Protein 1XG2 (pdb70)

Organism: Solanum lycopersicum (NCBI:txid4081)

Radius of gyration: 21.63 Å; Cα contacts (8 Å, |Δi|>4): 1213; chains: 2; bounding box: 53×50×70 Å

B-factor: mean 18.44, std 7.21, range [5.39, 54.68]

InterPro domains:
  IPR000070 Pectinesterase, catalytic [PF01095] (233-529)
  IPR006501 Pectinesterase inhibitor domain [PF04043] (47-192)
  IPR006501 Pectinesterase inhibitor domain [SM00856] (39-192)
  IPR006501 Pectinesterase inhibitor domain [TIGR01614] (25-176)
  IPR011050 Pectin lyase fold/virulence factor [SSF51126] (233-542)
  IPR012334 Pectin lyase fold [G3DSA:2.160.20.10] (230-546)
  IPR018040 Pectinesterase, Tyr active site [PS00800] (258-277)
  IPR033131 Pectinesterase, Asp active site [PS00503] (377-386)
  IPR035513 Invertase/pectin methylesterase inhibitor domain superfamily [G3DSA:1.20.140.40] (45-197)
  IPR035513 Invertase/pectin methylesterase inhibitor domain superfamily [SSF101148] (48-190)

Solvent-accessible surface area: 18610 Å² total; per-residue (Å²): 192,156,31,81,4,31,0,2,84,104,64,85,29,90,69,108,46,0,46,82,0,6,74,56,4,58,84,144,18,203,103,93,41,12,0,58,0,63,172,20,78,5,190,29,70,5,102,0,37,44,55,21,43,37,1,14,0,20,6,50,21,32,171,41,0,12,0,10,11,58,80,3,44,78,96,29,26,14,28,7,101,0,8,0,0,6,0,26,0,42,13,0,11,0,26,26,0,0,0,34,3,81,22,14,40,92,67,58,55,4,0,0,0,10,0,10,0,3,43,0,1,0,6,102,0,42,0,24,1,47,25,8,0,0,9,3,15,7,12,8,0,0,0,23,57,3,62,0,8,0,1,12,9,0,2,10,6,6,2,0,1,0,0,0,69,1,81,0,3,0,43,90,9,25,152,186,45,82,0,4,0,0,2,2,6,22,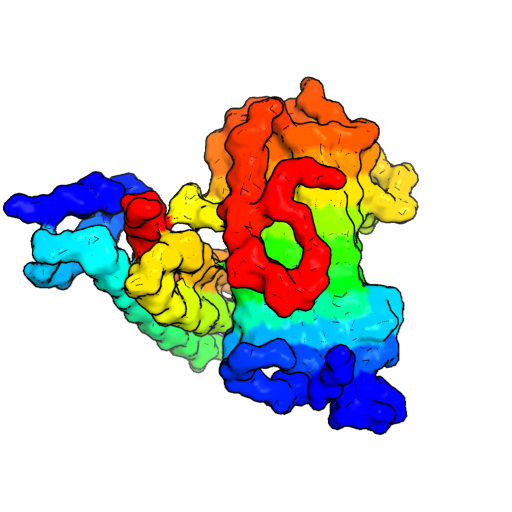29,2,71,26,2,42,3,0,8,0,0,0,19,6,48,0,42,16,20,101,67,0,113,106,41,52,211,103,6,29,0,28,1,0,49,0,42,41,76,52,0,44,0,0,0,0,52,0,80,0,6,49,10,6,37,80,27,0,2,10,93,89,104,40,122,73,8,19,172,48,4,52,0,0,6,1,108,27,82,30,104,7,15,58,44,103,157,11,28,187,25,87,2,20,68,81,8,102,63,58,69,128,0,61,59,8,0,0,31,120,10,0,38,0,14,85,21,0,170,106,24,72,20,56,64,33,67,25,15,132,117,248,104,14,127,24,7,71,68,0,7,89,105,9,104,49,61,86,30,0,66,122,10,0,107,69,10,134,174,16,82,93,57,92,30,71,19,0,1,42,40,3,0,66,52,0,28,61,14,0,99,111,2,38,151,32,0,61,70,18,35,135,141,15,126,67,112,86,33,84,13,16,9,67,0,0,37,40,3,0,52,44,3,33,72,10,0,28,59,0,62,114,34,0,97,95,31,53,44,83,3,0,4,5,6,0,2,10,0,1,13,2,0,12,8,0,42,37,15,16,123,40,104,35,109,40,34,102,98,0,60,100,11,0,62,95,0,10,18,4,0,1,3,1,0,2,0,6,82,49,10,151

Sequence (468 aa):
IIANAVVAQDGTGDYQTLAEAVAAAPDKSKTRYVIYVKRGTYKENVEVASNKMNLMIVGDGMYATTITGSLNVVDGSTTFRSATLAAVGQGFILQDICIQNTAGPAKDQAVALRVGADMSVINRCRIDAYQDTLYAHSQRQFYRDSYVTGTVDFIFGNAAVVFQKCQLVARKPGKYQQNMVTAQGRTDPNQATGTSIQFCNIIASSDLEPVLKEFPTYLGRPWKEYSRTVVMESYLGGLINPAGWAEWDGDFALKTLYYGEFMNNGPGAGTSKRVKWPGYHVITDPAKAMPFTVAKLIQGGSWLRSTGVAYVDGLYDFENHLISEICPKTRNPSLCLQALESDPRSASKDLKGLGQFSIDIAQASAKQTSKIIASLTNQATDPKLKGRYETCSENYADAIDSLGQAKQFLTSGDYNSLNIYASAAFDGAGTCEDSFEGPPNIPTQLHQADLKLEDLCDIVLVISNLLP

Foldseek 3Di:
DDAPFEEDCVPPTPYPAPQVVLVPADFPDPEAHEYEYEFDEHAAQHENDQRSANYEYEYPAQVGAEQEYAAAVQVPDDLQRLESYEYAHANYEYYRYEFEHENAQVRARHERYAYNYALYEYERHEFDDAHQHYHPAAHEYEYECYEFEYFAQPYEHWYLYEYAAYEYEYEDHDAPGEGESHAYADADPVDLTAYEYAQYEDYYDPRCVVPLVRYAYAPYEHPYQAHEYEYENYEHELSHDLQRYDYPPPCRNLQRYAYEYYHYDYPNRDNPSHDPGNRYDDDDDQVVVFCSFCCNRRVNVVRVVVVVDDDDGGHDD/DQQVVLVQQLVQFPHSVVSCVQLVVDPCNNVDDLLRSLLSLLVVLLVLLVVLLVVLVVVLVPDDPVLVNVLSVLLNVLSVLLNVLSVVLNVCSVVVVLVSNLVSLVSSLVSLVVSVVSQDDPPHDDPVSVVSSVVSNRSSRSNNSSSVVRD

Secondary structure (DSSP, 8-state):
---SEEE-TTS-SSBSSHHHHHHHSPSS-SS-EEEEE-SEEEE--EEE-TTS-SEEEEES-TTTEEEEE---TTTT--SGGG-SEEE-STT-EEES-EEEE---GGG----SEEE--TTEEEES-EEE-STT-EEE-SSEEEEES-EEEESSS-EEE--EEEEES-EEEE---STT--EEEEEE----TTS--EEEEES-EEEE-TTTGGGTTTS-EEEE--SSTT-EEEEES-EE-TTB-TT-S--SSTTTTTTT-EEEEES-BSTT---TTS---TTEEEE--HHHHGGGSHHHHS-THHHHGGG------SS--/---HHHHHHGGGSS-HHHHHHHHHT-TTGGG--HHHHHHHHHHHHHHHHHHHHHHHHHHHTT---HHHHHHHHHHHHHHHHHHHHHHHHHHHHHHT-HHHHHHHHHHHHHHHHHHHHH--SSSPPPHHHHHHHHHHHHHHHHHHHHHHH--

Structure (mmCIF, N/CA/C/O backbone):
data_1XG2
#
_entry.id   1XG2
#
_cell.length_a   90.379
_cell.length_b   90.379
_cell.length_c   149.095
_cell.angle_alpha   90.00
_cell.angle_beta   90.00
_cell.angle_gamma   120.00
#
_symmetry.space_group_name_H-M   'P 32 2 1'
#
loop_
_entity.id
_entity.type
_entity.pdbx_description
1 polymer 'Pectinesterase 1'
2 polymer 'Pectinesterase inhibitor'
3 water water
#
loop_
_atom_site.group_PDB
_atom_site.id
_atom_site.type_symbol
_atom_site.label_atom_id
_atom_site.label_alt_id
_atom_site.label_comp_id
_atom_site.label_asym_id
_atom_site.label_entity_id
_atom_site.label_seq_id
_atom_site.pdbx_PDB_ins_code
_atom_site.Cartn_x
_atom_site.Cartn_y
_atom_site.Cartn_z
_atom_site.occupancy
_atom_site.B_iso_or_equiv
_atom_site.auth_seq_id
_atom_site.auth_comp_id
_atom_site.auth_asym_id
_atom_site.auth_atom_id
_atom_site.pdbx_PDB_model_num
ATOM 1 N N . ILE A 1 1 ? 59.828 -5.578 30.985 1.00 33.56 1 ILE A N 1
ATOM 2 C CA . ILE A 1 1 ? 60.947 -4.571 31.040 1.00 33.64 1 ILE A CA 1
ATOM 3 C C . ILE A 1 1 ? 61.063 -3.905 32.431 1.00 33.36 1 ILE A C 1
ATOM 4 O O . ILE A 1 1 ? 60.058 -3.503 33.027 1.00 33.90 1 ILE A O 1
ATOM 9 N N . ILE A 1 2 ? 62.293 -3.787 32.932 1.00 32.56 2 ILE A N 1
ATOM 10 C CA . ILE A 1 2 ? 62.567 -3.121 34.212 1.00 31.80 2 ILE A CA 1
ATOM 11 C C . ILE A 1 2 ? 63.188 -1.751 33.920 1.00 30.58 2 ILE A C 1
ATOM 12 O O . ILE A 1 2 ? 63.864 -1.593 32.896 1.00 31.14 2 ILE A O 1
ATOM 17 N N . ALA A 1 3 ? 62.956 -0.773 34.805 1.00 28.50 3 ALA A N 1
ATOM 18 C CA . ALA A 1 3 ? 63.489 0.584 34.618 1.00 27.16 3 ALA A CA 1
ATOM 19 C C . ALA A 1 3 ? 65.011 0.624 34.693 1.00 25.77 3 ALA A C 1
ATOM 20 O O . ALA A 1 3 ? 65.618 -0.144 35.440 1.00 25.25 3 ALA A O 1
ATOM 22 N N . ASN A 1 4 ? 65.612 1.527 33.914 1.00 23.96 4 ASN A N 1
ATOM 23 C CA . ASN A 1 4 ? 67.053 1.776 33.937 1.00 23.11 4 ASN A CA 1
ATOM 24 C C . ASN A 1 4 ? 67.490 2.763 35.027 1.00 22.78 4 ASN A C 1
ATOM 25 O O . ASN A 1 4 ? 68.647 2.760 35.444 1.00 22.56 4 ASN A O 1
ATOM 30 N N . ALA A 1 5 ? 66.581 3.621 35.468 1.00 22.06 5 ALA A N 1
ATOM 31 C CA . ALA A 1 5 ? 66.869 4.560 36.547 1.00 21.93 5 ALA A CA 1
ATOM 32 C C . ALA A 1 5 ? 65.598 4.846 37.300 1.00 21.73 5 ALA A C 1
ATOM 33 O O . ALA A 1 5 ? 64.551 5.020 36.684 1.00 21.74 5 ALA A O 1
ATOM 35 N N . VAL A 1 6 ? 65.686 4.921 38.625 1.00 21.10 6 VAL A N 1
ATOM 36 C CA . VAL A 1 6 ? 64.513 5.120 39.462 1.00 21.24 6 VAL A CA 1
ATOM 37 C C . VAL A 1 6 ? 64.651 6.440 40.211 1.00 21.10 6 VAL A C 1
ATOM 38 O O . VAL A 1 6 ? 65.709 6.741 40.757 1.00 20.53 6 VAL A O 1
ATOM 42 N N . VAL A 1 7 ? 63.577 7.219 40.211 1.00 21.04 7 VAL A N 1
ATOM 43 C CA . VAL A 1 7 ? 63.496 8.455 40.970 1.00 21.23 7 VAL A CA 1
ATOM 44 C C . VAL A 1 7 ? 62.521 8.244 42.116 1.00 21.66 7 VAL A C 1
ATOM 45 O O . VAL A 1 7 ? 61.415 7.755 41.916 1.00 21.80 7 VAL A O 1
ATOM 49 N N . ALA A 1 8 ? 62.936 8.611 43.320 1.00 23.06 8 ALA A N 1
ATOM 50 C CA . ALA A 1 8 ? 62.102 8.472 44.511 1.00 24.14 8 ALA A CA 1
ATOM 51 C C . ALA A 1 8 ? 62.501 9.456 45.612 1.00 25.47 8 ALA A C 1
ATOM 52 O O . ALA A 1 8 ? 63.679 9.771 45.782 1.00 24.75 8 ALA A O 1
ATOM 54 N N . GLN A 1 9 ? 61.501 9.899 46.368 1.00 27.64 9 GLN A N 1
ATOM 55 C CA . GLN A 1 9 ? 61.678 10.892 47.424 1.00 29.34 9 GLN A CA 1
ATOM 56 C C . GLN A 1 9 ? 62.104 10.266 48.756 1.00 30.79 9 GLN A C 1
ATOM 57 O O . GLN A 1 9 ? 62.708 10.938 49.585 1.00 31.37 9 GLN A O 1
ATOM 63 N N . ASP A 1 10 ? 61.799 8.984 48.939 1.00 32.00 10 ASP A N 1
ATOM 64 C CA . ASP A 1 10 ? 62.128 8.254 50.168 1.00 32.94 10 ASP A CA 1
ATOM 65 C C . ASP A 1 10 ? 63.503 7.550 50.163 1.00 33.28 10 ASP A C 1
ATOM 66 O O . ASP A 1 10 ? 63.736 6.651 50.979 1.00 34.22 10 ASP A O 1
ATOM 71 N N . GLY A 1 11 ? 64.399 7.935 49.255 1.00 33.42 11 GLY A N 1
ATOM 72 C CA . GLY A 1 11 ? 65.744 7.369 49.209 1.00 33.10 11 GLY A CA 1
ATOM 73 C C . GLY A 1 11 ? 65.880 5.955 48.651 1.00 33.00 11 GLY A C 1
ATOM 74 O O . GLY A 1 11 ? 66.991 5.428 48.587 1.00 32.99 11 GLY A O 1
ATOM 75 N N . THR A 1 12 ? 64.775 5.349 48.212 1.00 32.74 12 THR A N 1
ATOM 76 C CA . THR A 1 12 ? 64.782 3.961 47.719 1.00 32.43 12 THR A CA 1
ATOM 77 C C . THR A 1 12 ? 65.143 3.841 46.240 1.00 31.76 12 THR A C 1
ATOM 78 O O . THR A 1 12 ? 65.155 2.742 45.691 1.00 32.11 12 THR A O 1
ATOM 82 N N . GLY A 1 13 ? 65.409 4.966 45.587 1.00 31.08 13 GLY A N 1
ATOM 83 C CA . GLY A 1 13 ? 65.752 4.965 44.179 1.00 30.19 13 GLY A CA 1
ATOM 84 C C . GLY A 1 13 ? 67.198 5.307 43.916 1.00 29.52 13 GLY A C 1
ATOM 85 O O . GLY A 1 13 ? 68.025 5.333 44.830 1.00 29.64 13 GLY A O 1
ATOM 86 N N . ASP A 1 14 ? 67.496 5.552 42.645 1.00 28.38 14 ASP A N 1
ATOM 87 C CA . ASP A 1 14 ? 68.814 6.003 42.208 1.00 27.73 14 ASP A CA 1
ATOM 88 C C . ASP A 1 14 ? 68.993 7.505 42.360 1.00 27.08 14 ASP A C 1
ATOM 89 O O . ASP A 1 14 ? 70.116 7.973 42.510 1.00 26.31 14 ASP A O 1
ATOM 94 N N . TYR A 1 15 ? 67.898 8.262 42.273 1.00 26.35 15 TYR A N 1
ATOM 95 C CA . TYR A 1 15 ? 67.965 9.724 42.397 1.00 26.06 15 TYR A CA 1
ATOM 96 C C . TYR A 1 15 ? 66.754 10.241 43.139 1.00 25.68 15 TYR A C 1
ATOM 97 O O . TYR A 1 15 ? 65.699 9.604 43.158 1.00 25.20 15 TYR A O 1
ATOM 106 N N . GLN A 1 16 ? 66.911 11.414 43.735 1.00 25.44 16 GLN A N 1
ATOM 107 C CA . GLN A 1 16 ? 65.848 12.059 44.480 1.00 25.77 16 GLN A CA 1
ATOM 108 C C . GLN A 1 16 ? 64.968 12.966 43.601 1.00 24.48 16 GLN A C 1
ATOM 109 O O . GLN A 1 16 ? 63.812 13.257 43.957 1.00 24.36 16 GLN A O 1
ATOM 115 N N . THR A 1 17 ? 65.523 13.435 42.486 1.00 23.03 17 THR A N 1
ATOM 116 C CA . THR A 1 17 ? 64.791 14.310 41.564 1.00 22.08 17 THR A CA 1
ATOM 117 C C . THR A 1 17 ? 64.838 13.802 40.127 1.00 20.90 17 THR A C 1
ATOM 118 O O . THR A 1 17 ? 65.778 13.117 39.716 1.00 20.95 17 THR A O 1
ATOM 122 N N . LEU A 1 18 ? 63.821 14.180 39.360 1.00 19.67 18 LEU A N 1
ATOM 123 C CA . LEU A 1 18 ? 63.723 13.800 37.961 1.00 18.21 18 LEU A CA 1
ATOM 124 C C . LEU A 1 18 ? 64.825 14.441 37.131 1.00 17.56 18 LEU A C 1
ATOM 125 O O . LEU A 1 18 ? 65.389 13.794 36.269 1.00 16.56 18 LEU A O 1
ATOM 130 N N . ALA A 1 19 ? 65.154 15.699 37.412 1.00 17.56 19 ALA A N 1
ATOM 131 C CA . ALA A 1 19 ? 66.184 16.399 36.641 1.00 18.15 19 ALA A CA 1
ATOM 132 C C . ALA A 1 19 ? 67.523 15.653 36.662 1.00 18.55 19 ALA A C 1
ATOM 133 O O . ALA A 1 19 ? 68.204 15.566 35.643 1.00 18.93 19 ALA A O 1
ATOM 135 N N . GLU A 1 20 ? 67.889 15.110 37.816 1.00 19.44 20 GLU A N 1
ATOM 136 C CA . GLU A 1 20 ? 69.149 14.381 37.955 1.00 20.28 20 GLU A CA 1
ATOM 137 C C . GLU A 1 20 ? 69.170 13.118 37.091 1.00 20.04 20 GLU A C 1
ATOM 138 O O . GLU A 1 20 ? 70.171 12.811 36.448 1.00 19.87 20 GLU A O 1
ATOM 144 N N . ALA A 1 21 ? 68.060 12.386 37.090 1.00 19.81 21 ALA A N 1
ATOM 145 C CA . ALA A 1 21 ? 67.947 11.171 36.289 1.00 19.97 21 ALA A CA 1
ATOM 146 C C . ALA A 1 21 ? 68.035 11.458 34.791 1.00 19.72 21 ALA A C 1
ATOM 147 O O . ALA A 1 21 ? 68.693 10.726 34.046 1.00 19.83 21 ALA A O 1
ATOM 149 N N . VAL A 1 22 ? 67.390 12.534 34.349 1.00 19.70 22 VAL A N 1
ATOM 150 C CA . VAL A 1 22 ? 67.451 12.905 32.947 1.00 19.44 22 VAL A CA 1
ATOM 151 C C . VAL A 1 22 ? 68.884 13.262 32.542 1.00 20.45 22 VAL A C 1
ATOM 152 O O . VAL A 1 22 ? 69.363 12.799 31.511 1.00 19.67 22 VAL A O 1
ATOM 156 N N . ALA A 1 23 ? 69.564 14.069 33.356 1.00 21.70 23 ALA A N 1
ATOM 157 C CA . ALA A 1 23 ? 70.962 14.429 33.094 1.00 23.01 23 ALA A CA 1
ATOM 158 C C . ALA A 1 23 ? 71.893 13.209 32.990 1.00 23.77 23 ALA A C 1
ATOM 159 O O . ALA A 1 23 ? 72.789 13.181 32.144 1.00 24.50 23 ALA A O 1
ATOM 161 N N . ALA A 1 24 ? 71.658 12.196 33.814 1.00 24.50 24 ALA A N 1
ATOM 162 C CA . ALA A 1 24 ? 72.495 10.996 33.825 1.00 24.81 24 ALA A CA 1
ATOM 163 C C . ALA A 1 24 ? 72.098 10.000 32.743 1.00 25.09 24 ALA A C 1
ATOM 164 O O . ALA A 1 24 ? 72.799 9.020 32.521 1.00 24.82 24 ALA A O 1
ATOM 166 N N . ALA A 1 25 ? 70.965 10.221 32.084 1.00 24.62 25 ALA A N 1
ATOM 167 C CA . ALA A 1 25 ? 70.543 9.328 31.009 1.00 24.45 25 ALA A CA 1
ATOM 168 C C . ALA A 1 25 ? 71.526 9.462 29.846 1.00 24.32 25 ALA A C 1
ATOM 169 O O . ALA A 1 25 ? 72.109 10.520 29.656 1.00 23.80 25 ALA A O 1
ATOM 171 N N . PRO A 1 26 ? 71.714 8.397 29.074 1.00 24.90 26 PRO A N 1
ATOM 172 C CA . PRO A 1 26 ? 72.634 8.438 27.925 1.00 25.07 26 PRO A CA 1
ATOM 173 C C . PRO A 1 26 ? 72.177 9.393 26.809 1.00 25.46 26 PRO A C 1
ATOM 174 O O . PRO A 1 26 ? 70.970 9.645 26.651 1.00 25.00 26 PRO A O 1
ATOM 178 N N . ASP A 1 27 ? 73.146 9.929 26.061 1.00 25.28 27 ASP A N 1
ATOM 179 C CA . ASP A 1 27 ? 72.882 10.783 24.903 1.00 25.45 27 ASP A CA 1
ATOM 180 C C . ASP A 1 27 ? 72.825 9.963 23.623 1.00 24.83 27 ASP A C 1
ATOM 181 O O . ASP A 1 27 ? 73.676 9.097 23.393 1.00 24.14 27 ASP A O 1
ATOM 186 N N . LYS A 1 28 ? 71.843 10.259 22.779 1.00 23.92 28 LYS A N 1
ATOM 187 C CA . LYS A 1 28 ? 71.688 9.625 21.474 1.00 23.92 28 LYS A CA 1
ATOM 188 C C . LYS A 1 28 ? 71.605 8.100 21.591 1.00 23.81 28 LYS A C 1
ATOM 189 O O . LYS A 1 28 ? 72.135 7.358 20.774 1.00 23.31 28 LYS A O 1
ATOM 195 N N . SER A 1 29 ? 70.887 7.654 22.614 1.00 23.38 29 SER A N 1
ATOM 196 C CA . SER A 1 29 ? 70.635 6.232 22.816 1.00 24.14 29 SER A CA 1
ATOM 197 C C . SER A 1 29 ? 69.830 5.658 21.640 1.00 24.09 29 SER A C 1
ATOM 198 O O . SER A 1 29 ? 68.824 6.241 21.230 1.00 24.14 29 SER A O 1
ATOM 201 N N . LYS A 1 30 ? 70.283 4.527 21.106 1.00 23.86 30 LYS A N 1
ATOM 202 C CA . LYS A 1 30 ? 69.618 3.866 19.989 1.00 24.09 30 LYS A CA 1
ATOM 203 C C . LYS A 1 30 ? 68.493 2.933 20.450 1.00 22.88 30 LYS A C 1
ATOM 204 O O . LYS A 1 30 ? 67.774 2.372 19.613 1.00 22.76 30 LYS A O 1
ATOM 210 N N . THR A 1 31 ? 68.369 2.741 21.766 1.00 21.74 31 THR A N 1
ATOM 211 C CA . THR A 1 31 ? 67.218 2.048 22.349 1.00 20.48 31 THR A CA 1
ATOM 212 C C . THR A 1 31 ? 66.533 2.858 23.456 1.00 20.06 31 THR A C 1
ATOM 213 O O . THR A 1 31 ? 67.095 3.787 24.052 1.00 19.02 31 THR A O 1
ATOM 217 N N . ARG A 1 32 ? 65.305 2.452 23.745 1.00 19.94 32 ARG A N 1
ATOM 218 C CA . ARG A 1 32 ? 64.496 3.106 24.754 1.00 19.87 32 ARG A CA 1
ATOM 219 C C . ARG A 1 32 ? 65.130 2.966 26.117 1.00 19.46 32 ARG A C 1
ATOM 220 O O . ARG A 1 32 ? 65.438 1.866 26.555 1.00 19.51 32 ARG A O 1
ATOM 234 N N . TYR A 1 33 ? 65.310 4.097 26.782 1.00 18.85 33 TYR A N 1
ATOM 235 C CA . TYR A 1 33 ? 65.867 4.163 28.124 1.00 18.36 33 TYR A CA 1
ATOM 236 C C . TYR A 1 33 ? 64.759 4.653 29.061 1.00 17.44 33 TYR A C 1
ATOM 237 O O . TYR A 1 33 ? 64.147 5.665 28.789 1.00 16.17 33 TYR A O 1
ATOM 246 N N . VAL A 1 34 ? 64.532 3.943 30.165 1.00 16.44 34 VAL A N 1
ATOM 247 C CA . VAL A 1 34 ? 63.367 4.165 31.012 1.00 16.32 34 VAL A CA 1
ATOM 248 C C . VAL A 1 34 ? 63.738 4.723 32.383 1.00 16.14 34 VAL A C 1
ATOM 249 O O . VAL A 1 34 ? 64.519 4.103 33.130 1.00 16.61 34 VAL A O 1
ATOM 253 N N . ILE A 1 35 ? 63.186 5.893 32.704 1.00 16.07 35 ILE A N 1
ATOM 254 C CA . ILE A 1 35 ? 63.241 6.485 34.050 1.00 15.93 35 ILE A CA 1
ATOM 255 C C . ILE A 1 35 ? 61.884 6.292 34.717 1.00 15.98 35 ILE A C 1
ATOM 256 O O . ILE A 1 35 ? 60.886 6.782 34.208 1.00 15.91 35 ILE A O 1
ATOM 261 N N . TYR A 1 36 ? 61.851 5.589 35.849 1.00 16.34 36 TYR A N 1
ATOM 262 C CA . TYR A 1 36 ? 60.634 5.356 36.625 1.00 16.44 36 TYR A CA 1
ATOM 263 C C . TYR A 1 36 ? 60.626 6.326 37.799 1.00 16.09 36 TYR A C 1
ATOM 264 O O . TYR A 1 36 ? 61.585 6.390 38.540 1.00 17.03 36 TYR A O 1
ATOM 273 N N . VAL A 1 37 ? 59.551 7.084 37.950 1.00 15.51 37 VAL A N 1
ATOM 274 C CA . VAL A 1 37 ? 59.410 8.057 39.016 1.00 15.72 37 VAL A CA 1
ATOM 275 C C . VAL A 1 37 ? 58.351 7.555 39.984 1.00 16.48 37 VAL A C 1
ATOM 276 O O . VAL A 1 37 ? 57.159 7.514 39.654 1.00 16.79 37 VAL A O 1
ATOM 280 N N . LYS A 1 38 ? 58.784 7.156 41.177 1.00 17.49 38 LYS A N 1
ATOM 281 C CA . LYS A 1 38 ? 57.873 6.664 42.209 1.00 18.42 38 LYS A CA 1
ATOM 282 C C . LYS A 1 38 ? 56.915 7.739 42.689 1.00 18.54 38 LYS A C 1
ATOM 283 O O . LYS A 1 38 ? 57.147 8.932 42.469 1.00 19.12 38 LYS A O 1
ATOM 289 N N . ARG A 1 39 ? 55.841 7.311 43.351 1.00 18.39 39 ARG A N 1
ATOM 290 C CA . ARG A 1 39 ? 54.771 8.209 43.770 1.00 18.66 39 ARG A CA 1
ATOM 291 C C . ARG A 1 39 ? 55.313 9.342 44.618 1.00 18.02 39 ARG A C 1
ATOM 292 O O . ARG A 1 39 ? 56.286 9.178 45.367 1.00 17.74 39 ARG A O 1
ATOM 300 N N . GLY A 1 40 ? 54.693 10.502 44.454 1.00 17.31 40 GLY A N 1
ATOM 301 C CA . GLY A 1 40 ? 55.142 11.715 45.099 1.00 16.87 40 GLY A CA 1
ATOM 302 C C . GLY A 1 40 ? 54.887 12.905 44.200 1.00 16.81 40 GLY A C 1
ATOM 303 O O . GLY A 1 40 ? 54.558 12.753 43.017 1.00 15.04 40 GLY A O 1
ATOM 304 N N . THR A 1 41 ? 55.022 14.089 44.779 1.00 16.72 41 THR A N 1
ATOM 305 C CA . THR A 1 41 ? 54.906 15.338 44.053 1.00 17.25 41 THR A CA 1
ATOM 306 C C . THR A 1 41 ? 56.292 15.968 43.999 1.00 17.41 41 THR A C 1
ATOM 307 O O . THR A 1 41 ? 56.927 16.175 45.028 1.00 17.68 41 THR A O 1
ATOM 311 N N . TYR A 1 42 ? 56.757 16.250 42.784 1.00 16.85 42 TYR A N 1
ATOM 312 C CA . TYR A 1 42 ? 58.117 16.708 42.538 1.00 16.68 42 TYR A CA 1
ATOM 313 C C . TYR A 1 42 ? 58.018 18.118 42.002 1.00 17.16 42 TYR A C 1
ATOM 314 O O . TYR A 1 42 ? 57.546 18.338 40.891 1.00 15.38 42 TYR A O 1
ATOM 323 N N . LYS A 1 43 ? 58.462 19.065 42.819 1.00 18.11 43 LYS A N 1
ATOM 324 C CA . LYS A 1 43 ? 58.369 20.487 42.540 1.00 19.12 43 LYS A CA 1
ATOM 325 C C . LYS A 1 43 ? 59.639 20.864 41.780 1.00 18.79 43 LYS A C 1
ATOM 326 O O . LYS A 1 43 ? 60.620 21.311 42.381 1.00 17.35 43 LYS A O 1
ATOM 332 N N . GLU A 1 44 ? 59.630 20.637 40.466 1.00 18.10 44 GLU A N 1
ATOM 333 C CA . GLU A 1 44 ? 60.768 20.959 39.610 1.00 18.24 44 GLU A CA 1
ATOM 334 C C . GLU A 1 44 ? 60.332 21.301 38.185 1.00 18.07 44 GLU A C 1
ATOM 335 O O . GLU A 1 44 ? 59.264 20.895 37.720 1.00 17.89 44 GLU A O 1
ATOM 341 N N . ASN A 1 45 ? 61.163 22.092 37.521 1.00 17.82 45 ASN A N 1
ATOM 342 C CA . ASN A 1 45 ? 61.030 22.376 36.103 1.00 17.91 45 ASN A CA 1
ATOM 343 C C . ASN A 1 45 ? 62.078 21.565 35.371 1.00 17.70 45 ASN A C 1
ATOM 344 O O . ASN A 1 45 ? 63.279 21.797 35.531 1.00 18.56 45 ASN A O 1
ATOM 349 N N . VAL A 1 46 ? 61.613 20.603 34.586 1.00 16.75 46 VAL A N 1
ATOM 350 C CA . VAL A 1 46 ? 62.459 19.630 33.929 1.00 16.62 46 VAL A CA 1
ATOM 351 C C . VAL A 1 46 ? 62.497 19.851 32.426 1.00 16.84 46 VAL A C 1
ATOM 352 O O . VAL A 1 46 ? 61.490 20.184 31.804 1.00 16.17 46 VAL A O 1
ATOM 356 N N . GLU A 1 47 ? 63.672 19.649 31.848 1.00 17.09 47 GLU A N 1
ATOM 357 C CA . GLU A 1 47 ? 63.871 19.792 30.421 1.00 18.12 47 GLU A CA 1
ATOM 358 C C . GLU A 1 47 ? 64.509 18.524 29.876 1.00 17.49 47 GLU A C 1
ATOM 359 O O . GLU A 1 47 ? 65.482 18.032 30.441 1.00 16.53 47 GLU A O 1
ATOM 365 N N . VAL A 1 48 ? 63.955 17.997 28.786 1.00 16.37 48 VAL A N 1
ATOM 366 C CA . VAL A 1 48 ? 64.522 16.844 28.106 1.00 16.61 48 VAL A CA 1
ATOM 367 C C . VAL A 1 48 ? 65.026 17.329 26.753 1.00 16.82 48 VAL A C 1
ATOM 368 O O . VAL A 1 48 ? 64.246 17.498 25.814 1.00 16.07 48 VAL A O 1
ATOM 372 N N . ALA A 1 49 ? 66.332 17.566 26.664 1.00 17.13 49 ALA A N 1
ATOM 373 C CA . ALA A 1 49 ? 66.920 18.249 25.516 1.00 17.45 49 ALA A CA 1
ATOM 374 C C . ALA A 1 49 ? 67.033 17.331 24.310 1.00 17.96 49 ALA A C 1
ATOM 375 O O . ALA A 1 49 ? 66.787 16.119 24.394 1.00 16.24 49 ALA A O 1
ATOM 377 N N . SER A 1 50 ? 67.448 17.922 23.189 1.00 18.62 50 SER A N 1
ATOM 378 C CA . SER A 1 50 ? 67.458 17.240 21.909 1.00 19.51 50 SER A CA 1
ATOM 379 C C . SER A 1 50 ? 68.392 16.046 21.904 1.00 19.64 50 SER A C 1
ATOM 380 O O . SER A 1 50 ? 68.149 15.073 21.194 1.00 19.41 50 SER A O 1
ATOM 383 N N . ASN A 1 51 ? 69.439 16.100 22.719 1.00 20.29 51 ASN A N 1
ATOM 384 C CA . ASN A 1 51 ? 70.393 14.986 22.805 1.00 20.98 51 ASN A CA 1
ATOM 385 C C . ASN A 1 51 ? 69.869 13.800 23.628 1.00 20.41 51 ASN A C 1
ATOM 386 O O . ASN A 1 51 ? 70.397 12.694 23.527 1.00 20.97 51 ASN A O 1
ATOM 391 N N . LYS A 1 52 ? 68.837 14.029 24.437 1.00 19.58 52 LYS A N 1
ATOM 392 C CA . LYS A 1 52 ? 68.234 12.981 25.257 1.00 18.85 52 LYS A CA 1
ATOM 393 C C . LYS A 1 52 ? 67.139 12.292 24.460 1.00 18.77 52 LYS A C 1
ATOM 394 O O . LYS A 1 52 ? 65.955 12.589 24.610 1.00 18.01 52 LYS A O 1
ATOM 400 N N . MET A 1 53 ? 67.564 11.356 23.621 1.00 17.94 53 MET A N 1
ATOM 401 C CA . MET A 1 53 ? 66.708 10.665 22.665 1.00 18.36 53 MET A CA 1
ATOM 402 C C . MET A 1 53 ? 66.168 9.355 23.241 1.00 18.04 53 MET A C 1
ATOM 403 O O . MET A 1 53 ? 66.813 8.682 24.034 1.00 17.94 53 MET A O 1
ATOM 408 N N . ASN A 1 54 ? 64.970 8.994 22.804 1.00 17.95 54 ASN A N 1
ATOM 409 C CA . ASN A 1 54 ? 64.375 7.708 23.142 1.00 18.16 54 ASN A CA 1
ATOM 410 C C . ASN A 1 54 ? 64.247 7.504 24.652 1.00 17.95 54 ASN A C 1
ATOM 411 O O . ASN A 1 54 ? 64.412 6.385 25.156 1.00 18.10 54 ASN A O 1
ATOM 416 N N . LEU A 1 55 ? 63.957 8.595 25.358 1.00 16.57 55 LEU A N 1
ATOM 417 C CA . LEU A 1 55 ? 63.791 8.577 26.800 1.00 16.86 55 LEU A CA 1
ATOM 418 C C . LEU A 1 55 ? 62.326 8.337 27.119 1.00 15.86 55 LEU A C 1
ATOM 419 O O . LEU A 1 55 ? 61.467 9.025 26.575 1.00 14.99 55 LEU A O 1
ATOM 424 N N . MET A 1 56 ? 62.063 7.392 28.016 1.00 15.02 56 MET A N 1
ATOM 425 C CA . MET A 1 56 ? 60.737 7.163 28.564 1.00 14.90 56 MET A CA 1
ATOM 426 C C . MET A 1 56 ? 60.730 7.585 30.034 1.00 14.93 56 MET A C 1
ATOM 427 O O . MET A 1 56 ? 61.545 7.115 30.825 1.00 15.65 56 MET A O 1
ATOM 432 N N . ILE A 1 57 ? 59.841 8.508 30.384 1.00 14.89 57 ILE A N 1
ATOM 433 C CA . ILE A 1 57 ? 59.648 8.911 31.769 1.00 14.29 57 ILE A CA 1
ATOM 434 C C . ILE A 1 57 ? 58.302 8.342 32.167 1.00 13.85 57 ILE A C 1
ATOM 435 O O . ILE A 1 57 ? 57.287 8.678 31.583 1.00 12.49 57 ILE A O 1
ATOM 440 N N . VAL A 1 58 ? 58.306 7.451 33.150 1.00 13.32 58 VAL A N 1
ATOM 441 C CA . VAL A 1 58 ? 57.088 6.767 33.552 1.00 13.25 58 VAL A CA 1
ATOM 442 C C . VAL A 1 58 ? 56.934 6.880 35.059 1.00 13.25 58 VAL A C 1
ATOM 443 O O . VAL A 1 58 ? 57.884 6.636 35.791 1.00 13.10 58 VAL A O 1
ATOM 447 N N . GLY A 1 59 ? 55.750 7.275 35.509 1.00 13.88 59 GLY A N 1
ATOM 448 C CA . GLY A 1 59 ? 55.445 7.362 36.920 1.00 14.82 59 GLY A CA 1
ATOM 449 C C . GLY A 1 59 ? 54.670 6.159 37.432 1.00 15.75 59 GLY A C 1
ATOM 450 O O . GLY A 1 59 ? 54.536 5.134 36.750 1.00 16.18 59 GLY A O 1
ATOM 451 N N . ASP A 1 60 ? 54.130 6.316 38.634 1.00 16.78 60 ASP A N 1
ATOM 452 C CA . ASP A 1 60 ? 53.410 5.267 39.348 1.00 18.24 60 ASP A CA 1
ATOM 453 C C . ASP A 1 60 ? 51.909 5.335 39.064 1.00 17.99 60 ASP A C 1
ATOM 454 O O . ASP A 1 60 ? 51.118 4.671 39.731 1.00 19.11 60 ASP A O 1
ATOM 459 N N . GLY A 1 61 ? 51.513 6.130 38.073 1.00 17.15 61 GLY A N 1
ATOM 460 C CA . GLY A 1 61 ? 50.119 6.414 37.813 1.00 16.83 61 GLY A CA 1
ATOM 461 C C . GLY A 1 61 ? 49.855 7.905 37.726 1.00 16.80 61 GLY A C 1
ATOM 462 O O . GLY A 1 61 ? 50.473 8.682 38.442 1.00 16.56 61 GLY A O 1
ATOM 463 N N . MET A 1 62 ? 48.908 8.289 36.872 1.00 16.61 62 MET A N 1
ATOM 464 C CA . MET A 1 62 ? 48.627 9.695 36.608 1.00 16.72 62 MET A CA 1
ATOM 465 C C . MET A 1 62 ? 48.080 10.471 37.810 1.00 16.97 62 MET A C 1
ATOM 466 O O . MET A 1 62 ? 48.107 11.693 37.792 1.00 15.93 62 MET A O 1
ATOM 471 N N . TYR A 1 63 ? 47.575 9.772 38.826 1.00 17.03 63 TYR A N 1
ATOM 472 C CA . TYR A 1 63 ? 47.137 10.418 40.072 1.00 17.77 63 TYR A CA 1
ATOM 473 C C . TYR A 1 63 ? 48.207 10.391 41.163 1.00 17.66 63 TYR A C 1
ATOM 474 O O . TYR A 1 63 ? 48.174 11.220 42.069 1.00 18.92 63 TYR A O 1
ATOM 483 N N . ALA A 1 64 ? 49.157 9.466 41.048 1.00 17.47 64 ALA A N 1
ATOM 484 C CA . ALA A 1 64 ? 50.148 9.159 42.076 1.00 17.37 64 ALA A CA 1
ATOM 485 C C . ALA A 1 64 ? 51.504 9.875 41.962 1.00 16.78 64 ALA A C 1
ATOM 486 O O . ALA A 1 64 ? 52.130 10.136 42.979 1.00 16.69 64 ALA A O 1
ATOM 488 N N . THR A 1 65 ? 51.970 10.120 40.735 1.00 15.52 65 THR A N 1
ATOM 489 C CA . THR A 1 65 ? 53.229 10.814 40.487 1.00 14.86 65 THR A CA 1
ATOM 490 C C . THR A 1 65 ? 52.932 12.118 39.775 1.00 13.67 65 THR A C 1
ATOM 491 O O . THR A 1 65 ? 52.321 12.122 38.710 1.00 12.58 65 THR A O 1
ATOM 495 N N . THR A 1 66 ? 53.365 13.225 40.371 1.00 13.10 66 THR A N 1
ATOM 496 C CA . THR A 1 66 ? 53.115 14.556 39.826 1.00 13.08 66 THR A CA 1
ATOM 497 C C . THR A 1 66 ? 54.420 15.364 39.731 1.00 12.97 66 THR A C 1
ATOM 498 O O . THR A 1 66 ? 55.172 15.449 40.706 1.00 13.80 66 THR A O 1
ATOM 502 N N . ILE A 1 67 ? 54.674 15.948 38.566 1.00 12.59 67 ILE A N 1
ATOM 503 C CA . ILE A 1 67 ? 55.719 16.952 38.406 1.00 12.00 67 ILE A CA 1
ATOM 504 C C . ILE A 1 67 ? 55.000 18.274 38.364 1.00 12.13 67 ILE A C 1
ATOM 505 O O . ILE A 1 67 ? 54.090 18.448 37.555 1.00 11.54 67 ILE A O 1
ATOM 510 N N . THR A 1 68 ? 55.395 19.217 39.227 1.00 12.04 68 THR A N 1
ATOM 511 C CA . THR A 1 68 ? 54.664 20.466 39.357 1.00 12.01 68 THR A CA 1
ATOM 512 C C . THR A 1 68 ? 55.576 21.688 39.341 1.00 12.43 68 THR A C 1
ATOM 513 O O . THR A 1 68 ? 56.740 21.612 39.718 1.00 12.02 68 THR A O 1
ATOM 517 N N . GLY A 1 69 ? 55.020 22.785 38.838 1.00 11.75 69 GLY A N 1
ATOM 518 C CA . GLY A 1 69 ? 55.688 24.075 38.777 1.00 12.14 69 GLY A CA 1
ATOM 519 C C . GLY A 1 69 ? 54.645 25.162 38.634 1.00 12.26 69 GLY A C 1
ATOM 520 O O . GLY A 1 69 ? 53.455 24.865 38.547 1.00 12.25 69 GLY A O 1
ATOM 521 N N . SER A 1 70 ? 55.078 26.422 38.599 1.00 12.55 70 SER A N 1
ATOM 522 C CA . SER A 1 70 ? 54.154 27.556 38.548 1.00 13.15 70 SER A CA 1
ATOM 523 C C . SER A 1 70 ? 54.678 28.763 37.763 1.00 13.46 70 SER A C 1
ATOM 524 O O . SER A 1 70 ? 54.190 29.884 37.966 1.00 14.27 70 SER A O 1
ATOM 527 N N . LEU A 1 71 ? 55.638 28.552 36.856 1.00 13.74 71 LEU A N 1
ATOM 528 C CA . LEU A 1 71 ? 56.129 29.647 36.006 1.00 14.39 71 LEU A CA 1
ATOM 529 C C . LEU A 1 71 ? 55.026 30.120 35.069 1.00 14.67 71 LEU A C 1
ATOM 530 O O . LEU A 1 71 ? 54.169 29.345 34.655 1.00 14.14 71 LEU A O 1
ATOM 535 N N . ASN A 1 72 ? 55.055 31.408 34.739 1.00 14.72 72 ASN A N 1
ATOM 536 C CA . ASN A 1 72 ? 53.940 32.044 34.067 1.00 15.07 72 ASN A CA 1
ATOM 537 C C . ASN A 1 72 ? 54.332 33.386 33.480 1.00 15.40 72 ASN A C 1
ATOM 538 O O . ASN A 1 72 ? 55.338 33.986 33.870 1.00 15.30 72 ASN A O 1
ATOM 543 N N . VAL A 1 73 ? 53.513 33.860 32.558 1.00 16.33 73 VAL A N 1
ATOM 544 C CA . VAL A 1 73 ? 53.807 35.070 31.801 1.00 17.20 73 VAL A CA 1
ATOM 545 C C . VAL A 1 73 ? 53.679 36.317 32.673 1.00 17.80 73 VAL A C 1
ATOM 546 O O . VAL A 1 73 ? 54.461 37.258 32.529 1.00 17.94 73 VAL A O 1
ATOM 550 N N . VAL A 1 74 ? 52.713 36.325 33.576 1.00 18.27 74 VAL A N 1
ATOM 551 C CA . VAL A 1 74 ? 52.521 37.483 34.447 1.00 19.21 74 VAL A CA 1
ATOM 552 C C . VAL A 1 74 ? 53.773 37.781 35.294 1.00 20.00 74 VAL A C 1
ATOM 553 O O . VAL A 1 74 ? 54.149 38.952 35.460 1.00 20.10 74 VAL A O 1
ATOM 557 N N . ASP A 1 75 ? 54.459 36.729 35.747 1.00 19.71 75 ASP A N 1
ATOM 558 C CA . ASP A 1 75 ? 55.637 36.859 36.611 1.00 19.95 75 ASP A CA 1
ATOM 559 C C . ASP A 1 75 ? 56.931 37.011 35.827 1.00 19.57 75 ASP A C 1
ATOM 560 O O . ASP A 1 75 ? 58.013 37.092 36.414 1.00 20.21 75 ASP A O 1
ATOM 565 N N . GLY A 1 76 ? 56.832 37.026 34.502 1.00 19.19 76 GLY A N 1
ATOM 566 C CA . GLY A 1 76 ? 57.956 37.363 33.655 1.00 18.98 76 GLY A CA 1
ATOM 567 C C . GLY A 1 76 ? 58.559 36.246 32.825 1.00 18.91 76 GLY A C 1
ATOM 568 O O . GLY A 1 76 ? 59.557 36.481 32.135 1.00 18.69 76 GLY A O 1
ATOM 569 N N . SER A 1 77 ? 57.981 35.040 32.874 1.00 18.03 77 SER A N 1
ATOM 570 C CA . SER A 1 77 ? 58.404 33.986 31.959 1.00 17.59 77 SER A CA 1
ATOM 571 C C . SER A 1 77 ? 57.814 34.204 30.573 1.00 16.54 77 SER A C 1
ATOM 572 O O . SER A 1 77 ? 56.745 34.785 30.441 1.00 16.98 77 SER A O 1
ATOM 575 N N . THR A 1 78 ? 58.499 33.731 29.538 1.00 15.71 78 THR A N 1
ATOM 576 C CA . THR A 1 78 ? 57.834 33.532 28.258 1.00 15.53 78 THR A CA 1
ATOM 577 C C . THR A 1 78 ? 56.961 32.291 28.385 1.00 14.94 78 THR A C 1
ATOM 578 O O . THR A 1 78 ? 57.195 31.423 29.242 1.00 15.03 78 THR A O 1
ATOM 582 N N . THR A 1 79 ? 55.955 32.221 27.532 1.00 14.65 79 THR A N 1
ATOM 583 C CA . THR A 1 79 ? 55.119 31.045 27.412 1.00 14.39 79 THR A CA 1
ATOM 584 C C . THR A 1 79 ? 55.977 29.809 27.182 1.00 14.53 79 THR A C 1
ATOM 585 O O . THR A 1 79 ? 55.820 28.814 27.867 1.00 15.09 79 THR A O 1
ATOM 589 N N . PHE A 1 80 ? 56.906 29.898 26.233 1.00 14.38 80 PHE A N 1
ATOM 590 C CA . PHE A 1 80 ? 57.757 28.780 25.847 1.00 14.80 80 PHE A CA 1
ATOM 591 C C . PHE A 1 80 ? 58.536 28.230 27.041 1.00 14.80 80 PHE A C 1
ATOM 592 O O . PHE A 1 80 ? 58.625 27.027 27.213 1.00 14.51 80 PHE A O 1
ATOM 600 N N . ARG A 1 81 ? 59.075 29.117 27.874 1.00 15.50 81 ARG A N 1
ATOM 601 C CA . ARG A 1 81 ? 59.913 28.714 29.012 1.00 16.13 81 ARG A CA 1
ATOM 602 C C . ARG A 1 81 ? 59.132 28.551 30.335 1.00 15.16 81 ARG A C 1
ATOM 603 O O . ARG A 1 81 ? 59.745 28.326 31.380 1.00 15.15 81 ARG A O 1
ATOM 611 N N . SER A 1 82 ? 57.807 28.667 30.284 1.00 13.64 82 SER A N 1
ATOM 612 C CA . SER A 1 82 ? 56.946 28.504 31.460 1.00 13.53 82 SER A CA 1
ATOM 613 C C . SER A 1 82 ? 56.632 27.035 31.796 1.00 12.95 82 SER A C 1
ATOM 614 O O . SER A 1 82 ? 56.136 26.741 32.884 1.00 13.21 82 SER A O 1
ATOM 617 N N . ALA A 1 83 ? 56.935 26.123 30.874 1.00 12.75 83 ALA A N 1
ATOM 618 C CA . ALA A 1 83 ? 56.584 24.704 31.035 1.00 11.93 83 ALA A CA 1
ATOM 619 C C . ALA A 1 83 ? 57.183 24.070 32.295 1.00 11.68 83 ALA A C 1
ATOM 620 O O . ALA A 1 83 ? 58.370 24.179 32.546 1.00 10.88 83 ALA A O 1
ATOM 622 N N . THR A 1 84 ? 56.352 23.384 33.067 1.00 11.23 84 THR A N 1
ATOM 623 C CA . THR A 1 84 ? 56.837 22.531 34.145 1.00 11.45 84 THR A CA 1
ATOM 624 C C . THR A 1 84 ? 57.775 21.462 33.608 1.00 11.49 84 THR A C 1
ATOM 625 O O . THR A 1 84 ? 58.880 21.287 34.129 1.00 12.10 84 THR A O 1
ATOM 629 N N . LEU A 1 85 ? 57.344 20.769 32.559 1.00 11.23 85 LEU A N 1
ATOM 630 C CA . LEU A 1 85 ? 58.189 19.827 31.832 1.00 11.31 85 LEU A CA 1
ATOM 631 C C . LEU A 1 85 ? 58.182 20.158 30.335 1.00 10.42 85 LEU A C 1
ATOM 632 O O . LEU A 1 85 ? 57.124 20.371 29.749 1.00 9.38 85 LEU A O 1
ATOM 637 N N . ALA A 1 86 ? 59.373 20.208 29.739 1.00 10.23 86 ALA A N 1
ATOM 638 C CA . ALA A 1 86 ? 59.560 20.508 28.315 1.00 10.14 86 ALA A CA 1
ATOM 639 C C . ALA A 1 86 ? 60.427 19.400 27.720 1.00 10.63 86 ALA A C 1
ATOM 640 O O . ALA A 1 86 ? 61.441 19.041 28.303 1.00 9.75 86 ALA A O 1
ATOM 642 N N . ALA A 1 87 ? 60.034 18.853 26.571 1.00 10.97 87 ALA A N 1
ATOM 643 C CA . ALA A 1 87 ? 60.776 17.758 25.948 1.00 11.67 87 ALA A CA 1
ATOM 644 C C . ALA A 1 87 ? 60.884 17.953 24.442 1.00 12.51 87 ALA A C 1
ATOM 645 O O . ALA A 1 87 ? 59.888 18.172 23.767 1.00 12.59 87 ALA A O 1
ATOM 647 N N . VAL A 1 88 ? 62.105 17.868 23.928 1.00 13.22 88 VAL A N 1
ATOM 648 C CA . VAL A 1 88 ? 62.348 17.956 22.498 1.00 13.65 88 VAL A CA 1
ATOM 649 C C . VAL A 1 88 ? 63.157 16.777 21.975 1.00 13.60 88 VAL A C 1
ATOM 650 O O . VAL A 1 88 ? 63.302 16.637 20.775 1.00 14.16 88 VAL A O 1
ATOM 654 N N . GLY A 1 89 ? 63.652 15.920 22.869 1.00 14.25 89 GLY A N 1
ATOM 655 C CA . GLY A 1 89 ? 64.426 14.751 22.469 1.00 13.90 89 GLY A CA 1
ATOM 656 C C . GLY A 1 89 ? 63.586 13.749 21.692 1.00 14.07 89 GLY A C 1
ATOM 657 O O . GLY A 1 89 ? 62.578 13.248 22.198 1.00 13.60 89 GLY A O 1
ATOM 658 N N . GLN A 1 90 ? 64.014 13.452 20.463 1.00 14.17 90 GLN A N 1
ATOM 659 C CA . GLN A 1 90 ? 63.315 12.543 19.561 1.00 15.09 90 GLN A CA 1
ATOM 660 C C . GLN A 1 90 ? 62.933 11.227 20.246 1.00 13.90 90 GLN A C 1
ATOM 661 O O . GLN A 1 90 ? 63.748 10.655 20.947 1.00 13.10 90 GLN A O 1
ATOM 667 N N . GLY A 1 91 ? 61.719 10.741 19.987 1.00 13.30 91 GLY A N 1
ATOM 668 C CA . GLY A 1 91 ? 61.254 9.458 20.512 1.00 12.95 91 GLY A CA 1
ATOM 669 C C . GLY A 1 91 ? 60.795 9.468 21.970 1.00 12.67 91 GLY A C 1
ATOM 670 O O . GLY A 1 91 ? 60.546 8.400 22.531 1.00 13.55 91 GLY A O 1
ATOM 671 N N . PHE A 1 92 ? 60.695 10.656 22.575 1.00 11.88 92 PHE A N 1
ATOM 672 C CA . PHE A 1 92 ? 60.234 10.839 23.954 1.00 11.44 92 PHE A CA 1
ATOM 673 C C . PHE A 1 92 ? 58.904 10.118 24.222 1.00 11.43 92 PHE A C 1
ATOM 674 O O . PHE A 1 92 ? 58.005 10.172 23.404 1.00 11.06 92 PHE A O 1
ATOM 682 N N . ILE A 1 93 ? 58.813 9.425 25.355 1.00 11.58 93 ILE A N 1
ATOM 683 C CA . ILE A 1 93 ? 57.578 8.802 25.811 1.00 12.17 93 ILE A CA 1
ATOM 684 C C . ILE A 1 93 ? 57.356 9.252 27.242 1.00 12.09 93 ILE A C 1
ATOM 685 O O . ILE A 1 93 ? 58.269 9.173 28.065 1.00 12.26 93 ILE A O 1
ATOM 690 N N . LEU A 1 94 ? 56.152 9.736 27.517 1.00 11.60 94 LEU A N 1
ATOM 691 C CA . LEU A 1 94 ? 55.744 10.138 28.849 1.00 10.97 94 LEU A CA 1
ATOM 692 C C . LEU A 1 94 ? 54.521 9.298 29.199 1.00 11.26 94 LEU A C 1
ATOM 693 O O . LEU A 1 94 ? 53.579 9.165 28.396 1.00 10.67 94 LEU A O 1
ATOM 698 N N . GLN A 1 95 ? 54.521 8.737 30.401 1.00 11.65 95 GLN A N 1
ATOM 699 C CA . GLN A 1 95 ? 53.493 7.768 30.770 1.00 11.38 95 GLN A CA 1
ATOM 700 C C . GLN A 1 95 ? 53.234 7.698 32.265 1.00 11.64 95 GLN A C 1
ATOM 701 O O . GLN A 1 95 ? 54.156 7.847 33.071 1.00 11.47 95 GLN A O 1
ATOM 707 N N . ASP A 1 96 ? 51.964 7.459 32.602 1.00 11.87 96 ASP A N 1
ATOM 708 C CA . ASP A 1 96 ? 51.499 7.210 33.974 1.00 11.83 96 ASP A CA 1
ATOM 709 C C . ASP A 1 96 ? 51.957 8.266 34.959 1.00 11.45 96 ASP A C 1
ATOM 710 O O . ASP A 1 96 ? 52.499 7.953 36.012 1.00 11.43 96 ASP A O 1
ATOM 715 N N . ILE A 1 97 ? 51.749 9.522 34.597 1.00 11.42 97 ILE A N 1
ATOM 716 C CA . ILE A 1 97 ? 52.320 10.630 35.360 1.00 10.91 97 ILE A CA 1
ATOM 717 C C . ILE A 1 97 ? 51.465 11.868 35.131 1.00 10.42 97 ILE A C 1
ATOM 718 O O . ILE A 1 97 ? 50.780 11.978 34.125 1.00 9.43 97 ILE A O 1
ATOM 723 N N . CYS A 1 98 ? 51.497 12.785 36.084 1.00 10.77 98 CYS A N 1
ATOM 724 C CA . CYS A 1 98 ? 50.815 14.077 35.961 1.00 10.53 98 CYS A CA 1
ATOM 725 C C . CYS A 1 98 ? 51.869 15.166 35.782 1.00 10.31 98 CYS A C 1
ATOM 726 O O . CYS A 1 98 ? 52.866 15.161 36.475 1.00 10.90 98 CYS A O 1
ATOM 729 N N . ILE A 1 99 ? 51.662 16.059 34.819 1.00 9.58 99 ILE A N 1
ATOM 730 C CA . ILE A 1 99 ? 52.440 17.279 34.693 1.00 9.50 99 ILE A CA 1
ATOM 731 C C . ILE A 1 99 ? 51.471 18.411 34.942 1.00 9.63 99 ILE A C 1
ATOM 732 O O . ILE A 1 99 ? 50.437 18.488 34.310 1.00 9.35 99 ILE A O 1
ATOM 737 N N . GLN A 1 100 ? 51.812 19.295 35.867 1.00 10.87 100 GLN A N 1
ATOM 738 C CA . GLN A 1 100 ? 50.921 20.382 36.204 1.00 11.44 100 GLN A CA 1
ATOM 739 C C . GLN A 1 100 ? 51.631 21.710 36.369 1.00 11.17 100 GLN A C 1
ATOM 740 O O . GLN A 1 100 ? 52.819 21.776 36.724 1.00 10.59 100 GLN A O 1
ATOM 746 N N . ASN A 1 101 ? 50.873 22.759 36.079 1.00 11.31 101 ASN A N 1
ATOM 747 C CA . ASN A 1 101 ? 51.278 24.126 36.371 1.00 11.17 101 ASN A CA 1
ATOM 748 C C . ASN A 1 101 ? 50.186 24.755 37.241 1.00 11.49 101 ASN A C 1
ATOM 749 O O . ASN A 1 101 ? 49.029 24.854 36.834 1.00 10.21 101 ASN A O 1
ATOM 754 N N . THR A 1 102 ? 50.564 25.155 38.455 1.00 12.60 102 THR A N 1
ATOM 755 C CA . THR A 1 102 ? 49.609 25.640 39.465 1.00 13.49 102 THR A CA 1
ATOM 756 C C . THR A 1 102 ? 49.485 27.161 39.526 1.00 14.51 102 THR A C 1
ATOM 757 O O . THR A 1 102 ? 48.901 27.701 40.472 1.00 15.20 102 THR A O 1
ATOM 761 N N . ALA A 1 103 ? 50.029 27.859 38.542 1.00 14.64 103 ALA A N 1
ATOM 762 C CA . ALA A 1 103 ? 49.978 29.326 38.535 1.00 15.29 103 ALA A CA 1
ATOM 763 C C . ALA A 1 103 ? 48.568 29.886 38.667 1.00 15.88 103 ALA A C 1
ATOM 764 O O . ALA A 1 103 ? 48.347 30.856 39.392 1.00 15.83 103 ALA A O 1
ATOM 766 N N . GLY A 1 104 ? 47.616 29.277 37.973 1.00 15.94 104 GLY A N 1
ATOM 767 C CA . GLY A 1 104 ? 46.225 29.693 38.030 1.00 15.94 104 GLY A CA 1
ATOM 768 C C . GLY A 1 104 ? 45.855 30.670 36.935 1.00 16.24 104 GLY A C 1
ATOM 769 O O . GLY A 1 104 ? 46.725 31.212 36.258 1.00 16.54 104 GLY A O 1
ATOM 770 N N . PRO A 1 105 ? 44.561 30.904 36.761 1.00 16.82 105 PRO A N 1
ATOM 771 C CA . PRO A 1 105 ? 44.055 31.731 35.660 1.00 17.80 105 PRO A CA 1
ATOM 772 C C . PRO A 1 105 ? 44.516 33.199 35.681 1.00 18.41 105 PRO A C 1
ATOM 773 O O . PRO A 1 105 ? 44.722 33.791 34.607 1.00 18.95 105 PRO A O 1
ATOM 777 N N . ALA A 1 106 ? 44.709 33.768 36.869 1.00 18.41 106 ALA A N 1
ATOM 778 C CA . ALA A 1 106 ? 45.141 35.164 36.981 1.00 18.33 106 ALA A CA 1
ATOM 779 C C . ALA A 1 106 ? 46.607 35.379 36.554 1.00 17.72 106 ALA A C 1
ATOM 780 O O . ALA A 1 106 ? 47.039 36.510 36.405 1.00 17.18 106 ALA A O 1
ATOM 782 N N . LYS A 1 107 ? 47.366 34.305 36.334 1.00 16.73 107 LYS A N 1
ATOM 783 C CA . LYS A 1 107 ? 48.750 34.438 35.843 1.00 16.35 107 LYS A CA 1
ATOM 784 C C . LYS A 1 107 ? 48.895 34.320 34.321 1.00 15.96 107 LYS A C 1
ATOM 785 O O . LYS A 1 107 ? 50.015 34.292 33.795 1.00 16.00 107 LYS A O 1
ATOM 791 N N . ASP A 1 108 ? 47.762 34.236 33.623 1.00 15.73 108 ASP A N 1
ATOM 792 C CA . ASP A 1 108 ? 47.715 34.120 32.163 1.00 15.90 108 ASP A CA 1
ATOM 793 C C . ASP A 1 108 ? 48.484 32.869 31.692 1.00 14.92 108 ASP A C 1
ATOM 794 O O . ASP A 1 108 ? 48.400 31.819 32.341 1.00 15.00 108 ASP A O 1
ATOM 799 N N . GLN A 1 109 ? 49.218 32.957 30.583 1.00 14.13 109 GLN A N 1
ATOM 800 C CA . GLN A 1 109 ? 49.878 31.766 30.020 1.00 13.25 109 GLN A CA 1
ATOM 801 C C . GLN A 1 109 ? 50.824 31.103 31.016 1.00 12.80 109 GLN A C 1
ATOM 802 O O . GLN A 1 109 ? 51.788 31.719 31.507 1.00 11.95 109 GLN A O 1
ATOM 808 N N . ALA A 1 110 ? 50.556 29.829 31.301 1.00 11.58 110 ALA A N 1
ATOM 809 C CA . ALA A 1 110 ? 51.360 29.069 32.236 1.00 11.32 110 ALA A CA 1
ATOM 810 C C . ALA A 1 110 ? 51.262 27.573 31.864 1.00 10.93 110 ALA A C 1
ATOM 811 O O . ALA A 1 110 ? 50.305 26.902 32.221 1.00 10.80 110 ALA A O 1
ATOM 813 N N . VAL A 1 111 ? 52.265 27.100 31.134 1.00 10.73 111 VAL A N 1
ATOM 814 C CA . VAL A 1 111 ? 52.264 25.793 30.482 1.00 10.30 111 VAL A CA 1
ATOM 815 C C . VAL A 1 111 ? 52.613 24.693 31.474 1.00 9.88 111 VAL A C 1
ATOM 816 O O . VAL A 1 111 ? 53.553 24.837 32.270 1.00 10.28 111 VAL A O 1
ATOM 820 N N . ALA A 1 112 ? 51.849 23.599 31.440 1.00 9.66 112 ALA A N 1
ATOM 821 C CA . ALA A 1 112 ? 52.227 22.392 32.160 1.00 8.95 112 ALA A CA 1
ATOM 822 C C . ALA A 1 112 ? 53.277 21.615 31.367 1.00 9.01 112 ALA A C 1
ATOM 823 O O . ALA A 1 112 ? 54.433 21.495 31.792 1.00 9.91 112 ALA A O 1
ATOM 825 N N . LEU A 1 113 ? 52.891 21.129 30.197 1.00 9.10 113 LEU A N 1
ATOM 826 C CA . LEU A 1 113 ? 53.779 20.357 29.341 1.00 9.13 113 LEU A CA 1
ATOM 827 C C . LEU A 1 113 ? 54.018 21.038 27.998 1.00 9.11 113 LEU A C 1
ATOM 828 O O . LEU A 1 113 ? 53.071 21.396 27.298 1.00 9.07 113 LEU A O 1
ATOM 833 N N . ARG A 1 114 ? 55.284 21.172 27.624 1.00 8.91 114 ARG A N 1
ATOM 834 C CA . ARG A 1 114 ? 55.643 21.528 26.255 1.00 9.16 114 ARG A CA 1
ATOM 835 C C . ARG A 1 114 ? 56.358 20.365 25.592 1.00 9.08 114 ARG A C 1
ATOM 836 O O . ARG A 1 114 ? 57.316 19.816 26.127 1.00 7.78 114 ARG A O 1
ATOM 844 N N . VAL A 1 115 ? 55.881 19.998 24.412 1.00 9.15 115 VAL A N 1
ATOM 845 C CA . VAL A 1 115 ? 56.530 18.978 23.612 1.00 9.34 115 VAL A CA 1
ATOM 846 C C . VAL A 1 115 ? 56.895 19.542 22.246 1.00 9.79 115 VAL A C 1
ATOM 847 O O . VAL A 1 115 ? 56.039 20.069 21.544 1.00 9.15 115 VAL A O 1
ATOM 851 N N . GLY A 1 116 ? 58.177 19.433 21.900 1.00 9.88 116 GLY A N 1
ATOM 852 C CA . GLY A 1 116 ? 58.699 19.691 20.561 1.00 10.23 116 GLY A CA 1
ATOM 853 C C . GLY A 1 116 ? 59.596 18.541 20.106 1.00 10.60 116 GLY A C 1
ATOM 854 O O . GLY A 1 116 ? 60.581 18.755 19.408 1.00 10.90 116 GLY A O 1
ATOM 855 N N . ALA A 1 117 ? 59.221 17.322 20.502 1.00 10.37 117 ALA A N 1
ATOM 856 C CA . ALA A 1 117 ? 59.946 16.097 20.237 1.00 10.42 117 ALA A CA 1
ATOM 857 C C . ALA A 1 117 ? 59.198 15.313 19.179 1.00 10.46 117 ALA A C 1
ATOM 858 O O . ALA A 1 117 ? 58.008 15.017 19.325 1.00 10.71 117 ALA A O 1
ATOM 860 N N . ASP A 1 118 ? 59.891 14.985 18.109 1.00 10.31 118 ASP A N 1
ATOM 861 C CA . ASP A 1 118 ? 59.309 14.191 17.050 1.00 10.77 118 ASP A CA 1
ATOM 862 C C . ASP A 1 118 ? 59.150 12.737 17.470 1.00 10.79 118 ASP A C 1
ATOM 863 O O . ASP A 1 118 ? 59.987 12.198 18.202 1.00 10.64 118 ASP A O 1
ATOM 868 N N . MET A 1 119 ? 58.085 12.112 16.971 1.00 11.01 119 MET A N 1
ATOM 869 C CA . MET A 1 119 ? 57.714 10.734 17.272 1.00 11.12 119 MET A CA 1
ATOM 870 C C . MET A 1 119 ? 57.635 10.486 18.781 1.00 11.11 119 MET A C 1
ATOM 871 O O . MET A 1 119 ? 58.159 9.512 19.306 1.00 10.44 119 MET A O 1
ATOM 876 N N . SER A 1 120 ? 56.955 11.415 19.439 1.00 10.26 120 SER A N 1
ATOM 877 C CA . SER A 1 120 ? 56.730 11.343 20.874 1.00 10.68 120 SER A CA 1
ATOM 878 C C . SER A 1 120 ? 55.338 10.791 21.194 1.00 10.16 120 SER A C 1
ATOM 879 O O . SER A 1 120 ? 54.380 10.990 20.438 1.00 9.34 120 SER A O 1
ATOM 882 N N . VAL A 1 121 ? 55.244 10.088 22.321 1.00 10.48 121 VAL A N 1
ATOM 883 C CA . VAL A 1 121 ? 53.999 9.508 22.787 1.00 10.72 121 VAL A CA 1
ATOM 884 C C . VAL A 1 121 ? 53.756 9.947 24.220 1.00 10.81 121 VAL A C 1
ATOM 885 O O . VAL A 1 121 ? 54.656 9.862 25.064 1.00 10.97 121 VAL A O 1
ATOM 889 N N . ILE A 1 122 ? 52.547 10.429 24.478 1.00 10.38 122 ILE A N 1
ATOM 890 C CA . ILE A 1 122 ? 52.094 10.768 25.818 1.00 10.44 122 ILE A CA 1
ATOM 891 C C . ILE A 1 122 ? 50.936 9.796 26.102 1.00 10.18 122 ILE A C 1
ATOM 892 O O . ILE A 1 122 ? 49.868 9.901 25.513 1.00 11.57 122 ILE A O 1
ATOM 897 N N . ASN A 1 123 ? 51.167 8.857 27.016 1.00 9.93 123 ASN A N 1
ATOM 898 C CA . ASN A 1 123 ? 50.281 7.738 27.275 1.00 9.90 123 ASN A CA 1
ATOM 899 C C . ASN A 1 123 ? 49.853 7.709 28.740 1.00 9.48 123 ASN A C 1
ATOM 900 O O . ASN A 1 123 ? 50.690 7.658 29.620 1.00 8.80 123 ASN A O 1
ATOM 905 N N . ARG A 1 124 ? 48.554 7.731 28.982 1.00 9.72 124 ARG A N 1
ATOM 906 C CA . ARG A 1 124 ? 47.995 7.625 30.325 1.00 10.70 124 ARG A CA 1
ATOM 907 C C . ARG A 1 124 ? 48.574 8.704 31.247 1.00 10.97 124 ARG A C 1
ATOM 908 O O . ARG A 1 124 ? 49.021 8.406 32.354 1.00 11.47 124 ARG A O 1
ATOM 916 N N . CYS A 1 125 ? 48.593 9.944 30.758 1.00 11.15 125 CYS A N 1
ATOM 917 C CA . CYS A 1 125 ? 49.074 11.083 31.532 1.00 10.89 125 CYS A CA 1
ATOM 918 C C . CYS A 1 125 ? 47.941 12.022 31.855 1.00 10.74 125 CYS A C 1
ATOM 919 O O . CYS A 1 125 ? 46.942 12.030 31.159 1.00 11.21 125 CYS A O 1
ATOM 922 N N . ARG A 1 126 ? 48.127 12.836 32.896 1.00 10.51 126 ARG A N 1
ATOM 923 C CA . ARG A 1 126 ? 47.191 13.881 33.271 1.00 10.77 126 ARG A CA 1
ATOM 924 C C . ARG A 1 126 ? 47.954 15.210 33.143 1.00 10.30 126 ARG A C 1
ATOM 925 O O . ARG A 1 126 ? 48.934 15.404 33.824 1.00 10.56 126 ARG A O 1
ATOM 933 N N . ILE A 1 127 ? 47.522 16.094 32.253 1.00 10.26 127 ILE A N 1
ATOM 934 C CA . ILE A 1 127 ? 48.184 17.379 32.042 1.00 10.23 127 ILE A CA 1
ATOM 935 C C . ILE A 1 127 ? 47.225 18.441 32.525 1.00 10.28 127 ILE A C 1
ATOM 936 O O . ILE A 1 127 ? 46.144 18.566 32.005 1.00 10.97 127 ILE A O 1
ATOM 941 N N . ASP A 1 128 ? 47.636 19.218 33.523 1.00 10.91 128 ASP A N 1
ATOM 942 C CA . ASP A 1 128 ? 46.718 20.029 34.321 1.00 11.49 128 ASP A CA 1
ATOM 943 C C . ASP A 1 128 ? 47.254 21.454 34.473 1.00 10.49 128 ASP A C 1
ATOM 944 O O . ASP A 1 128 ? 48.321 21.654 35.021 1.00 10.01 128 ASP A O 1
ATOM 949 N N . ALA A 1 129 ? 46.520 22.415 33.929 1.00 10.08 129 ALA A N 1
ATOM 950 C CA . ALA A 1 129 ? 46.744 23.839 34.166 1.00 10.43 129 ALA A CA 1
ATOM 951 C C . ALA A 1 129 ? 45.468 24.615 33.786 1.00 10.39 129 ALA A C 1
ATOM 952 O O . ALA A 1 129 ? 44.373 24.057 33.788 1.00 10.97 129 ALA A O 1
ATOM 954 N N . TYR A 1 130 ? 45.616 25.885 33.452 1.00 10.76 130 TYR A N 1
ATOM 955 C CA . TYR A 1 130 ? 44.498 26.734 33.053 1.00 11.65 130 TYR A CA 1
ATOM 956 C C . TYR A 1 130 ? 44.726 27.248 31.637 1.00 11.53 130 TYR A C 1
ATOM 957 O O . TYR A 1 130 ? 44.376 26.551 30.686 1.00 11.69 130 TYR A O 1
ATOM 966 N N . GLN A 1 131 ? 45.308 28.438 31.481 1.00 11.16 131 GLN A N 1
ATOM 967 C CA . GLN A 1 131 ? 45.566 28.974 30.151 1.00 11.49 131 GLN A CA 1
ATOM 968 C C . GLN A 1 131 ? 46.849 28.349 29.598 1.00 10.59 131 GLN A C 1
ATOM 969 O O . GLN A 1 131 ? 47.866 28.350 30.275 1.00 10.72 131 GLN A O 1
ATOM 975 N N . ASP A 1 132 ? 46.778 27.795 28.384 1.00 10.82 132 ASP A N 1
ATOM 976 C CA . ASP A 1 132 ? 47.942 27.238 27.677 1.00 10.73 132 ASP A CA 1
ATOM 977 C C . ASP A 1 132 ? 48.513 25.975 28.352 1.00 10.22 132 ASP A C 1
ATOM 978 O O . ASP A 1 132 ? 49.720 25.771 28.381 1.00 9.79 132 ASP A O 1
ATOM 983 N N . THR A 1 133 ? 47.650 25.129 28.883 1.00 9.96 133 THR A N 1
ATOM 984 C CA . THR A 1 133 ? 48.092 23.906 29.561 1.00 9.56 133 THR A CA 1
ATOM 985 C C . THR A 1 133 ? 49.124 23.085 28.789 1.00 9.39 133 THR A C 1
ATOM 986 O O . THR A 1 133 ? 50.152 22.717 29.342 1.00 8.80 133 THR A O 1
ATOM 990 N N . LEU A 1 134 ? 48.820 22.801 27.516 1.00 8.35 134 LEU A N 1
ATOM 991 C CA . LEU A 1 134 ? 49.595 21.866 26.705 1.00 8.60 134 LEU A CA 1
ATOM 992 C C . LEU A 1 134 ? 50.085 22.539 25.438 1.00 8.70 134 LEU A C 1
ATOM 993 O O . LEU A 1 134 ? 49.308 22.827 24.522 1.00 8.48 134 LEU A O 1
ATOM 998 N N . TYR A 1 135 ? 51.388 22.791 25.408 1.00 8.89 135 TYR A N 1
ATOM 999 C CA . TYR A 1 135 ? 52.073 23.382 24.271 1.00 8.85 135 TYR A CA 1
ATOM 1000 C C . TYR A 1 135 ? 52.630 22.264 23.399 1.00 9.03 135 TYR A C 1
ATOM 1001 O O . TYR A 1 135 ? 53.785 21.849 23.561 1.00 7.99 135 TYR A O 1
ATOM 1010 N N . ALA A 1 136 ? 51.781 21.760 22.505 1.00 9.36 136 ALA A N 1
ATOM 1011 C CA . ALA A 1 136 ? 52.183 20.802 21.501 1.00 9.53 136 ALA A CA 1
ATOM 1012 C C . ALA A 1 136 ? 52.792 21.632 20.389 1.00 10.00 136 ALA A C 1
ATOM 1013 O O . ALA A 1 136 ? 52.116 21.999 19.424 1.00 10.31 136 ALA A O 1
ATOM 1015 N N . HIS A 1 137 ? 54.075 21.934 20.578 1.00 9.80 137 HIS A N 1
ATOM 1016 C CA . HIS A 1 137 ? 54.791 23.009 19.897 1.00 9.74 137 HIS A CA 1
ATOM 1017 C C . HIS A 1 137 ? 55.073 22.693 18.427 1.00 9.59 137 HIS A C 1
ATOM 1018 O O . HIS A 1 137 ? 54.762 23.478 17.530 1.00 8.60 137 HIS A O 1
ATOM 1025 N N . SER A 1 138 ? 55.661 21.533 18.189 1.00 9.28 138 SER A N 1
ATOM 1026 C CA . SER A 1 138 ? 56.128 21.175 16.858 1.00 9.00 138 SER A CA 1
ATOM 1027 C C . SER A 1 138 ? 56.430 19.706 16.839 1.00 9.20 138 SER A C 1
ATOM 1028 O O . SER A 1 138 ? 56.438 19.052 17.888 1.00 9.08 138 SER A O 1
ATOM 1031 N N . GLN A 1 139 ? 56.690 19.205 15.638 1.00 9.01 139 GLN A N 1
ATOM 1032 C CA . GLN A 1 139 ? 56.993 17.800 15.366 1.00 9.38 139 GLN A CA 1
ATOM 1033 C C . GLN A 1 139 ? 55.762 16.914 15.525 1.00 8.89 139 GLN A C 1
ATOM 1034 O O . GLN A 1 139 ? 54.658 17.405 15.765 1.00 8.32 139 GLN A O 1
ATOM 1040 N N . ARG A 1 140 ? 55.948 15.608 15.329 1.00 8.92 140 ARG A N 1
ATOM 1041 C CA . ARG A 1 140 ? 54.836 14.656 15.330 1.00 8.66 140 ARG A CA 1
ATOM 1042 C C . ARG A 1 140 ? 54.653 14.046 16.717 1.00 8.58 140 ARG A C 1
ATOM 1043 O O . ARG A 1 140 ? 55.599 13.506 17.298 1.00 9.08 140 ARG A O 1
ATOM 1051 N N . GLN A 1 141 ? 53.417 14.106 17.202 1.00 8.42 141 GLN A N 1
ATOM 1052 C CA . GLN A 1 141 ? 53.070 13.722 18.569 1.00 8.59 141 GLN A CA 1
ATOM 1053 C C . GLN A 1 141 ? 51.768 12.914 18.591 1.00 7.98 141 GLN A C 1
ATOM 1054 O O . GLN A 1 141 ? 50.859 13.157 17.805 1.00 8.23 141 GLN A O 1
ATOM 1060 N N . PHE A 1 142 ? 51.709 11.963 19.510 1.00 7.76 142 PHE A N 1
ATOM 1061 C CA . PHE A 1 142 ? 50.543 11.129 19.732 1.00 8.30 142 PHE A CA 1
ATOM 1062 C C . PHE A 1 142 ? 50.228 11.126 21.220 1.00 8.28 142 PHE A C 1
ATOM 1063 O O . PHE A 1 142 ? 51.098 10.806 22.051 1.00 8.33 142 PHE A O 1
ATOM 1071 N N . TYR A 1 143 ? 48.983 11.469 21.531 1.00 8.48 143 TYR A N 1
ATOM 1072 C CA . TYR A 1 143 ? 48.440 11.458 22.876 1.00 9.06 143 TYR A CA 1
ATOM 1073 C C . TYR A 1 143 ? 47.357 10.392 22.949 1.00 9.48 143 TYR A C 1
ATOM 1074 O O . TYR A 1 143 ? 46.448 10.374 22.134 1.00 9.80 143 TYR A O 1
ATOM 1083 N N . ARG A 1 144 ? 47.468 9.516 23.934 1.00 9.83 144 ARG A N 1
ATOM 1084 C CA . ARG A 1 144 ? 46.589 8.367 24.062 1.00 10.18 144 ARG A CA 1
ATOM 1085 C C . ARG A 1 144 ? 46.188 8.164 25.512 1.00 10.19 144 ARG A C 1
ATOM 1086 O O . ARG A 1 144 ? 47.027 8.219 26.413 1.00 9.65 144 ARG A O 1
ATOM 1094 N N . ASP A 1 145 ? 44.901 7.878 25.722 1.00 11.05 145 ASP A N 1
ATOM 1095 C CA . ASP A 1 145 ? 44.375 7.505 27.031 1.00 11.75 145 ASP A CA 1
ATOM 1096 C C . ASP A 1 145 ? 44.716 8.523 28.127 1.00 11.71 145 ASP A C 1
ATOM 1097 O O . ASP A 1 145 ? 44.952 8.154 29.272 1.00 11.63 145 ASP A O 1
ATOM 1102 N N . SER A 1 146 ? 44.750 9.804 27.766 1.00 11.52 146 SER A N 1
ATOM 1103 C CA . SER A 1 146 ? 45.241 10.830 28.677 1.00 11.37 146 SER A CA 1
ATOM 1104 C C . SER A 1 146 ? 44.127 11.809 29.038 1.00 11.52 146 SER A C 1
ATOM 1105 O O . SER A 1 146 ? 43.095 11.874 28.377 1.00 11.07 146 SER A O 1
ATOM 1108 N N . TYR A 1 147 ? 44.361 12.571 30.103 1.00 11.03 147 TYR A N 1
ATOM 1109 C CA . TYR A 1 147 ? 43.464 13.608 30.554 1.00 11.66 147 TYR A CA 1
ATOM 1110 C C . TYR A 1 147 ? 44.218 14.924 30.374 1.00 11.43 147 TYR A C 1
ATOM 1111 O O . TYR A 1 147 ? 45.336 15.049 30.837 1.00 10.99 147 TYR A O 1
ATOM 1120 N N . VAL A 1 148 ? 43.639 15.859 29.632 1.00 10.62 148 VAL A N 1
ATOM 1121 C CA . VAL A 1 148 ? 44.200 17.193 29.484 1.00 10.91 148 VAL A CA 1
ATOM 1122 C C . VAL A 1 148 ? 43.120 18.160 29.928 1.00 10.31 148 VAL A C 1
ATOM 1123 O O . VAL A 1 148 ? 42.007 18.134 29.400 1.00 10.50 148 VAL A O 1
ATOM 1127 N N . THR A 1 149 ? 43.443 19.014 30.897 1.00 10.48 149 THR A N 1
ATOM 1128 C CA . THR A 1 149 ? 42.493 19.999 31.379 1.00 10.16 149 THR A CA 1
ATOM 1129 C C . THR A 1 149 ? 43.045 21.424 31.361 1.00 10.59 149 THR A C 1
ATOM 1130 O O . THR A 1 149 ? 44.234 21.666 31.576 1.00 10.06 149 THR A O 1
ATOM 1134 N N . GLY A 1 150 ? 42.164 22.374 31.075 1.00 10.63 150 GLY A N 1
ATOM 1135 C CA . GLY A 1 150 ? 42.544 23.775 31.057 1.00 11.03 150 GLY A CA 1
ATOM 1136 C C . GLY A 1 150 ? 41.377 24.696 30.765 1.00 11.42 150 GLY A C 1
ATOM 1137 O O . GLY A 1 150 ? 40.217 24.284 30.803 1.00 11.42 150 GLY A O 1
ATOM 1138 N N . THR A 1 151 ? 41.690 25.941 30.424 1.00 11.84 151 THR A N 1
ATOM 1139 C CA . THR A 1 151 ? 40.665 26.939 30.157 1.00 12.10 151 THR A CA 1
ATOM 1140 C C . THR A 1 151 ? 40.862 27.561 28.782 1.00 11.96 151 THR A C 1
ATOM 1141 O O . THR A 1 151 ? 40.245 27.119 27.809 1.00 12.16 151 THR A O 1
ATOM 1145 N N . VAL A 1 152 ? 41.736 28.566 28.712 1.00 12.46 152 VAL A N 1
ATOM 1146 C CA . VAL A 1 152 ? 41.948 29.356 27.512 1.00 12.84 152 VAL A CA 1
ATOM 1147 C C . VAL A 1 152 ? 43.109 28.758 26.706 1.00 12.70 152 VAL A C 1
ATOM 1148 O O . VAL A 1 152 ? 44.233 28.696 27.191 1.00 12.68 152 VAL A O 1
ATOM 1152 N N . ASP A 1 153 ? 42.808 28.304 25.489 1.00 11.95 153 ASP A N 1
ATOM 1153 C CA . ASP A 1 153 ? 43.796 27.809 24.534 1.00 11.65 153 ASP A CA 1
ATOM 1154 C C . ASP A 1 153 ? 44.594 26.659 25.122 1.00 11.35 153 ASP A C 1
ATOM 1155 O O . ASP A 1 153 ? 45.816 26.683 25.079 1.00 11.29 153 ASP A O 1
ATOM 1160 N N . PHE A 1 154 ? 43.925 25.666 25.695 1.00 10.83 154 PHE A N 1
ATOM 1161 C CA . PHE A 1 154 ? 44.656 24.711 26.521 1.00 10.96 154 PHE A CA 1
ATOM 1162 C C . PHE A 1 154 ? 45.384 23.607 25.740 1.00 10.62 154 PHE A C 1
ATOM 1163 O O . PHE A 1 154 ? 46.245 22.907 26.295 1.00 11.15 154 PHE A O 1
ATOM 1171 N N . ILE A 1 155 ? 45.105 23.516 24.444 1.00 9.91 155 ILE A N 1
ATOM 1172 C CA . ILE A 1 155 ? 45.945 22.740 23.530 1.00 10.17 155 ILE A CA 1
ATOM 1173 C C . ILE A 1 155 ? 46.344 23.650 22.385 1.00 9.89 155 ILE A C 1
ATOM 1174 O O . ILE A 1 155 ? 45.516 24.004 21.545 1.00 10.02 155 ILE A O 1
ATOM 1179 N N . PHE A 1 156 ? 47.613 24.042 22.350 1.00 9.80 156 PHE A N 1
ATOM 1180 C CA . PHE A 1 156 ? 48.047 25.058 21.399 1.00 9.28 156 PHE A CA 1
ATOM 1181 C C . PHE A 1 156 ? 49.441 24.773 20.861 1.00 9.13 156 PHE A C 1
ATOM 1182 O O . PHE A 1 156 ? 50.191 24.006 21.453 1.00 8.99 156 PHE A O 1
ATOM 1190 N N . GLY A 1 157 ? 49.777 25.409 19.740 1.00 8.99 157 GLY A N 1
ATOM 1191 C CA . GLY A 1 157 ? 51.053 25.187 19.077 1.00 9.49 157 GLY A CA 1
ATOM 1192 C C . GLY A 1 157 ? 50.868 24.790 17.621 1.00 9.59 157 GLY A C 1
ATOM 1193 O O . GLY A 1 157 ? 49.812 25.016 17.038 1.00 10.03 157 GLY A O 1
ATOM 1194 N N . ASN A 1 158 ? 51.886 24.164 17.047 1.00 9.42 158 ASN A N 1
ATOM 1195 C CA . ASN A 1 158 ? 51.872 23.813 15.640 1.00 9.20 158 ASN A CA 1
ATOM 1196 C C . ASN A 1 158 ? 52.521 22.462 15.382 1.00 9.46 158 ASN A C 1
ATOM 1197 O O . ASN A 1 158 ? 53.174 22.260 14.357 1.00 8.88 158 ASN A O 1
ATOM 1202 N N . ALA A 1 159 ? 52.307 21.524 16.307 1.00 9.98 159 ALA A N 1
ATOM 1203 C CA . ALA A 1 159 ? 52.687 20.124 16.071 1.00 9.93 159 ALA A CA 1
ATOM 1204 C C . ALA A 1 159 ? 51.818 19.528 14.980 1.00 9.51 159 ALA A C 1
ATOM 1205 O O . ALA A 1 159 ? 50.766 20.062 14.663 1.00 8.99 159 ALA A O 1
ATOM 1207 N N . ALA A 1 160 ? 52.266 18.424 14.393 1.00 9.18 160 ALA A N 1
ATOM 1208 C CA . ALA A 1 160 ? 51.341 17.506 13.753 1.00 9.47 160 ALA A CA 1
ATOM 1209 C C . ALA A 1 160 ? 51.004 16.511 14.859 1.00 9.40 160 ALA A C 1
ATOM 1210 O O . ALA A 1 160 ? 51.867 15.745 15.298 1.00 9.41 160 ALA A O 1
ATOM 1212 N N . VAL A 1 161 ? 49.764 16.551 15.328 1.00 9.34 161 VAL A N 1
ATOM 1213 C CA . VAL A 1 161 ? 49.398 15.887 16.568 1.00 9.44 161 VAL A CA 1
ATOM 1214 C C . VAL A 1 161 ? 48.008 15.261 16.508 1.00 9.81 161 VAL A C 1
ATOM 1215 O O . VAL A 1 161 ? 47.045 15.885 16.059 1.00 9.92 161 VAL A O 1
ATOM 1219 N N . VAL A 1 162 ? 47.931 14.012 16.959 1.00 9.49 162 VAL A N 1
ATOM 1220 C CA . VAL A 1 162 ? 46.666 13.314 17.159 1.00 10.47 162 VAL A CA 1
ATOM 1221 C C . VAL A 1 162 ? 46.439 12.971 18.631 1.00 9.95 162 VAL A C 1
ATOM 1222 O O . VAL A 1 162 ? 47.310 12.392 19.292 1.00 10.48 162 VAL A O 1
ATOM 1226 N N . PHE A 1 163 ? 45.268 13.352 19.125 1.00 10.57 163 PHE A N 1
ATOM 1227 C CA . PHE A 1 163 ? 44.750 12.953 20.431 1.00 10.89 163 PHE A CA 1
ATOM 1228 C C . PHE A 1 163 ? 43.737 11.852 20.192 1.00 11.50 163 PHE A C 1
ATOM 1229 O O . PHE A 1 163 ? 42.786 12.023 19.425 1.00 12.21 163 PHE A O 1
ATOM 1237 N N . GLN A 1 164 ? 43.948 10.713 20.832 1.00 11.64 164 GLN A N 1
ATOM 1238 C CA . GLN A 1 164 ? 43.074 9.577 20.660 1.00 12.16 164 GLN A CA 1
ATOM 1239 C C . GLN A 1 164 ? 42.667 9.010 22.003 1.00 11.36 164 GLN A C 1
ATOM 1240 O O . GLN A 1 164 ? 43.520 8.713 22.821 1.00 10.52 164 GLN A O 1
ATOM 1246 N N . LYS A 1 165 ? 41.362 8.844 22.215 1.00 11.58 165 LYS A N 1
ATOM 1247 C CA . LYS A 1 165 ? 40.836 8.310 23.473 1.00 12.24 165 LYS A CA 1
ATOM 1248 C C . LYS A 1 165 ? 41.345 9.079 24.702 1.00 12.16 165 LYS A C 1
ATOM 1249 O O . LYS A 1 165 ? 41.666 8.500 25.740 1.00 12.10 165 LYS A O 1
ATOM 1255 N N . CYS A 1 166 ? 41.404 10.397 24.558 1.00 11.19 166 CYS A N 1
ATOM 1256 C CA . CYS A 1 166 ? 41.712 11.298 25.658 1.00 11.50 166 CYS A CA 1
ATOM 1257 C C . CYS A 1 166 ? 40.442 11.970 26.143 1.00 11.15 166 CYS A C 1
ATOM 1258 O O . CYS A 1 166 ? 39.489 12.115 25.390 1.00 11.21 166 CYS A O 1
ATOM 1261 N N . GLN A 1 167 ? 40.449 12.395 27.400 1.00 11.17 167 GLN A N 1
ATOM 1262 C CA . GLN A 1 167 ? 39.400 13.244 27.931 1.00 11.13 167 GLN A CA 1
ATOM 1263 C C . GLN A 1 167 ? 39.962 14.666 27.984 1.00 10.67 167 GLN A C 1
ATOM 1264 O O . GLN A 1 167 ? 40.939 14.932 28.679 1.00 10.26 167 GLN A O 1
ATOM 1270 N N . LEU A 1 168 ? 39.367 15.542 27.186 1.00 10.71 168 LEU A N 1
ATOM 1271 C CA . LEU A 1 168 ? 39.737 16.945 27.100 1.00 11.03 168 LEU A CA 1
ATOM 1272 C C . LEU A 1 168 ? 38.682 17.703 27.895 1.00 11.76 168 LEU A C 1
ATOM 1273 O O . LEU A 1 168 ? 37.519 17.783 27.499 1.00 12.40 168 LEU A O 1
ATOM 1278 N N . VAL A 1 169 ? 39.107 18.216 29.040 1.00 12.48 169 VAL A N 1
ATOM 1279 C CA . VAL A 1 169 ? 38.226 18.690 30.089 1.00 12.53 169 VAL A CA 1
ATOM 1280 C C . VAL A 1 169 ? 38.409 20.186 30.292 1.00 12.82 169 VAL A C 1
ATOM 1281 O O . VAL A 1 169 ? 39.432 20.647 30.825 1.00 12.72 169 VAL A O 1
ATOM 1285 N N . ALA A 1 170 ? 37.419 20.945 29.855 1.00 12.55 170 ALA A N 1
ATOM 1286 C CA . ALA A 1 170 ? 37.407 22.377 30.130 1.00 12.62 170 ALA A CA 1
ATOM 1287 C C . ALA A 1 170 ? 36.946 22.597 31.576 1.00 12.59 170 ALA A C 1
ATOM 1288 O O . ALA A 1 170 ? 36.030 21.927 32.050 1.00 12.16 170 ALA A O 1
ATOM 1290 N N . ARG A 1 171 ? 37.600 23.519 32.269 1.00 12.61 171 ARG A N 1
ATOM 1291 C CA . ARG A 1 171 ? 37.306 23.808 33.668 1.00 13.06 171 ARG A CA 1
ATOM 1292 C C . ARG A 1 171 ? 36.833 25.254 33.842 1.00 13.38 171 ARG A C 1
ATOM 1293 O O . ARG A 1 171 ? 36.828 26.033 32.897 1.00 12.58 171 ARG A O 1
ATOM 1301 N N . LYS A 1 172 ? 36.442 25.603 35.063 1.00 14.29 172 LYS A N 1
ATOM 1302 C CA . LYS A 1 172 ? 35.948 26.954 35.352 1.00 14.70 172 LYS A CA 1
ATOM 1303 C C . LYS A 1 172 ? 37.102 27.946 35.301 1.00 14.29 172 LYS A C 1
ATOM 1304 O O . LYS A 1 172 ? 38.078 27.799 36.045 1.00 14.04 172 LYS A O 1
ATOM 1310 N N . PRO A 1 173 ? 37.017 28.935 34.416 1.00 13.46 173 PRO A N 1
ATOM 1311 C CA . PRO A 1 173 ? 38.068 29.941 34.303 1.00 13.93 173 PRO A CA 1
ATOM 1312 C C . PRO A 1 173 ? 37.796 31.159 35.187 1.00 14.63 173 PRO A C 1
ATOM 1313 O O . PRO A 1 173 ? 36.880 31.129 36.004 1.00 14.09 173 PRO A O 1
ATOM 1317 N N . GLY A 1 174 ? 38.589 32.208 35.022 1.00 15.70 174 GLY A N 1
ATOM 1318 C CA . GLY A 1 174 ? 38.329 33.480 35.688 1.00 16.81 174 GLY A CA 1
ATOM 1319 C C . GLY A 1 174 ? 37.170 34.254 35.086 1.00 17.55 174 GLY A C 1
ATOM 1320 O O . GLY A 1 174 ? 36.670 33.932 34.013 1.00 16.66 174 GLY A O 1
ATOM 1321 N N . LYS A 1 175 ? 36.731 35.292 35.801 1.00 18.84 175 LYS A N 1
ATOM 1322 C CA . LYS A 1 175 ? 35.574 36.083 35.420 1.00 19.73 175 LYS A CA 1
ATOM 1323 C C . LYS A 1 175 ? 35.708 36.581 33.985 1.00 18.75 175 LYS A C 1
ATOM 1324 O O . LYS A 1 175 ? 36.751 37.063 33.562 1.00 18.68 175 LYS A O 1
ATOM 1330 N N . TYR A 1 176 ? 34.638 36.439 33.212 1.00 18.62 176 TYR A N 1
ATOM 1331 C CA . TYR A 1 176 ? 34.537 36.933 31.835 1.00 19.11 176 TYR A CA 1
ATOM 1332 C C . TYR A 1 176 ? 35.391 36.169 30.817 1.00 17.88 176 TYR A C 1
ATOM 1333 O O . TYR A 1 176 ? 35.401 36.520 29.645 1.00 18.09 176 TYR A O 1
ATOM 1342 N N . GLN A 1 177 ? 36.089 35.124 31.241 1.00 16.40 177 GLN A N 1
ATOM 1343 C CA . GLN A 1 177 ? 36.897 34.367 30.303 1.00 15.72 177 GLN A CA 1
ATOM 1344 C C . GLN A 1 177 ? 36.038 33.426 29.494 1.00 14.86 177 GLN A C 1
ATOM 1345 O O . GLN A 1 177 ? 34.928 33.064 29.892 1.00 14.84 177 GLN A O 1
ATOM 1351 N N . GLN A 1 178 ? 36.567 33.047 28.336 1.00 14.11 178 GLN A N 1
ATOM 1352 C CA . GLN A 1 178 ? 35.945 32.087 27.441 1.00 13.64 178 GLN A CA 1
ATOM 1353 C C . GLN A 1 178 ? 36.945 30.958 27.160 1.00 13.16 178 GLN A C 1
ATOM 1354 O O . GLN A 1 178 ? 38.088 31.212 26.752 1.00 13.09 178 GLN A O 1
ATOM 1360 N N . ASN A 1 179 ? 36.522 29.726 27.404 1.00 13.02 179 ASN A N 1
ATOM 1361 C CA . ASN A 1 179 ? 37.395 28.566 27.216 1.00 12.99 179 ASN A CA 1
ATOM 1362 C C . ASN A 1 179 ? 37.541 28.238 25.732 1.00 12.61 179 ASN A C 1
ATOM 1363 O O . ASN A 1 179 ? 36.587 28.350 24.970 1.00 13.15 179 ASN A O 1
ATOM 1368 N N . MET A 1 180 ? 38.748 27.843 25.349 1.00 12.78 180 MET A N 1
ATOM 1369 C CA . MET A 1 180 ? 39.056 27.381 24.003 1.00 12.26 180 MET A CA 1
ATOM 1370 C C . MET A 1 180 ? 39.888 26.115 24.156 1.00 12.11 180 MET A C 1
ATOM 1371 O O . MET A 1 180 ? 41.019 26.171 24.659 1.00 12.18 180 MET A O 1
ATOM 1376 N N . VAL A 1 181 ? 39.340 24.991 23.711 1.00 11.34 181 VAL A N 1
ATOM 1377 C CA . VAL A 1 181 ? 40.047 23.701 23.774 1.00 11.30 181 VAL A CA 1
ATOM 1378 C C . VAL A 1 181 ? 41.333 23.761 22.975 1.00 11.08 181 VAL A C 1
ATOM 1379 O O . VAL A 1 181 ? 42.377 23.332 23.462 1.00 11.67 181 VAL A O 1
ATOM 1383 N N . THR A 1 182 ? 41.258 24.315 21.767 1.00 11.16 182 THR A N 1
ATOM 1384 C CA . THR A 1 182 ? 42.452 24.466 20.911 1.00 11.40 182 THR A CA 1
ATOM 1385 C C . THR A 1 182 ? 42.713 25.906 20.491 1.00 10.78 182 THR A C 1
ATOM 1386 O O . THR A 1 182 ? 41.800 26.719 20.400 1.00 11.41 182 THR A O 1
ATOM 1390 N N . ALA A 1 183 ? 43.983 26.203 20.261 1.00 10.75 183 ALA A N 1
ATOM 1391 C CA . ALA A 1 183 ? 44.417 27.409 19.571 1.00 10.36 183 ALA A CA 1
ATOM 1392 C C . ALA A 1 183 ? 45.562 26.978 18.663 1.00 9.89 183 ALA A C 1
ATOM 1393 O O . ALA A 1 183 ? 46.738 27.090 19.006 1.00 9.51 183 ALA A O 1
ATOM 1395 N N . GLN A 1 184 ? 45.201 26.435 17.508 1.00 10.38 184 GLN A N 1
ATOM 1396 C CA . GLN A 1 184 ? 46.179 25.820 16.611 1.00 9.60 184 GLN A CA 1
ATOM 1397 C C . GLN A 1 184 ? 46.887 26.935 15.839 1.00 10.22 184 GLN A C 1
ATOM 1398 O O . GLN A 1 184 ? 46.242 27.807 15.290 1.00 11.24 184 GLN A O 1
ATOM 1404 N N . GLY A 1 185 ? 48.209 26.879 15.799 1.00 10.81 185 GLY A N 1
ATOM 1405 C CA . GLY A 1 185 ? 49.030 27.979 15.331 1.00 11.07 185 GLY A CA 1
ATOM 1406 C C . GLY A 1 185 ? 49.809 27.734 14.044 1.00 11.09 185 GLY A C 1
ATOM 1407 O O . GLY A 1 185 ? 50.970 28.150 13.955 1.00 11.93 185 GLY A O 1
ATOM 1408 N N . ARG A 1 186 ? 49.204 27.074 13.057 1.00 10.73 186 ARG A N 1
ATOM 1409 C CA . ARG A 1 186 ? 49.824 26.925 11.740 1.00 11.15 186 ARG A CA 1
ATOM 1410 C C . ARG A 1 186 ? 49.775 28.249 10.981 1.00 11.78 186 ARG A C 1
ATOM 1411 O O . ARG A 1 186 ? 48.705 28.773 10.690 1.00 10.72 186 ARG A O 1
ATOM 1419 N N . THR A 1 187 ? 50.958 28.756 10.657 1.00 13.36 187 THR A N 1
ATOM 1420 C CA . THR A 1 187 ? 51.152 30.079 10.091 1.00 14.95 187 THR A CA 1
ATOM 1421 C C . THR A 1 187 ? 51.155 30.040 8.565 1.00 15.08 187 THR A C 1
ATOM 1422 O O . THR A 1 187 ? 50.888 31.042 7.908 1.00 15.32 187 THR A O 1
ATOM 1426 N N . ASP A 1 188 ? 51.446 28.871 8.018 1.00 14.85 188 ASP A N 1
ATOM 1427 C CA . ASP A 1 188 ? 51.886 28.738 6.641 1.00 14.97 188 ASP A CA 1
ATOM 1428 C C . ASP A 1 188 ? 51.243 27.467 6.067 1.00 14.85 188 ASP A C 1
ATOM 1429 O O . ASP A 1 188 ? 51.352 26.404 6.650 1.00 14.42 188 ASP A O 1
ATOM 1434 N N . PRO A 1 189 ? 50.549 27.589 4.938 1.00 14.55 189 PRO A N 1
ATOM 1435 C CA . PRO A 1 189 ? 49.810 26.473 4.360 1.00 14.19 189 PRO A CA 1
ATOM 1436 C C . PRO A 1 189 ? 50.693 25.371 3.760 1.00 13.84 189 PRO A C 1
ATOM 1437 O O . PRO A 1 189 ? 50.169 24.319 3.428 1.00 13.03 189 PRO A O 1
ATOM 1441 N N . ASN A 1 190 ? 51.999 25.616 3.630 1.00 13.49 190 ASN A N 1
ATOM 1442 C CA . ASN A 1 190 ? 52.937 24.613 3.161 1.00 13.24 190 ASN A CA 1
ATOM 1443 C C . ASN A 1 190 ? 53.383 23.672 4.292 1.00 13.11 190 ASN A C 1
ATOM 1444 O O . ASN A 1 190 ? 54.025 22.656 4.035 1.00 13.28 190 ASN A O 1
ATOM 1449 N N . GLN A 1 191 ? 53.048 24.018 5.532 1.00 12.42 191 GLN A N 1
ATOM 1450 C CA . GLN A 1 191 ? 53.364 23.199 6.691 1.00 12.29 191 GLN A CA 1
ATOM 1451 C C . GLN A 1 191 ? 52.345 22.060 6.843 1.00 11.82 191 GLN A C 1
ATOM 1452 O O . GLN A 1 191 ? 51.143 22.303 6.862 1.00 11.48 191 GLN A O 1
ATOM 1458 N N . ALA A 1 192 ? 52.831 20.828 6.964 1.00 11.16 192 ALA A N 1
ATOM 1459 C CA . ALA A 1 192 ? 51.946 19.661 7.140 1.00 11.02 192 ALA A CA 1
ATOM 1460 C C . ALA A 1 192 ? 51.661 19.400 8.625 1.00 10.63 192 ALA A C 1
ATOM 1461 O O . ALA A 1 192 ? 51.945 18.321 9.180 1.00 11.57 192 ALA A O 1
ATOM 1463 N N . THR A 1 193 ? 51.066 20.394 9.262 1.00 10.58 193 THR A N 1
ATOM 1464 C CA . THR A 1 193 ? 50.803 20.343 10.688 1.00 9.99 193 THR A CA 1
ATOM 1465 C C . THR A 1 193 ? 49.333 20.567 10.941 1.00 9.98 193 THR A C 1
ATOM 1466 O O . THR A 1 193 ? 48.578 20.946 10.042 1.00 10.01 193 THR A O 1
ATOM 1470 N N . GLY A 1 194 ? 48.944 20.362 12.189 1.00 9.72 194 GLY A N 1
ATOM 1471 C CA . GLY A 1 194 ? 47.576 20.554 12.617 1.00 10.14 194 GLY A CA 1
ATOM 1472 C C . GLY A 1 194 ? 47.238 19.677 13.794 1.00 9.93 194 GLY A C 1
ATOM 1473 O O . GLY A 1 194 ? 47.987 18.781 14.154 1.00 10.70 194 GLY A O 1
ATOM 1474 N N . THR A 1 195 ? 46.078 19.929 14.381 1.00 10.55 195 THR A N 1
ATOM 1475 C CA . THR A 1 195 ? 45.619 19.187 15.542 1.00 9.72 195 THR A CA 1
ATOM 1476 C C . THR A 1 195 ? 44.408 18.351 15.170 1.00 9.70 195 THR A C 1
ATOM 1477 O O . THR A 1 195 ? 43.424 18.850 14.660 1.00 9.60 195 THR A O 1
ATOM 1481 N N . SER A 1 196 ? 44.479 17.072 15.485 1.00 10.20 196 SER A N 1
ATOM 1482 C CA . SER A 1 196 ? 43.393 16.148 15.212 1.00 10.28 196 SER A CA 1
ATOM 1483 C C . SER A 1 196 ? 42.976 15.519 16.536 1.00 10.29 196 SER A C 1
ATOM 1484 O O . SER A 1 196 ? 43.811 15.013 17.274 1.00 10.32 196 SER A O 1
ATOM 1487 N N . ILE A 1 197 ? 41.683 15.573 16.834 1.00 10.15 197 ILE A N 1
ATOM 1488 C CA . ILE A 1 197 ? 41.126 15.026 18.056 1.00 10.34 197 ILE A CA 1
ATOM 1489 C C . ILE A 1 197 ? 40.130 13.945 17.629 1.00 10.75 197 ILE A C 1
ATOM 1490 O O . ILE A 1 197 ? 39.160 14.243 16.938 1.00 11.40 197 ILE A O 1
ATOM 1495 N N . GLN A 1 198 ? 40.378 12.715 18.051 1.00 11.61 198 GLN A N 1
ATOM 1496 C CA . GLN A 1 198 ? 39.663 11.538 17.550 1.00 12.37 198 GLN A CA 1
ATOM 1497 C C . GLN A 1 198 ? 39.311 10.576 18.669 1.00 12.16 198 GLN A C 1
ATOM 1498 O O . GLN A 1 198 ? 40.169 10.214 19.455 1.00 11.41 198 GLN A O 1
ATOM 1504 N N . PHE A 1 199 ? 38.056 10.134 18.720 1.00 12.79 199 PHE A N 1
ATOM 1505 C CA . PHE A 1 199 ? 37.586 9.212 19.767 1.00 12.98 199 PHE A CA 1
ATOM 1506 C C . PHE A 1 199 ? 37.841 9.759 21.172 1.00 13.35 199 PHE A C 1
ATOM 1507 O O . PHE A 1 199 ? 38.127 9.004 22.096 1.00 13.51 199 PHE A O 1
ATOM 1515 N N . CYS A 1 200 ? 37.702 11.068 21.323 1.00 13.35 200 CYS A N 1
ATOM 1516 C CA . CYS A 1 200 ? 37.938 11.731 22.585 1.00 12.99 200 CYS A CA 1
ATOM 1517 C C . CYS A 1 200 ? 36.614 12.088 23.254 1.00 13.90 200 CYS A C 1
ATOM 1518 O O . CYS A 1 200 ? 35.541 12.024 22.646 1.00 12.83 200 CYS A O 1
ATOM 1521 N N . ASN A 1 201 ? 36.727 12.456 24.521 1.00 14.10 201 ASN A N 1
ATOM 1522 C CA . ASN A 1 201 ? 35.628 12.954 25.319 1.00 15.10 201 ASN A CA 1
ATOM 1523 C C . ASN A 1 201 ? 35.908 14.410 25.594 1.00 14.25 201 ASN A C 1
ATOM 1524 O O . ASN A 1 201 ? 36.852 14.699 26.303 1.00 14.46 201 ASN A O 1
ATOM 1529 N N . ILE A 1 202 ? 35.123 15.333 25.041 1.00 13.90 202 ILE A N 1
ATOM 1530 C CA . ILE A 1 202 ? 35.302 16.758 25.333 1.00 13.32 202 ILE A CA 1
ATOM 1531 C C . ILE A 1 202 ? 34.171 17.176 26.242 1.00 13.39 202 ILE A C 1
ATOM 1532 O O . ILE A 1 202 ? 33.013 17.259 25.820 1.00 12.94 202 ILE A O 1
ATOM 1537 N N . ILE A 1 203 ? 34.520 17.415 27.498 1.00 13.39 203 ILE A N 1
ATOM 1538 C CA . ILE A 1 203 ? 33.551 17.532 28.569 1.00 13.38 203 ILE A CA 1
ATOM 1539 C C . ILE A 1 203 ? 33.911 18.655 29.534 1.00 13.50 203 ILE A C 1
ATOM 1540 O O . ILE A 1 203 ? 35.006 19.227 29.471 1.00 12.78 203 ILE A O 1
ATOM 1545 N N . ALA A 1 204 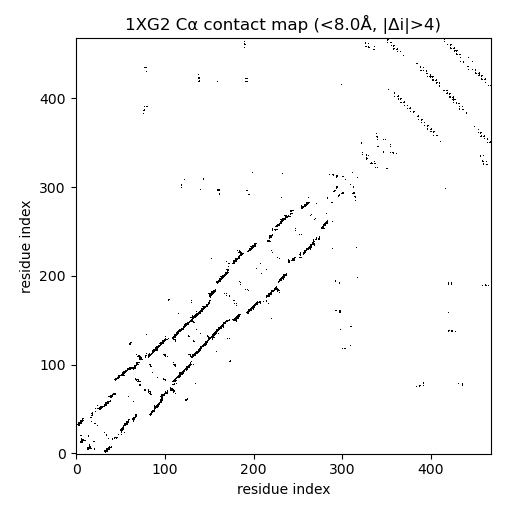? 32.977 18.935 30.441 1.00 13.29 204 ALA A N 1
ATOM 1546 C CA . ALA A 1 204 ? 33.167 19.928 31.481 1.00 13.58 204 ALA A CA 1
ATOM 1547 C C . ALA A 1 204 ? 33.616 19.261 32.788 1.00 14.05 204 ALA A C 1
ATOM 1548 O O . ALA A 1 204 ? 33.189 18.159 33.132 1.00 14.09 204 ALA A O 1
ATOM 1550 N N . SER A 1 205 ? 34.479 19.955 33.510 1.00 14.24 205 SER A N 1
ATOM 1551 C CA . SER A 1 205 ? 34.801 19.611 34.887 1.00 14.89 205 SER A CA 1
ATOM 1552 C C . SER A 1 205 ? 33.588 19.852 35.783 1.00 15.32 205 SER A C 1
ATOM 1553 O O . SER A 1 205 ? 32.627 20.526 35.386 1.00 15.16 205 SER A O 1
ATOM 1556 N N . SER A 1 206 ? 33.639 19.321 36.996 1.00 16.27 206 SER A N 1
ATOM 1557 C CA . SER A 1 206 ? 32.549 19.498 37.948 1.00 17.36 206 SER A CA 1
ATOM 1558 C C . SER A 1 206 ? 32.366 20.971 38.337 1.00 17.68 206 SER A C 1
ATOM 1559 O O . SER A 1 206 ? 31.244 21.382 38.607 1.00 18.79 206 SER A O 1
ATOM 1562 N N . ASP A 1 207 ? 33.435 21.771 38.335 1.00 17.98 207 ASP A N 1
AT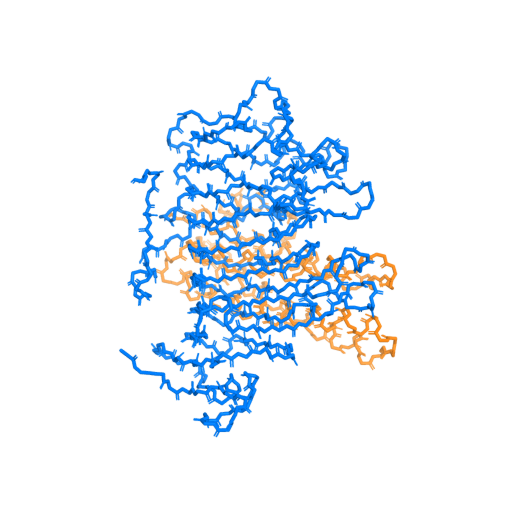OM 1563 C CA . ASP A 1 207 ? 33.282 23.193 38.656 1.00 18.40 207 ASP A CA 1
ATOM 1564 C C . ASP A 1 207 ? 32.768 24.077 37.499 1.00 18.69 207 ASP A C 1
ATOM 1565 O O . ASP A 1 207 ? 32.293 25.196 37.731 1.00 18.01 207 ASP A O 1
ATOM 1570 N N . LEU A 1 208 ? 32.850 23.582 36.269 1.00 18.42 208 LEU A N 1
ATOM 1571 C CA . LEU A 1 208 ? 32.314 24.294 35.103 1.00 18.96 208 LEU A CA 1
ATOM 1572 C C . LEU A 1 208 ? 30.855 23.938 34.818 1.00 19.64 208 LEU A C 1
ATOM 1573 O O . LEU A 1 208 ? 30.078 24.789 34.389 1.00 18.51 208 LEU A O 1
ATOM 1578 N N . GLU A 1 209 ? 30.491 22.680 35.045 1.00 21.21 209 GLU A N 1
ATOM 1579 C CA . GLU A 1 209 ? 29.146 22.176 34.719 1.00 23.20 209 GLU A CA 1
ATOM 1580 C C . GLU A 1 209 ? 27.972 23.041 35.243 1.00 23.55 209 GLU A C 1
ATOM 1581 O O . GLU A 1 209 ? 27.020 23.266 34.517 1.00 23.46 209 GLU A O 1
ATOM 1587 N N . PRO A 1 210 ? 28.015 23.525 36.476 1.00 24.28 210 PRO A N 1
ATOM 1588 C CA . PRO A 1 210 ? 26.915 24.373 36.975 1.00 25.07 210 PRO A CA 1
ATOM 1589 C C . PRO A 1 210 ? 26.841 25.767 36.336 1.00 25.12 210 PRO A C 1
ATOM 1590 O O . PRO A 1 210 ? 25.799 26.411 36.437 1.00 25.68 210 PRO A O 1
ATOM 1594 N N . VAL A 1 211 ? 27.928 26.226 35.717 1.00 24.68 211 VAL A N 1
ATOM 1595 C CA . VAL A 1 211 ? 28.030 27.601 35.233 1.00 24.41 211 VAL A CA 1
ATOM 1596 C C . VAL A 1 211 ? 28.356 27.689 33.737 1.00 24.28 211 VAL A C 1
ATOM 1597 O O . VAL A 1 211 ? 28.999 28.633 33.291 1.00 23.30 211 VAL A O 1
ATOM 1601 N N . LEU A 1 212 ? 27.879 26.713 32.975 1.00 24.49 212 LEU A N 1
ATOM 1602 C CA . LEU A 1 212 ? 28.080 26.667 31.521 1.00 25.17 212 LEU A CA 1
ATOM 1603 C C . LEU A 1 212 ? 27.635 27.931 30.806 1.00 25.00 212 LEU A C 1
ATOM 1604 O O . LEU A 1 212 ? 28.287 28.381 29.864 1.00 24.54 212 LEU A O 1
ATOM 1609 N N . LYS A 1 213 ? 26.521 28.501 31.260 1.00 25.22 213 LYS A N 1
ATOM 1610 C CA . LYS A 1 213 ? 25.950 29.675 30.615 1.00 25.80 213 LYS A CA 1
ATOM 1611 C C . LYS A 1 213 ? 26.759 30.945 30.897 1.00 24.61 213 L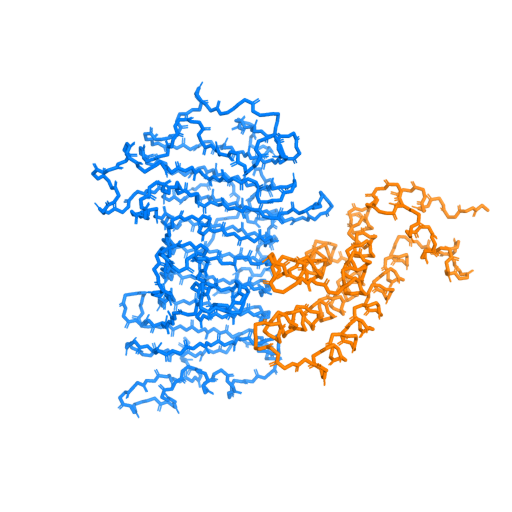YS A C 1
ATOM 1612 O O . LYS A 1 213 ? 26.692 31.908 30.128 1.00 25.47 213 LYS A O 1
ATOM 1618 N N . GLU A 1 214 ? 27.517 30.963 31.993 1.00 23.03 214 GLU A N 1
ATOM 1619 C CA . GLU A 1 214 ? 28.394 32.093 32.289 1.00 22.17 214 GLU A CA 1
ATOM 1620 C C . GLU A 1 214 ? 29.745 32.015 31.563 1.00 20.68 214 GLU A C 1
ATOM 1621 O O . GLU A 1 214 ? 30.326 33.048 31.202 1.00 20.07 214 GLU A O 1
ATOM 1627 N N . PHE A 1 215 ? 30.250 30.795 31.380 1.00 18.77 215 PHE A N 1
ATOM 1628 C CA . PHE A 1 215 ? 31.585 30.574 30.810 1.00 18.01 215 PHE A CA 1
ATOM 1629 C C . PHE A 1 215 ? 31.462 29.659 29.612 1.00 17.15 215 PHE A C 1
ATOM 1630 O O . PHE A 1 215 ? 31.311 28.455 29.779 1.00 17.95 215 PHE A O 1
ATOM 1638 N N . PRO A 1 216 ? 31.529 30.219 28.412 1.00 16.31 216 PRO A N 1
ATOM 1639 C CA . PRO A 1 216 ? 31.353 29.421 27.206 1.00 15.97 216 PRO A CA 1
ATOM 1640 C C . PRO A 1 216 ? 32.633 28.651 26.917 1.00 15.08 216 PRO A C 1
ATOM 1641 O O . PRO A 1 216 ? 33.705 29.051 27.383 1.00 14.82 216 PRO A O 1
ATOM 1645 N N . THR A 1 217 ? 32.504 27.550 26.190 1.00 14.20 217 THR A N 1
ATOM 1646 C CA . THR A 1 217 ? 33.651 26.768 25.759 1.00 13.28 217 THR A CA 1
ATOM 1647 C C . THR A 1 217 ? 33.534 26.544 24.268 1.00 12.65 217 THR A C 1
ATOM 1648 O O . THR A 1 217 ? 32.498 26.101 23.782 1.00 13.11 217 THR A O 1
ATOM 1652 N N . TYR A 1 218 ? 34.597 26.861 23.544 1.00 12.24 218 TYR A N 1
ATOM 1653 C CA . TYR A 1 218 ? 34.647 26.619 22.120 1.00 12.29 218 TYR A CA 1
ATOM 1654 C C . TYR A 1 218 ? 35.697 25.556 21.835 1.00 11.86 218 TYR A C 1
ATOM 1655 O O . TYR A 1 218 ? 36.624 25.367 22.605 1.00 11.45 218 TYR A O 1
ATOM 1664 N N . LEU A 1 219 ? 35.542 24.881 20.710 1.00 11.61 219 LEU A N 1
ATOM 1665 C CA . LEU A 1 219 ? 36.498 23.885 20.245 1.00 11.76 219 LEU A CA 1
ATOM 1666 C C . LEU A 1 219 ? 37.843 24.498 19.875 1.00 11.69 219 LEU A C 1
ATOM 1667 O O . LEU A 1 219 ? 38.884 23.862 20.042 1.00 12.02 219 LEU A O 1
ATOM 1672 N N . GLY A 1 220 ? 37.825 25.718 19.352 1.00 12.20 220 GLY A N 1
ATOM 1673 C CA . GLY A 1 220 ? 39.053 26.423 19.054 1.00 12.16 220 GLY A CA 1
ATOM 1674 C C . GLY A 1 220 ? 38.861 27.842 18.560 1.00 12.31 220 GLY A C 1
ATOM 1675 O O . GLY A 1 220 ? 37.735 28.275 18.278 1.00 12.83 220 GLY A O 1
ATOM 1676 N N . ARG A 1 221 ? 39.975 28.562 18.499 1.00 11.98 221 ARG A N 1
ATOM 1677 C CA . ARG A 1 221 ? 40.067 29.858 17.850 1.00 12.64 221 ARG A CA 1
ATOM 1678 C C . ARG A 1 221 ? 41.406 29.933 17.104 1.00 12.91 221 ARG A C 1
ATOM 1679 O O . ARG A 1 221 ? 42.379 29.287 17.507 1.00 12.82 221 ARG A O 1
ATOM 1687 N N . PRO A 1 222 ? 41.429 30.648 15.977 1.00 13.00 222 PRO A N 1
ATOM 1688 C CA . PRO A 1 222 ? 42.612 30.685 15.098 1.00 12.76 222 PRO A CA 1
ATOM 1689 C C . PRO A 1 222 ? 43.725 31.625 15.527 1.00 13.05 222 PRO A C 1
ATOM 1690 O O . PRO A 1 222 ? 43.776 32.784 15.124 1.00 13.15 222 PRO A O 1
ATOM 1694 N N . TRP A 1 223 ? 44.634 31.097 16.341 1.00 13.13 223 TRP A N 1
ATOM 1695 C CA . TRP A 1 223 ? 45.800 31.836 16.815 1.00 13.22 223 TRP A CA 1
ATOM 1696 C C . TRP A 1 223 ? 46.579 32.348 15.613 1.00 13.12 223 TRP A C 1
ATOM 1697 O O . TRP A 1 223 ? 47.037 33.501 15.606 1.00 12.99 223 TRP A O 1
ATOM 1708 N N . LYS A 1 224 ? 46.708 31.502 14.591 1.00 12.89 224 LYS A N 1
ATOM 1709 C CA . LYS A 1 224 ? 47.442 31.877 13.381 1.00 13.69 224 LYS A CA 1
ATOM 1710 C C . LYS A 1 224 ? 46.603 31.679 12.142 1.00 13.71 224 LYS A C 1
ATOM 1711 O O . LYS A 1 224 ? 45.552 31.041 12.182 1.00 13.26 224 LYS A O 1
ATOM 1717 N N . GLU A 1 225 ? 47.090 32.233 11.035 1.00 14.06 225 GLU A N 1
ATOM 1718 C CA . GLU A 1 225 ? 46.269 32.483 9.854 1.00 14.18 225 GLU A CA 1
ATOM 1719 C C . GLU A 1 225 ? 45.758 31.206 9.182 1.00 14.00 225 GLU A C 1
ATOM 1720 O O . GLU A 1 225 ? 44.634 31.173 8.653 1.00 13.00 225 GLU A O 1
ATOM 1726 N N . TYR A 1 226 ? 46.592 30.167 9.204 1.00 13.16 226 TYR A N 1
ATOM 1727 C CA . TYR A 1 226 ? 46.236 28.869 8.650 1.00 12.78 226 TYR A CA 1
ATOM 1728 C C . TYR A 1 226 ? 45.986 27.796 9.713 1.00 12.15 226 TYR A C 1
ATOM 1729 O O . TYR A 1 226 ? 46.285 26.618 9.499 1.00 11.95 226 TYR A O 1
ATOM 1738 N N . SER A 1 227 ? 45.384 28.212 10.831 1.00 11.51 227 SER A N 1
ATOM 1739 C CA . SER A 1 227 ? 44.973 27.321 11.916 1.00 11.37 227 SER A CA 1
ATOM 1740 C C . SER A 1 227 ? 44.252 26.118 11.328 1.00 11.28 227 SER A C 1
ATOM 1741 O O . SER A 1 227 ? 43.399 26.268 10.462 1.00 10.60 227 SER A O 1
ATOM 1744 N N . ARG A 1 228 ? 44.607 24.923 11.777 1.00 10.55 228 ARG A N 1
ATOM 1745 C CA . ARG A 1 228 ? 44.044 23.708 11.208 1.00 11.34 228 ARG A CA 1
ATOM 1746 C C . ARG A 1 228 ? 43.770 22.669 12.284 1.00 11.03 228 ARG A C 1
ATOM 1747 O O . ARG A 1 228 ? 44.692 22.109 12.864 1.00 10.91 228 ARG A O 1
ATOM 1755 N N . THR A 1 229 ? 42.483 22.420 12.520 1.00 11.14 229 THR A N 1
ATOM 1756 C CA . THR A 1 229 ? 42.021 21.592 13.603 1.00 11.43 229 THR A CA 1
ATOM 1757 C C . THR A 1 229 ? 40.797 20.807 13.160 1.00 12.00 229 THR A C 1
ATOM 1758 O O . THR A 1 229 ? 39.890 21.360 12.530 1.00 12.80 229 THR A O 1
ATOM 1762 N N . VAL A 1 230 ? 40.777 19.520 13.477 1.00 12.50 230 VAL A N 1
ATOM 1763 C CA . VAL A 1 230 ? 39.632 18.675 13.195 1.00 13.10 230 VAL A CA 1
ATOM 1764 C C . VAL A 1 230 ? 39.292 17.860 14.415 1.00 13.43 230 VAL A C 1
ATOM 1765 O O . VAL A 1 230 ? 40.174 17.310 15.092 1.00 12.81 230 VAL A O 1
ATOM 1769 N N . VAL A 1 231 ? 37.998 17.811 14.705 1.00 12.85 231 VAL A N 1
ATOM 1770 C CA . VAL A 1 231 ? 37.480 17.054 15.824 1.00 13.17 231 VAL A CA 1
ATOM 1771 C C . VAL A 1 231 ? 36.558 15.998 15.219 1.00 13.70 231 VAL A C 1
ATOM 1772 O O . VAL A 1 231 ? 35.580 16.350 14.574 1.00 13.40 231 VAL A O 1
ATOM 1776 N N . MET A 1 232 ? 36.884 14.723 15.395 1.00 13.96 232 MET A N 1
ATOM 1777 C CA . MET A 1 232 ? 36.096 13.659 14.765 1.00 14.68 232 MET A CA 1
ATOM 1778 C C . MET A 1 232 ? 35.846 12.434 15.625 1.00 14.54 232 MET A C 1
ATOM 1779 O O . MET A 1 232 ? 36.626 12.101 16.509 1.00 13.64 232 MET A O 1
ATOM 1784 N N . GLU A 1 233 ? 34.719 11.771 15.360 1.00 14.58 233 GLU A N 1
ATOM 1785 C CA . GLU A 1 233 ? 34.303 10.593 16.092 1.00 14.95 233 GLU A CA 1
ATOM 1786 C C . GLU A 1 233 ? 34.451 10.760 17.597 1.00 14.02 233 GLU A C 1
ATOM 1787 O O . GLU A 1 233 ? 34.859 9.838 18.300 1.00 13.77 233 GLU A O 1
ATOM 1793 N N . SER A 1 234 ? 34.101 11.943 18.082 1.00 13.24 234 SER A N 1
ATOM 1794 C CA . SER A 1 234 ? 34.265 12.286 19.486 1.00 13.38 234 SER A CA 1
ATOM 1795 C C . SER A 1 234 ? 32.934 12.665 20.124 1.00 13.78 234 SER A C 1
ATOM 1796 O O . SER A 1 234 ? 31.973 13.046 19.440 1.00 13.55 234 SER A O 1
ATOM 1799 N N . TYR A 1 235 ? 32.895 12.534 21.444 1.00 14.58 235 TYR A N 1
ATOM 1800 C CA . TYR A 1 235 ? 31.767 12.971 22.240 1.00 14.34 235 TYR A CA 1
ATOM 1801 C C . TYR A 1 235 ? 32.001 14.407 22.643 1.00 14.46 235 TYR A C 1
ATOM 1802 O O . TYR A 1 235 ? 33.044 14.738 23.205 1.00 13.80 235 TYR A O 1
ATOM 1811 N N . LEU A 1 236 ? 31.023 15.254 22.349 1.00 14.18 236 LEU A N 1
ATOM 1812 C CA . LEU A 1 236 ? 31.046 16.666 22.716 1.00 14.87 236 LEU A CA 1
ATOM 1813 C C . LEU A 1 236 ? 29.932 16.942 23.724 1.00 15.04 236 LEU A C 1
ATOM 1814 O O . LEU A 1 236 ? 28.746 16.759 23.409 1.00 14.95 236 LEU A O 1
ATOM 1819 N N . GLY A 1 237 ? 30.312 17.367 24.928 1.00 14.96 237 GLY A N 1
ATOM 1820 C CA . GLY A 1 237 ? 29.363 17.696 25.976 1.00 14.90 237 GLY A CA 1
ATOM 1821 C C . GLY A 1 237 ? 28.595 18.967 25.665 1.00 14.84 237 GLY A C 1
ATOM 1822 O O . GLY A 1 237 ? 28.923 19.696 24.727 1.00 14.52 237 GLY A O 1
ATOM 1823 N N . GLY A 1 238 ? 27.564 19.241 26.461 1.00 14.96 238 GLY A N 1
ATOM 1824 C CA . GLY A 1 238 ? 26.751 20.433 26.281 1.00 15.25 238 GLY A CA 1
ATOM 1825 C C . GLY A 1 238 ? 27.496 21.732 26.523 1.00 15.40 238 GLY A C 1
ATOM 1826 O O . GLY A 1 238 ? 27.003 22.809 26.171 1.00 15.42 238 GLY A O 1
ATOM 1827 N N . LEU A 1 239 ? 28.693 21.651 27.105 1.00 15.23 239 LEU A N 1
ATOM 1828 C CA . LEU A 1 239 ? 29.521 22.836 27.303 1.00 14.98 239 LEU A CA 1
ATOM 1829 C C . LEU A 1 239 ? 29.916 23.520 25.998 1.00 15.24 239 LEU A C 1
ATOM 1830 O O . LEU A 1 239 ? 30.224 24.723 25.992 1.00 15.28 239 LEU A O 1
ATOM 1835 N N . ILE A 1 240 ? 29.925 22.771 24.896 1.00 15.55 240 ILE A N 1
ATOM 1836 C CA . ILE A 1 240 ? 30.403 23.320 23.631 1.00 16.23 240 ILE A CA 1
ATOM 1837 C C . ILE A 1 240 ? 29.365 24.280 23.048 1.00 16.66 240 ILE A C 1
ATOM 1838 O O . ILE A 1 240 ? 28.234 23.892 22.725 1.00 17.30 240 ILE A O 1
ATOM 1843 N N . ASN A 1 241 ? 29.760 25.539 22.952 1.00 17.14 241 ASN A N 1
ATOM 1844 C CA . ASN A 1 241 ? 28.935 26.591 22.382 1.00 17.36 241 ASN A CA 1
ATOM 1845 C C . ASN A 1 241 ? 28.351 26.192 21.012 1.00 17.66 241 ASN A C 1
ATOM 1846 O O . ASN A 1 241 ? 29.064 25.623 20.183 1.00 17.28 241 ASN A O 1
ATOM 1851 N N . PRO A 1 242 ? 27.070 26.470 20.774 1.00 18.19 242 PRO A N 1
ATOM 1852 C CA . PRO A 1 242 ? 26.452 26.224 19.459 1.00 18.14 242 PRO A CA 1
ATOM 1853 C C . PRO A 1 242 ? 27.245 26.718 18.231 1.00 17.34 242 PRO A C 1
ATOM 1854 O O . PRO A 1 242 ? 27.235 26.062 17.184 1.00 17.66 242 PRO A O 1
ATOM 1858 N N . ALA A 1 243 ? 27.900 27.867 18.361 1.00 16.54 243 ALA A N 1
ATOM 1859 C CA . ALA A 1 243 ? 28.769 28.396 17.320 1.00 16.21 243 ALA A CA 1
ATOM 1860 C C . ALA A 1 243 ? 29.989 27.489 17.048 1.00 15.78 243 ALA A C 1
ATOM 1861 O O . ALA A 1 243 ? 30.557 27.528 15.955 1.00 15.28 243 ALA A O 1
ATOM 1863 N N . GLY A 1 244 ? 30.404 26.725 18.059 1.00 14.90 244 GLY A N 1
ATOM 1864 C CA . GLY A 1 244 ? 31.438 25.711 17.924 1.00 14.50 244 GLY A CA 1
ATOM 1865 C C . GLY A 1 244 ? 32.849 26.253 18.050 1.00 14.39 244 GLY A C 1
ATOM 1866 O O . GLY A 1 244 ? 33.680 25.671 18.748 1.00 13.37 244 GLY A O 1
ATOM 1867 N N . TRP A 1 245 ? 33.111 27.354 17.350 1.00 13.78 245 TRP A N 1
ATOM 1868 C CA . TRP A 1 245 ? 34.435 27.937 17.222 1.00 13.62 245 TRP A CA 1
ATOM 1869 C C . TRP A 1 245 ? 34.324 29.443 17.408 1.00 14.39 245 TRP A C 1
ATOM 1870 O O . TRP A 1 245 ? 33.247 30.040 17.184 1.00 14.65 245 TRP A O 1
ATOM 1881 N N . ALA A 1 246 ? 35.421 30.059 17.838 1.00 14.45 246 ALA A N 1
ATOM 1882 C CA . ALA A 1 246 ? 35.443 31.482 18.156 1.00 14.79 246 ALA A CA 1
ATOM 1883 C C . ALA A 1 246 ? 36.471 32.238 17.339 1.00 15.51 246 ALA A C 1
ATOM 1884 O O . ALA A 1 246 ? 37.519 31.709 16.951 1.00 15.25 246 ALA A O 1
ATOM 1886 N N . GLU A 1 247 ? 36.161 33.503 17.097 1.00 15.92 247 GLU A N 1
ATOM 1887 C CA . GLU A 1 247 ? 37.089 34.413 16.471 1.00 16.44 247 GLU A CA 1
ATOM 1888 C C . GLU A 1 247 ? 38.313 34.616 17.360 1.00 16.57 247 GLU A C 1
ATOM 1889 O O . GLU A 1 247 ? 38.217 34.565 18.596 1.00 16.49 247 GLU A O 1
ATOM 1895 N N . TRP A 1 248 ? 39.455 34.842 16.722 1.00 16.75 248 TRP A N 1
ATOM 1896 C CA . TRP A 1 248 ? 40.647 35.301 17.405 1.00 17.23 248 TRP A CA 1
ATOM 1897 C C . TRP A 1 248 ? 40.617 36.826 17.504 1.00 18.32 248 TRP A C 1
ATOM 1898 O O . TRP A 1 248 ? 40.796 37.387 18.578 1.00 17.65 248 TRP A O 1
ATOM 1909 N N . ASP A 1 249 ? 40.435 37.478 16.357 1.00 19.51 249 ASP A N 1
ATOM 1910 C CA . ASP A 1 249 ? 40.415 38.934 16.271 1.00 20.28 249 ASP A CA 1
ATOM 1911 C C . ASP A 1 249 ? 39.594 39.333 15.055 1.00 20.71 249 ASP A C 1
ATOM 1912 O O . ASP A 1 249 ? 40.116 39.427 13.935 1.00 20.22 249 ASP A O 1
ATOM 1917 N N . GLY A 1 250 ? 38.302 39.544 15.271 1.00 21.20 250 GLY A N 1
ATOM 1918 C CA . GLY A 1 250 ? 37.392 39.833 14.180 1.00 21.37 250 GLY A CA 1
ATOM 1919 C C . GLY A 1 250 ? 37.446 38.770 13.101 1.00 21.87 250 GLY A C 1
ATOM 1920 O O . GLY A 1 250 ? 37.321 37.568 13.383 1.00 22.23 250 GLY A O 1
ATOM 1921 N N . ASP A 1 251 ? 37.675 39.202 11.865 1.00 21.63 251 ASP A N 1
ATOM 1922 C CA . ASP A 1 251 ? 37.668 38.291 10.729 1.00 22.14 251 ASP A CA 1
ATOM 1923 C C . ASP A 1 251 ? 39.049 37.687 10.371 1.00 20.76 251 ASP A C 1
ATOM 1924 O O . ASP A 1 251 ? 39.192 37.044 9.337 1.00 20.66 251 ASP A O 1
ATOM 1929 N N . PHE A 1 252 ? 40.052 37.903 11.213 1.00 19.43 252 PHE A N 1
ATOM 1930 C CA . PHE A 1 252 ? 41.357 37.258 11.034 1.00 18.89 252 PHE A CA 1
ATOM 1931 C C . PHE A 1 252 ? 41.215 35.749 10.844 1.00 17.87 252 PHE A C 1
ATOM 1932 O O . PHE A 1 252 ? 40.557 35.071 11.641 1.00 17.96 252 PHE A O 1
ATOM 1940 N N . ALA A 1 253 ? 41.789 35.254 9.751 1.00 17.40 253 ALA A N 1
ATOM 1941 C CA . ALA A 1 253 ? 41.960 33.823 9.489 1.00 16.63 253 ALA A CA 1
ATOM 1942 C C . ALA A 1 253 ? 40.710 33.092 9.023 1.00 16.41 253 ALA A C 1
ATOM 1943 O O . ALA A 1 253 ? 40.788 31.925 8.657 1.00 15.34 253 ALA A O 1
ATOM 1945 N N . LEU A 1 254 ? 39.556 33.755 9.010 1.00 16.10 254 LEU A N 1
ATOM 1946 C CA . LEU A 1 254 ? 38.293 33.028 8.870 1.00 16.29 254 LEU A CA 1
ATOM 1947 C C . LEU A 1 254 ? 38.126 32.357 7.501 1.00 16.59 254 LEU A C 1
ATOM 1948 O O . LEU A 1 254 ? 37.413 31.369 7.382 1.00 16.93 254 LEU A O 1
ATOM 1953 N N . LYS A 1 255 ? 38.821 32.861 6.489 1.00 17.04 255 LYS A N 1
ATOM 1954 C CA . LYS A 1 255 ? 38.809 32.256 5.163 1.00 17.67 255 LYS A CA 1
ATOM 1955 C C . LYS A 1 255 ? 39.928 31.242 4.940 1.00 17.01 255 LYS A C 1
ATOM 1956 O O . LYS A 1 255 ? 39.825 30.407 4.044 1.00 16.76 255 LYS A O 1
ATOM 1962 N N . THR A 1 256 ? 41.009 31.338 5.718 1.00 15.94 256 THR A N 1
ATOM 1963 C CA . THR A 1 256 ? 42.222 30.536 5.484 1.00 15.35 256 THR A CA 1
ATOM 1964 C C . THR A 1 256 ? 42.438 29.399 6.495 1.00 14.71 256 THR A C 1
ATOM 1965 O O . THR A 1 256 ? 43.194 28.466 6.225 1.00 12.88 256 THR A O 1
ATOM 1969 N N . LEU A 1 257 ? 41.808 29.493 7.664 1.00 13.85 257 LEU A N 1
ATOM 1970 C CA . LEU A 1 257 ? 41.815 28.382 8.609 1.00 13.93 257 LEU A CA 1
ATOM 1971 C C . LEU A 1 257 ? 41.060 27.197 7.997 1.00 14.11 257 LEU A C 1
ATOM 1972 O O . LEU A 1 257 ? 40.281 27.355 7.041 1.00 14.48 257 LEU A O 1
ATOM 1977 N N . TYR A 1 258 ? 41.303 26.007 8.536 1.00 13.60 258 TYR A N 1
ATOM 1978 C CA . TYR A 1 258 ? 40.529 24.819 8.212 1.00 13.43 258 TYR A CA 1
ATOM 1979 C C . TYR A 1 258 ? 40.145 24.135 9.515 1.00 13.47 258 TYR A C 1
ATOM 1980 O O . TYR A 1 258 ? 40.985 23.485 10.155 1.00 13.14 258 TYR A O 1
ATOM 1989 N N . TYR A 1 259 ? 38.884 24.299 9.896 1.00 12.91 259 TYR A N 1
ATOM 1990 C CA . TYR A 1 259 ? 38.310 23.664 11.061 1.00 13.00 259 TYR A CA 1
ATOM 1991 C C . TYR A 1 259 ? 37.236 22.699 10.589 1.00 13.69 259 TYR A C 1
ATOM 1992 O O . TYR A 1 259 ? 36.323 23.087 9.860 1.00 14.94 259 TYR A O 1
ATOM 2001 N N . GLY A 1 260 ? 37.343 21.446 10.995 1.00 13.91 260 GLY A N 1
ATOM 2002 C CA . GLY A 1 260 ? 36.416 20.425 10.551 1.00 14.31 260 GLY A CA 1
ATOM 2003 C C . GLY A 1 260 ? 35.850 19.622 11.687 1.00 14.32 260 GLY A C 1
ATOM 2004 O O . GLY A 1 260 ? 36.510 19.434 12.708 1.00 14.01 260 GLY A O 1
ATOM 2005 N N . GLU A 1 261 ? 34.615 19.158 11.501 1.00 14.42 261 GLU A N 1
ATOM 2006 C CA . GLU A 1 261 ? 33.983 18.194 12.383 1.00 14.97 261 GLU A CA 1
ATOM 2007 C C . GLU A 1 261 ? 33.412 17.034 11.565 1.00 15.59 261 GLU A C 1
ATOM 2008 O O . GLU A 1 261 ? 32.733 17.261 10.560 1.00 15.38 261 GLU A O 1
ATOM 2014 N N . PHE A 1 262 ? 33.702 15.810 12.000 1.00 15.75 262 PHE A N 1
ATOM 2015 C CA . PHE A 1 262 ? 33.303 14.581 11.310 1.00 16.32 262 PHE A CA 1
ATOM 2016 C C . PHE A 1 262 ? 32.747 13.583 12.310 1.00 16.81 262 PHE A C 1
ATOM 2017 O O . PHE A 1 262 ? 33.465 13.097 13.173 1.00 17.56 262 PHE A O 1
ATOM 2025 N N . MET A 1 263 ? 31.460 13.282 12.190 1.00 16.92 263 MET A N 1
ATOM 2026 C CA . MET A 1 263 ? 30.812 12.162 12.887 1.00 17.73 263 MET A CA 1
ATOM 2027 C C . MET A 1 263 ? 30.974 12.223 14.420 1.00 16.93 263 MET A C 1
ATOM 2028 O O . MET A 1 263 ? 31.154 11.216 15.092 1.00 16.96 263 MET A O 1
ATOM 2033 N N . ASN A 1 264 ? 30.873 13.414 14.987 1.00 16.64 264 ASN A N 1
ATOM 2034 C CA . ASN A 1 264 ? 30.827 13.557 16.440 1.00 16.54 264 ASN A CA 1
ATOM 2035 C C . ASN A 1 264 ? 29.438 13.220 17.000 1.00 17.36 264 ASN A C 1
ATOM 2036 O O . ASN A 1 264 ? 28.449 13.159 16.262 1.00 17.50 264 ASN A O 1
ATOM 2041 N N . ASN A 1 265 ? 29.376 12.984 18.300 1.00 17.99 265 ASN A N 1
ATOM 2042 C CA . ASN A 1 265 ? 28.115 12.672 18.966 1.00 18.66 265 ASN A CA 1
ATOM 2043 C C . ASN A 1 265 ? 28.053 13.417 20.291 1.00 18.49 265 ASN A C 1
ATOM 2044 O O . ASN A 1 265 ? 29.029 14.049 20.691 1.00 17.63 265 ASN A O 1
ATOM 2049 N N . GLY A 1 266 ? 26.897 13.371 20.946 1.00 18.70 266 GLY A N 1
ATOM 2050 C CA . GLY A 1 266 ? 26.698 14.049 22.215 1.00 18.82 266 GLY A CA 1
ATOM 2051 C C . GLY A 1 266 ? 25.950 15.358 22.102 1.00 19.11 266 GLY A C 1
ATOM 2052 O O . GLY A 1 266 ? 25.714 15.860 21.007 1.00 19.41 266 GLY A O 1
ATOM 2053 N N . PRO A 1 267 ? 25.547 15.911 23.242 1.00 19.62 267 PRO A N 1
ATOM 2054 C CA . PRO A 1 267 ? 24.680 17.103 23.268 1.00 19.62 267 PRO A CA 1
ATOM 2055 C C . PRO A 1 267 ? 25.289 18.370 22.664 1.00 19.33 267 PRO A C 1
ATOM 2056 O O . PRO A 1 267 ? 24.542 19.270 22.325 1.00 19.79 267 PRO A O 1
ATOM 2060 N N . GLY A 1 268 ? 26.611 18.456 22.550 1.00 19.04 268 GLY A N 1
ATOM 2061 C CA . GLY A 1 268 ? 27.246 19.598 21.921 1.00 18.71 268 GLY A CA 1
ATOM 2062 C C . GLY A 1 268 ? 27.686 19.398 20.475 1.00 18.68 268 GLY A C 1
ATOM 2063 O O . GLY A 1 268 ? 28.343 20.270 19.922 1.00 18.11 268 GLY A O 1
ATOM 2064 N N . ALA A 1 269 ? 27.320 18.273 19.868 1.00 19.42 269 ALA A N 1
ATOM 2065 C CA . ALA A 1 269 ? 27.809 17.886 18.529 1.00 19.77 269 ALA A CA 1
ATOM 2066 C C . ALA A 1 269 ? 26.986 18.411 17.345 1.00 20.28 269 ALA A C 1
ATOM 2067 O O . ALA A 1 269 ? 27.440 18.342 16.190 1.00 19.92 269 ALA A O 1
ATOM 2069 N N . GLY A 1 270 ? 25.782 18.912 17.619 1.00 20.86 270 GLY A N 1
ATOM 2070 C CA . GLY A 1 270 ? 24.941 19.496 16.575 1.00 20.94 270 GLY A CA 1
ATOM 2071 C C . GLY A 1 270 ? 25.629 20.662 15.884 1.00 20.91 270 GLY A C 1
ATOM 2072 O O . GLY A 1 270 ? 26.235 21.513 16.546 1.00 21.26 270 GLY A O 1
ATOM 2073 N N . THR A 1 271 ? 25.533 20.712 14.557 1.00 20.51 271 THR A N 1
ATOM 2074 C CA . THR A 1 271 ? 26.256 21.709 13.771 1.00 20.73 271 THR A CA 1
ATOM 2075 C C . THR A 1 271 ? 25.384 22.763 13.081 1.00 21.15 271 THR A C 1
ATOM 2076 O O . THR A 1 271 ? 25.907 23.609 12.360 1.00 21.21 271 THR A O 1
ATOM 2080 N N . SER A 1 272 ? 24.074 22.755 13.329 1.00 21.69 272 SER A N 1
ATOM 2081 C CA . SER A 1 272 ? 23.160 23.644 12.604 1.00 21.84 272 SER A CA 1
ATOM 2082 C C . SER A 1 272 ? 23.297 25.119 12.981 1.00 21.41 272 SER A C 1
ATOM 2083 O O . SER A 1 272 ? 22.844 25.979 12.241 1.00 21.49 272 SER A O 1
ATOM 2086 N N . LYS A 1 273 ? 23.927 25.416 14.117 1.00 20.76 273 LYS A N 1
ATOM 2087 C CA . LYS A 1 273 ? 24.132 26.815 14.504 1.00 20.29 273 LYS A CA 1
ATOM 2088 C C . LYS A 1 273 ? 25.620 27.199 14.578 1.00 19.57 273 LYS A C 1
ATOM 2089 O O . LYS A 1 273 ? 26.000 28.206 15.160 1.00 19.30 273 LYS A O 1
ATOM 2095 N N . ARG A 1 274 ? 26.447 26.408 13.908 1.00 18.98 274 ARG A N 1
ATOM 2096 C CA . ARG A 1 274 ? 27.882 26.691 13.840 1.00 18.55 274 ARG A CA 1
ATOM 2097 C C . ARG A 1 274 ? 28.167 27.950 13.060 1.00 18.61 274 ARG A C 1
ATOM 2098 O O . ARG A 1 274 ? 27.343 28.409 12.264 1.00 18.37 274 ARG A O 1
ATOM 2106 N N . VAL A 1 275 ? 29.353 28.500 13.282 1.00 18.14 275 VAL A N 1
ATOM 2107 C CA . VAL A 1 275 ? 29.855 29.592 12.480 1.00 18.33 275 VAL A CA 1
ATOM 2108 C C . VAL A 1 275 ? 29.752 29.230 10.997 1.00 18.70 275 VAL A C 1
ATOM 2109 O O . VAL A 1 275 ? 29.794 28.055 10.626 1.00 18.92 275 VAL A O 1
ATOM 2113 N N . LYS A 1 276 ? 29.626 30.251 10.160 1.00 19.50 276 LYS A N 1
ATOM 2114 C CA . LYS A 1 276 ? 29.479 30.059 8.720 1.00 20.16 276 LYS A CA 1
ATOM 2115 C C . LYS A 1 276 ? 30.755 30.455 7.977 1.00 19.60 276 LYS A C 1
ATOM 2116 O O . LYS A 1 276 ? 30.732 30.752 6.776 1.00 19.76 276 LYS A O 1
ATOM 2122 N N . TRP A 1 277 ? 31.879 30.433 8.689 1.00 18.52 277 TRP A N 1
ATOM 2123 C CA . TRP A 1 277 ? 33.159 30.850 8.115 1.00 17.54 277 TRP A CA 1
ATOM 2124 C C . TRP A 1 277 ? 33.463 29.959 6.916 1.00 16.76 277 TRP A C 1
ATOM 2125 O O . TRP A 1 277 ? 33.198 28.761 6.966 1.00 16.35 277 TRP A O 1
ATOM 2136 N N . PRO A 1 278 ? 34.015 30.523 5.845 1.00 17.11 278 PRO A N 1
ATOM 2137 C CA . PRO A 1 278 ? 34.459 29.718 4.698 1.00 16.95 278 PRO A CA 1
ATOM 2138 C C . PRO A 1 278 ? 35.403 28.594 5.120 1.00 16.71 278 PRO A C 1
ATOM 2139 O O . PRO A 1 278 ? 35.354 27.499 4.550 1.00 16.63 278 PRO A O 1
ATOM 2143 N N . GLY A 1 279 ? 36.230 28.860 6.129 1.00 16.26 279 GLY A N 1
ATOM 2144 C CA . GLY A 1 279 ? 37.193 27.886 6.622 1.00 16.42 279 GLY A CA 1
ATOM 2145 C C . GLY A 1 279 ? 36.639 26.803 7.526 1.00 16.48 279 GLY A C 1
ATOM 2146 O O . GLY A 1 279 ? 37.377 25.882 7.862 1.00 15.94 279 GLY A O 1
ATOM 2147 N N . TYR A 1 280 ? 35.371 26.919 7.942 1.00 16.36 280 TYR A N 1
ATOM 2148 C CA . TYR A 1 280 ? 34.719 25.891 8.734 1.00 16.64 280 TYR A CA 1
ATOM 2149 C C . TYR A 1 280 ? 33.963 24.886 7.860 1.00 17.09 280 TYR A C 1
ATOM 2150 O O . TYR A 1 280 ? 33.193 25.268 6.978 1.00 16.76 280 TYR A O 1
ATOM 2159 N N . HIS A 1 281 ? 34.148 23.604 8.152 1.00 17.06 281 HIS A N 1
ATOM 2160 C CA . HIS A 1 281 ? 33.591 22.528 7.347 1.00 17.98 281 HIS A CA 1
ATOM 2161 C C . HIS A 1 281 ? 32.942 21.426 8.173 1.00 18.11 281 HIS A C 1
ATOM 2162 O O . HIS A 1 281 ? 33.591 20.790 8.997 1.00 16.24 281 HIS A O 1
ATOM 2169 N N . VAL A 1 282 ? 31.651 21.195 7.934 1.00 18.47 282 VAL A N 1
ATOM 2170 C CA . VAL A 1 282 ? 31.011 19.975 8.390 1.00 19.45 282 VAL A CA 1
ATOM 2171 C C . VAL A 1 282 ? 31.444 18.908 7.398 1.00 20.03 282 VAL A C 1
ATOM 2172 O O . VAL A 1 282 ? 31.069 18.962 6.226 1.00 21.05 282 VAL A O 1
ATOM 2176 N N . ILE A 1 283 ? 32.276 17.975 7.843 1.00 20.23 283 ILE A N 1
ATOM 2177 C CA . ILE A 1 283 ? 32.778 16.917 6.986 1.00 20.42 283 ILE A CA 1
ATOM 2178 C C . ILE A 1 283 ? 31.842 15.705 7.029 1.00 21.29 283 ILE A C 1
ATOM 2179 O O . ILE A 1 283 ? 31.611 15.134 8.097 1.00 21.12 283 ILE A O 1
ATOM 2184 N N . THR A 1 284 ? 31.303 15.333 5.865 1.00 22.07 284 THR A N 1
ATOM 2185 C CA . THR A 1 284 ? 30.523 14.099 5.699 1.00 23.28 284 THR A CA 1
ATOM 2186 C C . THR A 1 284 ? 31.274 13.025 4.901 1.00 23.29 284 THR A C 1
ATOM 2187 O O . THR A 1 284 ? 31.007 11.827 5.047 1.00 24.45 284 THR A O 1
ATOM 2191 N N . ASP A 1 285 ? 32.212 13.445 4.060 1.00 23.41 285 ASP A N 1
ATOM 2192 C CA . ASP A 1 285 ? 32.978 12.529 3.205 1.00 23.51 285 ASP A CA 1
ATOM 2193 C C . ASP A 1 285 ? 34.209 11.989 3.947 1.00 23.34 285 ASP A C 1
ATOM 2194 O O . ASP A 1 285 ? 35.097 12.761 4.295 1.00 23.27 285 ASP A O 1
ATOM 2199 N N . PRO A 1 286 ? 34.278 10.677 4.179 1.00 23.54 286 PRO A N 1
ATOM 2200 C CA . PRO A 1 286 ? 35.414 10.075 4.903 1.00 23.24 286 PRO A CA 1
ATOM 2201 C C . PRO A 1 286 ? 36.783 10.369 4.306 1.00 23.11 286 PRO A C 1
ATOM 2202 O O . PRO A 1 286 ? 37.759 10.410 5.053 1.00 22.88 286 PRO A O 1
ATOM 2206 N N . ALA A 1 287 ? 36.859 10.532 2.988 1.00 22.73 287 ALA A N 1
ATOM 2207 C CA . ALA A 1 287 ? 38.110 10.864 2.320 1.00 22.29 287 ALA A CA 1
ATOM 2208 C C . ALA A 1 287 ? 38.660 12.236 2.742 1.00 21.77 287 ALA A C 1
ATOM 2209 O O . ALA A 1 287 ? 39.868 12.469 2.677 1.00 21.33 287 ALA A O 1
ATOM 2211 N N . LYS A 1 288 ? 37.778 13.133 3.162 1.00 21.15 288 LYS A N 1
ATOM 2212 C CA . LYS A 1 288 ? 38.183 14.446 3.677 1.00 21.31 288 LYS A CA 1
ATOM 2213 C C . LYS A 1 288 ? 38.582 14.425 5.166 1.00 20.24 288 LYS A C 1
ATOM 2214 O O . LYS A 1 288 ? 39.255 15.349 5.647 1.00 19.59 288 LYS A O 1
ATOM 2220 N N . ALA A 1 289 ? 38.150 13.393 5.890 1.00 19.06 289 ALA A N 1
ATOM 2221 C CA . ALA A 1 289 ? 38.578 13.171 7.268 1.00 18.63 289 ALA A CA 1
ATOM 2222 C C . ALA A 1 289 ? 39.908 12.412 7.342 1.00 18.80 289 ALA A C 1
ATOM 2223 O O . ALA A 1 289 ? 40.647 12.531 8.330 1.00 17.58 289 ALA A O 1
ATOM 2225 N N . MET A 1 290 ? 40.219 11.651 6.291 1.00 18.53 290 MET A N 1
ATOM 2226 C CA . MET A 1 290 ? 41.364 10.730 6.310 1.00 19.29 290 MET A CA 1
ATOM 2227 C C . MET A 1 290 ? 42.730 11.400 6.530 1.00 17.77 290 MET A C 1
ATOM 2228 O O . MET A 1 290 ? 43.587 10.820 7.179 1.00 17.53 290 MET A O 1
ATOM 2233 N N . PRO A 1 291 ? 42.944 12.589 5.988 1.00 17.31 291 PRO A N 1
ATOM 2234 C CA . PRO A 1 291 ? 44.204 13.316 6.212 1.00 16.75 291 PRO A CA 1
ATOM 2235 C C . PRO A 1 291 ? 44.546 13.578 7.678 1.00 16.14 291 PRO A C 1
ATOM 2236 O O . PRO A 1 291 ? 45.707 13.871 7.980 1.00 15.51 291 PRO A O 1
ATOM 2240 N N . PHE A 1 292 ? 43.557 13.456 8.565 1.00 15.72 292 PHE A N 1
ATOM 2241 C CA . PHE A 1 292 ? 43.738 13.770 9.979 1.00 15.24 292 PHE A CA 1
ATOM 2242 C C . PHE A 1 292 ? 43.883 12.540 10.860 1.00 15.19 292 PHE A C 1
ATOM 2243 O O . PHE A 1 292 ? 43.911 12.654 12.075 1.00 13.96 292 PHE A O 1
ATOM 2251 N N . THR A 1 293 ? 44.047 11.375 10.227 1.00 15.08 293 THR A N 1
ATOM 2252 C CA . THR A 1 293 ? 44.254 10.120 10.947 1.00 14.99 293 THR A CA 1
ATOM 2253 C C . THR A 1 293 ? 45.710 9.970 11.329 1.00 14.65 293 THR A C 1
ATOM 2254 O O . THR A 1 293 ? 46.587 10.687 10.845 1.00 15.33 293 THR A O 1
ATOM 2258 N N . VAL A 1 294 ? 45.967 9.034 12.218 1.00 14.33 294 VAL A N 1
ATOM 2259 C CA . VAL A 1 294 ? 47.325 8.732 12.661 1.00 13.97 294 VAL A CA 1
ATOM 2260 C C . VAL A 1 294 ? 48.206 8.390 11.458 1.00 14.57 294 VAL A C 1
ATOM 2261 O O . VAL A 1 294 ? 49.344 8.845 11.356 1.00 13.78 294 VAL A O 1
ATOM 2265 N N . ALA A 1 295 ? 47.655 7.586 10.554 1.00 15.05 295 ALA A N 1
ATOM 2266 C CA . ALA A 1 295 ? 48.375 7.158 9.363 1.00 14.99 295 ALA A CA 1
ATOM 2267 C C . ALA A 1 295 ? 48.835 8.344 8.504 1.00 14.64 295 ALA A C 1
ATOM 2268 O O . ALA A 1 295 ? 49.971 8.378 8.051 1.00 14.97 295 ALA A O 1
ATOM 2270 N N . LYS A 1 296 ? 47.967 9.325 8.298 1.00 14.19 296 LYS A N 1
ATOM 2271 C CA . LYS A 1 296 ? 48.267 10.390 7.345 1.00 14.49 296 LYS A CA 1
ATOM 2272 C C . LYS A 1 296 ? 48.901 11.627 7.980 1.00 14.09 296 LYS A C 1
ATOM 2273 O O . LYS A 1 296 ? 49.769 12.247 7.376 1.00 14.64 296 LYS A O 1
ATOM 2279 N N . LEU A 1 297 ? 48.455 12.014 9.171 1.00 12.84 297 LEU A N 1
ATOM 2280 C CA . LEU A 1 297 ? 48.906 13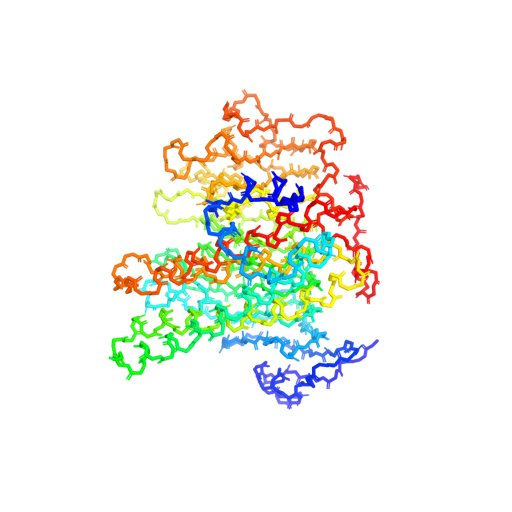.277 9.762 1.00 12.28 297 LEU A CA 1
ATOM 2281 C C . LEU A 1 297 ? 50.261 13.150 10.458 1.00 11.94 297 LEU A C 1
ATOM 2282 O O . LEU A 1 297 ? 51.081 14.057 10.387 1.00 11.73 297 LEU A O 1
ATOM 2287 N N . ILE A 1 298 ? 50.494 12.016 11.116 1.00 11.54 298 ILE A N 1
ATOM 2288 C CA . ILE A 1 298 ? 51.736 11.775 11.842 1.00 11.48 298 ILE A CA 1
ATOM 2289 C C . ILE A 1 298 ? 52.508 10.525 11.381 1.00 12.27 298 ILE A C 1
ATOM 2290 O O . ILE A 1 298 ? 53.437 10.102 12.049 1.00 11.68 298 ILE A O 1
ATOM 2295 N N . GLN A 1 299 ? 52.153 9.956 10.236 1.00 13.53 299 GLN A N 1
ATOM 2296 C CA . GLN A 1 299 ? 52.858 8.769 9.731 1.00 15.57 299 GLN A CA 1
ATOM 2297 C C . GLN A 1 299 ? 53.085 7.740 10.830 1.00 16.99 299 GLN A C 1
ATOM 2298 O O . GLN A 1 299 ? 54.159 7.151 10.941 1.00 17.61 299 GLN A O 1
ATOM 2304 N N . GLY A 1 300 ? 52.057 7.514 11.638 1.00 18.92 300 GLY A N 1
ATOM 2305 C CA . GLY A 1 300 ? 52.239 6.938 12.958 1.00 20.86 300 GLY A CA 1
ATOM 2306 C C . GLY A 1 300 ? 52.801 5.531 13.037 1.00 22.55 300 GLY A C 1
ATOM 2307 O O . GLY A 1 300 ? 53.613 5.246 13.904 1.00 23.68 300 GLY A O 1
ATOM 2308 N N . GLY A 1 301 ? 52.380 4.656 12.146 1.00 24.25 301 GLY A N 1
ATOM 2309 C CA . GLY A 1 301 ? 52.809 3.273 12.211 1.00 26.07 301 GLY A CA 1
ATOM 2310 C C . GLY A 1 301 ? 54.319 3.110 12.141 1.00 26.78 301 GLY A C 1
ATOM 2311 O O . GLY A 1 301 ? 54.889 2.310 12.901 1.00 27.84 301 GLY A O 1
ATOM 2312 N N . SER A 1 302 ? 54.961 3.885 11.260 1.00 27.31 302 SER A N 1
ATOM 2313 C CA . SER A 1 302 ? 56.415 3.824 11.066 1.00 26.87 302 SER A CA 1
ATOM 2314 C C . SER A 1 302 ? 57.198 4.004 12.349 1.00 26.09 302 SER A C 1
ATOM 2315 O O . SER A 1 302 ? 58.391 3.694 12.400 1.00 27.40 302 SER A O 1
ATOM 2318 N N . TRP A 1 303 ? 56.548 4.528 13.384 1.00 24.17 303 TRP A N 1
ATOM 2319 C CA . TRP A 1 303 ? 57.173 4.665 14.682 1.00 22.79 303 TRP A CA 1
ATOM 2320 C C . TRP A 1 303 ? 56.298 4.280 15.885 1.00 22.49 303 TRP A C 1
ATOM 2321 O O . TRP A 1 303 ? 56.826 4.060 16.953 1.00 23.07 303 TRP A O 1
ATOM 2332 N N . LEU A 1 304 ? 54.984 4.209 15.753 1.00 21.98 304 LEU A N 1
ATOM 2333 C CA . LEU A 1 304 ? 54.170 3.914 16.934 1.00 21.54 304 LEU A CA 1
ATOM 2334 C C . LEU A 1 304 ? 54.283 2.462 17.339 1.00 22.20 304 LEU A C 1
ATOM 2335 O O . LEU A 1 304 ? 54.286 2.154 18.533 1.00 20.65 304 LEU A O 1
ATOM 2340 N N . ARG A 1 305 ? 54.400 1.564 16.355 1.00 22.57 305 ARG A N 1
ATOM 2341 C CA . ARG A 1 305 ? 54.361 0.137 16.670 1.00 23.51 305 ARG A CA 1
ATOM 2342 C C . ARG A 1 305 ? 55.473 -0.272 17.636 1.00 23.53 305 ARG A C 1
ATOM 2343 O O . ARG A 1 305 ? 55.249 -1.140 18.482 1.00 24.79 305 ARG A O 1
ATOM 2357 N N . SER A 1 306 ? 56.644 0.367 17.577 1.00 22.94 306 SER A N 1
ATOM 2358 C CA . SER A 1 306 ? 57.731 -0.029 18.477 1.00 22.95 306 SER A CA 1
ATOM 2359 C C . SER A 1 306 ? 57.613 0.514 19.892 1.00 22.23 306 SER A C 1
ATOM 2360 O O . SER A 1 306 ? 58.404 0.146 20.749 1.00 22.68 306 SER A O 1
ATOM 2363 N N . THR A 1 307 ? 56.642 1.389 20.140 1.00 21.92 307 THR A N 1
ATOM 2364 C CA . THR A 1 307 ? 56.410 1.926 21.489 1.00 21.11 307 THR A CA 1
ATOM 2365 C C . THR A 1 307 ? 55.611 1.004 22.393 1.00 20.42 307 THR A C 1
ATOM 2366 O O . THR A 1 307 ? 55.700 1.121 23.611 1.00 20.90 307 THR A O 1
ATOM 2370 N N . GLY A 1 308 ? 54.798 0.126 21.809 1.00 19.32 308 GLY A N 1
ATOM 2371 C CA . GLY A 1 308 ? 53.888 -0.708 22.571 1.00 18.30 308 GLY A CA 1
ATOM 2372 C C . GLY A 1 308 ? 52.512 -0.097 22.844 1.00 17.62 308 GLY A C 1
ATOM 2373 O O . GLY A 1 308 ? 51.587 -0.825 23.219 1.00 17.13 308 GLY A O 1
ATOM 2374 N N . VAL A 1 309 ? 52.363 1.222 22.664 1.00 16.14 309 VAL A N 1
ATOM 2375 C CA . VAL A 1 309 ? 51.084 1.904 22.912 1.00 15.81 309 VAL A CA 1
ATOM 2376 C C . VAL A 1 309 ? 49.981 1.454 21.951 1.00 15.29 309 VAL A C 1
ATOM 2377 O O . VAL A 1 309 ? 50.249 1.111 20.793 1.00 14.50 309 VAL A O 1
ATOM 2383 N N . ALA A 1 310 ? 48.736 1.445 22.422 1.00 14.55 310 ALA A N 1
ATOM 2384 C CA . ALA A 1 310 ? 47.610 1.209 21.525 1.00 14.67 310 ALA A CA 1
ATOM 2385 C C . ALA A 1 310 ? 47.358 2.418 20.638 1.00 14.71 310 ALA A C 1
ATOM 2386 O O . ALA A 1 310 ? 47.455 3.570 21.094 1.00 13.48 310 ALA A O 1
ATOM 2388 N N . TYR A 1 311 ? 47.046 2.153 19.372 1.00 14.48 311 TYR A N 1
ATOM 2389 C CA . TYR A 1 311 ? 46.557 3.194 18.471 1.00 14.88 311 TYR A CA 1
ATOM 2390 C C . TYR A 1 311 ? 45.650 2.619 17.411 1.00 15.87 311 TYR A C 1
ATOM 2391 O O . TYR A 1 311 ? 45.786 1.455 17.021 1.00 15.71 311 TYR A O 1
ATOM 2400 N N . VAL A 1 312 ? 44.711 3.446 16.973 1.00 16.12 312 VAL A N 1
ATOM 2401 C CA . VAL A 1 312 ? 43.910 3.199 15.798 1.00 17.18 312 VAL A CA 1
ATOM 2402 C C . VAL A 1 312 ? 44.547 3.977 14.661 1.00 17.59 312 VAL A C 1
ATOM 2403 O O . VAL A 1 312 ? 44.746 5.188 14.753 1.00 17.78 312 VAL A O 1
ATOM 2407 N N . ASP A 1 313 ? 44.830 3.269 13.572 1.00 18.49 313 ASP A N 1
ATOM 2408 C CA . ASP A 1 313 ? 45.522 3.824 12.418 1.00 19.34 313 ASP A CA 1
ATOM 2409 C C . ASP A 1 313 ? 44.655 4.702 11.503 1.00 19.12 313 ASP A C 1
ATOM 2410 O O . ASP A 1 313 ? 45.138 5.686 10.920 1.00 17.97 313 ASP A O 1
ATOM 2415 N N . GLY A 1 314 ? 43.391 4.317 11.358 1.00 19.17 314 GLY A N 1
ATOM 2416 C CA . GLY A 1 314 ? 42.471 4.935 10.422 1.00 19.42 314 GLY A CA 1
ATOM 2417 C C . GLY A 1 314 ? 41.333 5.690 11.088 1.00 19.96 314 GLY A C 1
ATOM 2418 O O . GLY A 1 314 ? 41.492 6.199 12.197 1.00 18.65 314 GLY A O 1
ATOM 2419 N N . LEU A 1 315 ? 40.188 5.747 10.400 1.00 20.69 315 LEU A N 1
ATOM 2420 C CA . LEU A 1 315 ? 39.061 6.606 10.779 1.00 21.95 315 LEU A CA 1
ATOM 2421 C C . LEU A 1 315 ? 38.143 6.095 11.881 1.00 22.93 315 LEU A C 1
ATOM 2422 O O . LEU A 1 315 ? 37.569 6.901 12.612 1.00 22.86 315 LEU A O 1
ATOM 2427 N N . TYR A 1 316 ? 37.971 4.776 11.972 1.00 24.15 316 TYR A N 1
ATOM 2428 C CA . TYR A 1 316 ? 36.919 4.195 12.812 1.00 25.10 316 TYR A CA 1
ATOM 2429 C C . TYR A 1 316 ? 37.416 3.306 13.934 1.00 26.87 316 TYR A C 1
ATOM 2430 O O . TYR A 1 316 ? 38.356 2.522 13.778 1.00 26.83 316 TYR A O 1
ATOM 2439 N N . ASP A 1 317 ? 36.729 3.456 15.062 1.00 28.73 317 ASP A N 1
ATOM 2440 C CA . ASP A 1 317 ? 36.971 2.725 16.290 1.00 30.51 317 ASP A CA 1
ATOM 2441 C C . ASP A 1 317 ? 36.482 1.278 16.124 1.00 31.16 317 ASP A C 1
ATOM 2442 O O . ASP A 1 317 ? 36.363 0.552 17.115 1.00 32.57 317 ASP A O 1
ATOM 2447 N N . PHE B 2 1 ? 68.243 28.286 -20.530 1.00 26.97 0 PHE B N 1
ATOM 2448 C CA . PHE B 2 1 ? 66.927 28.614 -19.88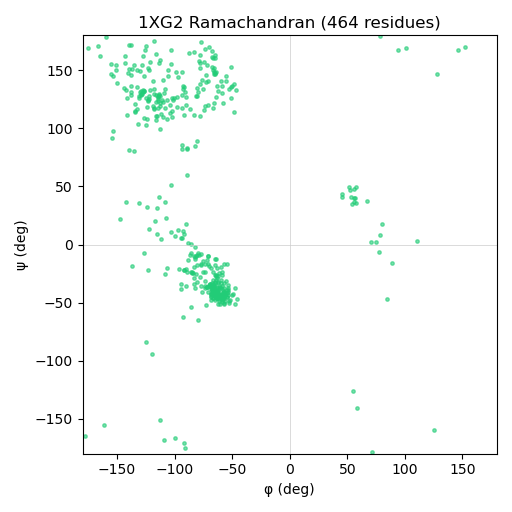7 1.00 26.76 0 PHE B CA 1
ATOM 2449 C C . PHE B 2 1 ? 67.065 28.565 -18.368 1.00 26.23 0 PHE B C 1
ATOM 2450 O O . PHE B 2 1 ? 67.794 27.722 -17.834 1.00 26.51 0 PHE B O 1
ATOM 2458 N N . GLU B 2 2 ? 66.361 29.461 -17.678 1.00 25.59 1 GLU B N 1
ATOM 2459 C CA . GLU B 2 2 ? 66.218 29.374 -16.229 1.00 24.98 1 GLU B CA 1
ATOM 2460 C C . GLU B 2 2 ? 65.653 27.980 -15.859 1.00 23.63 1 GLU B C 1
ATOM 2461 O O . GLU B 2 2 ? 64.800 27.432 -16.566 1.00 23.06 1 GLU B O 1
ATOM 2467 N N . ASN B 2 3 ? 66.164 27.399 -14.774 1.00 22.23 2 ASN B N 1
ATOM 2468 C CA . ASN B 2 3 ? 65.603 26.169 -14.225 1.00 20.99 2 ASN B CA 1
ATOM 2469 C C . ASN B 2 3 ? 64.082 26.328 -14.116 1.00 20.30 2 ASN B C 1
ATOM 2470 O O . ASN B 2 3 ? 63.597 27.178 -13.364 1.00 20.17 2 ASN B O 1
ATOM 2475 N N . HIS B 2 4 ? 63.340 25.538 -14.900 1.00 19.53 3 HIS B N 1
ATOM 2476 C CA . HIS B 2 4 ? 61.874 25.598 -14.890 1.00 18.92 3 HIS B CA 1
ATOM 2477 C C . HIS B 2 4 ? 61.304 25.300 -13.505 1.00 17.90 3 HIS B C 1
ATOM 2478 O O . HIS B 2 4 ? 60.200 25.754 -13.171 1.00 17.24 3 HIS B O 1
ATOM 2485 N N . LEU B 2 5 ? 62.051 24.550 -12.701 1.00 17.39 4 LEU B N 1
ATOM 2486 C CA . LEU B 2 5 ? 61.605 24.217 -11.347 1.00 17.41 4 LEU B CA 1
ATOM 2487 C C . LEU B 2 5 ? 61.450 25.474 -10.482 1.00 17.09 4 LEU B C 1
ATOM 2488 O O . LEU B 2 5 ? 60.581 25.517 -9.620 1.00 16.42 4 LEU B O 1
ATOM 2493 N N . ILE B 2 6 ? 62.281 26.488 -10.723 1.00 16.98 5 ILE B N 1
ATOM 2494 C CA . ILE B 2 6 ? 62.190 27.757 -9.986 1.00 17.18 5 ILE B CA 1
ATOM 2495 C C . ILE B 2 6 ? 60.834 28.394 -10.164 1.00 17.39 5 ILE B C 1
ATOM 2496 O O . ILE B 2 6 ? 60.321 28.986 -9.228 1.00 17.23 5 ILE B O 1
ATOM 2501 N N . SER B 2 7 ? 60.236 28.265 -11.348 1.00 17.55 6 SER B N 1
ATOM 2502 C CA . SER B 2 7 ? 58.902 28.813 -11.592 1.00 18.10 6 SER B CA 1
ATOM 2503 C C . SER B 2 7 ? 57.792 28.097 -10.824 1.00 18.02 6 SER B C 1
ATOM 2504 O O . SER B 2 7 ? 56.712 28.655 -10.640 1.00 18.18 6 SER B O 1
ATOM 2507 N N . GLU B 2 8 ? 58.056 26.873 -10.375 1.00 17.66 7 GLU B N 1
ATOM 2508 C CA . GLU B 2 8 ? 57.118 26.161 -9.507 1.00 17.40 7 GLU B CA 1
ATOM 2509 C C . GLU B 2 8 ? 57.333 26.397 -8.025 1.00 16.89 7 GLU B C 1
ATOM 2510 O O . GLU B 2 8 ? 56.427 26.155 -7.223 1.00 16.61 7 GLU B O 1
ATOM 2516 N N . ILE B 2 9 ? 58.537 26.822 -7.654 1.00 16.19 8 ILE B N 1
ATOM 2517 C CA . ILE B 2 9 ? 58.899 26.968 -6.248 1.00 15.15 8 ILE B CA 1
ATOM 2518 C C . ILE B 2 9 ? 58.633 28.376 -5.756 1.00 15.20 8 ILE B C 1
ATOM 2519 O O . ILE B 2 9 ? 57.821 28.584 -4.864 1.00 14.57 8 ILE B O 1
ATOM 2524 N N . CYS B 2 10 ? 59.315 29.351 -6.350 1.00 15.51 9 CYS B N 1
ATOM 2525 C CA . CYS B 2 10 ? 59.304 30.700 -5.804 1.00 16.40 9 CYS B CA 1
ATOM 2526 C C . CYS B 2 10 ? 57.907 31.332 -5.663 1.00 16.27 9 CYS B C 1
ATOM 2527 O O . CYS B 2 10 ? 57.616 31.893 -4.616 1.00 17.25 9 CYS B O 1
ATOM 2530 N N . PRO B 2 11 ? 57.041 31.237 -6.668 1.00 16.09 10 PRO B N 1
ATOM 2531 C CA . PRO B 2 11 ? 55.667 31.778 -6.536 1.00 16.37 10 PRO B CA 1
ATOM 2532 C C . PRO B 2 11 ? 54.817 31.205 -5.388 1.00 16.27 10 PRO B C 1
ATOM 2533 O O . PRO B 2 11 ? 53.890 31.878 -4.944 1.00 15.21 10 PRO B O 1
ATOM 2537 N N . LYS B 2 12 ? 55.132 29.997 -4.927 1.00 16.13 11 LYS B N 1
ATOM 2538 C CA . LYS B 2 12 ? 54.419 29.365 -3.811 1.00 16.19 11 LYS B CA 1
ATOM 2539 C C . LYS B 2 12 ? 54.971 29.742 -2.436 1.00 15.81 11 LYS B C 1
ATOM 2540 O O . LYS B 2 12 ? 54.381 29.369 -1.421 1.00 15.93 11 LYS B O 1
ATOM 2546 N N . THR B 2 13 ? 56.112 30.427 -2.377 1.00 15.88 12 THR B N 1
ATOM 2547 C CA . THR B 2 13 ? 56.672 30.830 -1.097 1.00 16.15 12 THR B CA 1
ATOM 2548 C C . THR B 2 13 ? 56.096 32.167 -0.665 1.00 16.57 12 THR B C 1
ATOM 2549 O O . THR B 2 13 ? 55.548 32.918 -1.468 1.00 16.04 12 THR B O 1
ATOM 2553 N N . ARG B 2 14 ? 56.280 32.488 0.603 1.00 16.22 13 ARG B N 1
ATOM 2554 C CA . ARG B 2 14 ? 55.775 33.741 1.134 1.00 16.42 13 ARG B CA 1
ATOM 2555 C C . ARG B 2 14 ? 56.632 34.947 0.747 1.00 15.82 13 ARG B C 1
ATOM 2556 O O . ARG B 2 14 ? 56.173 36.087 0.845 1.00 15.32 13 ARG B O 1
ATOM 2564 N N . ASN B 2 15 ? 57.861 34.709 0.292 1.00 14.47 14 ASN B N 1
ATOM 2565 C CA . ASN B 2 15 ? 58.712 35.782 -0.218 1.00 13.87 14 ASN B CA 1
ATOM 2566 C C . ASN B 2 15 ? 59.378 35.326 -1.526 1.00 13.67 14 ASN B C 1
ATOM 2567 O O . ASN B 2 15 ? 60.527 34.878 -1.526 1.00 12.34 14 ASN B O 1
ATOM 2572 N N . PRO B 2 16 ? 58.645 35.400 -2.634 1.00 13.28 15 PRO B N 1
ATOM 2573 C CA . PRO B 2 16 ? 59.197 35.002 -3.937 1.00 13.19 15 PRO B CA 1
ATOM 2574 C C . PRO B 2 16 ? 60.466 35.747 -4.346 1.00 12.92 15 PRO B C 1
ATOM 2575 O O . PRO B 2 16 ? 61.303 35.174 -5.025 1.00 12.95 15 PRO B O 1
ATOM 2579 N N . SER B 2 17 ? 60.605 37.012 -3.975 1.00 13.19 16 SER B N 1
ATOM 2580 C CA . SER B 2 17 ? 61.800 37.762 -4.341 1.00 13.84 16 SER B CA 1
ATOM 2581 C C . SER B 2 17 ? 63.029 37.163 -3.671 1.00 14.03 16 SER B C 1
ATOM 2582 O O . SER B 2 17 ? 64.069 36.999 -4.300 1.00 14.31 16 SER B O 1
ATOM 2585 N N . LEU B 2 18 ? 62.897 36.835 -2.389 1.00 14.33 17 LEU B N 1
ATOM 2586 C CA . LEU B 2 18 ? 63.996 36.260 -1.632 1.00 14.76 17 LEU B CA 1
ATOM 2587 C C . LEU B 2 18 ? 64.315 34.861 -2.134 1.00 14.38 17 LEU B C 1
ATOM 2588 O O . LEU B 2 18 ? 65.476 34.508 -2.292 1.00 14.87 17 LEU B O 1
ATOM 2593 N N . CYS B 2 19 ? 63.279 34.079 -2.392 1.00 14.34 18 CYS B N 1
ATOM 2594 C CA . CYS B 2 19 ? 63.443 32.758 -2.971 1.00 14.33 18 CYS B CA 1
ATOM 2595 C C . CYS B 2 19 ? 64.281 32.803 -4.249 1.00 14.76 18 CYS B C 1
ATOM 2596 O O . CYS B 2 19 ? 65.243 32.050 -4.384 1.00 13.98 18 CYS B O 1
ATOM 2599 N N . LEU B 2 20 ? 63.926 33.700 -5.171 1.00 15.06 19 LEU B N 1
ATOM 2600 C CA . LEU B 2 20 ? 64.669 33.853 -6.422 1.00 15.77 19 LEU B CA 1
ATOM 2601 C C . LEU B 2 20 ? 66.128 34.214 -6.174 1.00 15.84 19 LEU B C 1
ATOM 2602 O O . LEU B 2 20 ? 67.018 33.615 -6.735 1.00 16.02 19 LEU B O 1
ATOM 2607 N N . GLN B 2 21 ? 66.360 35.189 -5.316 1.00 16.66 20 GLN B N 1
ATOM 2608 C CA . GLN B 2 21 ? 67.702 35.623 -4.978 1.00 17.89 20 GLN B CA 1
ATOM 2609 C C . GLN B 2 21 ? 68.527 34.452 -4.428 1.00 17.41 20 GLN B C 1
ATOM 2610 O O . GLN B 2 21 ? 69.677 34.256 -4.820 1.00 16.78 20 GLN B O 1
ATOM 2616 N N . ALA B 2 22 ? 67.910 33.643 -3.573 1.00 16.93 21 ALA B N 1
ATOM 2617 C CA . ALA B 2 22 ? 68.590 32.516 -2.945 1.00 17.07 21 ALA B CA 1
ATOM 2618 C C . ALA B 2 22 ? 68.929 31.428 -3.961 1.00 17.27 21 ALA B C 1
ATOM 2619 O O . ALA B 2 22 ? 70.054 30.944 -3.992 1.00 17.74 21 ALA B O 1
ATOM 2621 N N . LEU B 2 23 ? 67.961 31.043 -4.788 1.00 17.12 22 LEU B N 1
ATOM 2622 C CA . LEU B 2 23 ? 68.169 29.999 -5.781 1.00 18.01 22 LEU B CA 1
ATOM 2623 C C . LEU B 2 23 ? 69.127 30.450 -6.901 1.00 18.74 22 LEU B C 1
ATOM 2624 O O . LEU B 2 23 ? 69.937 29.666 -7.383 1.00 18.52 22 LEU B O 1
ATOM 2629 N N . GLU B 2 24 ? 69.059 31.721 -7.281 1.00 20.31 23 GLU B N 1
ATOM 2630 C CA . GLU B 2 24 ? 69.957 32.268 -8.307 1.00 21.33 23 GLU B CA 1
ATOM 2631 C C . GLU B 2 24 ? 71.391 32.429 -7.789 1.00 21.61 23 GLU B C 1
ATOM 2632 O O . GLU B 2 24 ? 72.309 32.638 -8.583 1.00 22.57 23 GLU B O 1
ATOM 2638 N N . SER B 2 25 ? 71.598 32.335 -6.473 1.00 21.54 24 SER B N 1
ATOM 2639 C CA . SER B 2 25 ? 72.944 32.431 -5.904 1.00 21.33 24 SER B CA 1
ATOM 2640 C C . SER B 2 25 ? 73.749 31.133 -6.101 1.00 21.97 24 SER B C 1
ATOM 2641 O O . SER B 2 25 ? 74.936 31.091 -5.810 1.00 21.87 24 SER B O 1
ATOM 2644 N N . ASP B 2 26 ? 73.084 30.081 -6.580 1.00 22.55 25 ASP B N 1
ATOM 2645 C CA . ASP B 2 26 ? 73.728 28.816 -6.955 1.00 22.98 25 ASP B CA 1
ATOM 2646 C C . ASP B 2 26 ? 74.301 28.898 -8.378 1.00 23.01 25 ASP B C 1
ATOM 2647 O O . ASP B 2 26 ? 73.543 28.940 -9.334 1.00 22.74 25 ASP B O 1
ATOM 2652 N N . PRO B 2 27 ? 75.626 28.898 -8.538 1.00 24.06 26 PRO B N 1
ATOM 2653 C CA . PRO B 2 27 ? 76.219 28.958 -9.885 1.00 24.83 26 PRO B CA 1
ATOM 2654 C C . PRO B 2 27 ? 75.797 27.781 -10.778 1.00 25.51 26 PRO B C 1
ATOM 2655 O O . PRO B 2 27 ? 75.784 27.913 -12.004 1.00 25.67 26 PRO B O 1
ATOM 2659 N N . ARG B 2 28 ? 75.362 26.799 -10.162 1.00 26.06 27 ARG B N 1
ATOM 2660 C CA . ARG B 2 28 ? 74.973 25.574 -10.863 1.00 26.98 27 ARG B CA 1
ATOM 2661 C C . ARG B 2 28 ? 73.472 25.274 -10.733 1.00 26.96 27 ARG B C 1
ATOM 2662 O O . ARG B 2 28 ? 72.936 24.369 -11.359 1.00 27.20 27 ARG B O 1
ATOM 2670 N N . SER B 2 29 ? 72.765 26.269 -10.640 1.00 27.18 28 SER B N 1
ATOM 2671 C CA . SER B 2 29 ? 71.306 26.162 -10.537 1.00 27.18 28 SER B CA 1
ATOM 2672 C C . SER B 2 29 ? 70.659 25.289 -11.629 1.00 27.38 28 SER B C 1
ATOM 2673 O O . SER B 2 29 ? 69.833 24.429 -11.326 1.00 26.57 28 SER B O 1
ATOM 2676 N N . ALA B 2 30 ? 71.039 25.503 -12.890 1.00 27.23 29 ALA B N 1
ATOM 2677 C CA . ALA B 2 30 ? 70.378 24.826 -14.012 1.00 27.27 29 ALA B CA 1
ATOM 2678 C C . ALA B 2 30 ? 70.565 23.297 -14.015 1.00 27.19 29 ALA B C 1
ATOM 2679 O O . ALA B 2 30 ? 69.736 22.561 -14.564 1.00 27.36 29 ALA B O 1
ATOM 2681 N N . SER B 2 31 ? 71.651 22.823 -13.415 1.00 26.98 30 SER B N 1
ATOM 2682 C CA . SER B 2 31 ? 71.917 21.386 -13.325 1.00 26.95 30 SER B CA 1
ATOM 2683 C C . SER B 2 31 ? 71.171 20.676 -12.170 1.00 26.07 30 SER B C 1
ATOM 2684 O O . SER B 2 31 ? 71.273 19.450 -12.026 1.00 25.91 30 SER B O 1
ATOM 2687 N N . LYS B 2 32 ? 70.421 21.427 -11.359 1.00 24.80 31 LYS B N 1
ATOM 2688 C CA . LYS B 2 32 ? 69.808 20.877 -10.135 1.00 23.62 31 LYS B CA 1
ATOM 2689 C C . LYS B 2 32 ? 68.396 20.353 -10.370 1.00 22.37 31 LYS B C 1
ATOM 2690 O O . LYS B 2 32 ? 67.575 21.012 -10.991 1.00 21.95 31 LYS B O 1
ATOM 2696 N N . ASP B 2 33 ? 68.100 19.177 -9.836 1.00 21.13 32 ASP B N 1
ATOM 2697 C CA . ASP B 2 33 ? 66.721 18.690 -9.815 1.00 20.51 32 ASP B CA 1
ATOM 2698 C C . ASP B 2 33 ? 66.062 19.139 -8.507 1.00 19.15 32 ASP B C 1
ATOM 2699 O O . ASP B 2 33 ? 66.675 19.865 -7.727 1.00 17.58 32 ASP B O 1
ATOM 2704 N N . LEU B 2 34 ? 64.829 18.716 -8.253 1.00 18.47 33 LEU B N 1
ATOM 2705 C CA . LEU B 2 34 ? 64.133 19.146 -7.042 1.00 17.94 33 LEU B CA 1
ATOM 2706 C C . LEU B 2 34 ? 64.939 18.808 -5.799 1.00 17.31 33 LEU B C 1
ATOM 2707 O O . LEU B 2 34 ? 65.048 19.623 -4.905 1.00 15.95 33 LEU B O 1
ATOM 2712 N N . LYS B 2 35 ? 65.513 17.606 -5.739 1.00 17.12 34 LYS B N 1
ATOM 2713 C CA . LYS B 2 35 ? 66.302 17.216 -4.571 1.00 17.56 34 LYS B CA 1
ATOM 2714 C C . LYS B 2 35 ? 67.501 18.122 -4.379 1.00 16.34 34 LYS B C 1
ATOM 2715 O O . LYS B 2 35 ? 67.817 18.518 -3.267 1.00 15.71 34 LYS B O 1
ATOM 2721 N N . GLY B 2 36 ? 68.197 18.413 -5.466 1.00 15.89 35 GLY B N 1
ATOM 2722 C CA . GLY B 2 36 ? 69.331 19.317 -5.426 1.00 15.37 35 GLY B CA 1
ATOM 2723 C C . GLY B 2 36 ? 68.972 20.719 -4.950 1.00 14.65 35 GLY B C 1
ATOM 2724 O O . GLY B 2 36 ? 69.699 21.289 -4.151 1.00 13.94 35 GLY B O 1
ATOM 2725 N N . LEU B 2 37 ? 67.855 21.263 -5.432 1.00 14.04 36 LEU B N 1
ATOM 2726 C CA . LEU B 2 37 ? 67.399 22.584 -4.990 1.00 14.45 36 LEU B CA 1
ATOM 2727 C C . LEU B 2 37 ? 67.048 22.517 -3.514 1.00 14.70 36 LEU B C 1
ATOM 2728 O O . LEU B 2 37 ? 67.375 23.431 -2.771 1.00 14.89 36 LEU B O 1
ATOM 2733 N N . GLY B 2 38 ? 66.443 21.399 -3.092 1.00 15.02 37 GLY B N 1
ATOM 2734 C CA . GLY B 2 38 ? 66.125 21.140 -1.693 1.00 14.82 37 GLY B CA 1
ATOM 2735 C C . GLY B 2 38 ? 67.324 21.190 -0.761 1.00 14.80 37 GLY B C 1
ATOM 2736 O O . GLY B 2 38 ? 67.298 21.885 0.250 1.00 14.29 37 GLY B O 1
ATOM 2737 N N . GLN B 2 39 ? 68.384 20.465 -1.103 1.00 15.07 38 GLN B N 1
ATOM 2738 C CA . GLN B 2 39 ? 69.580 20.443 -0.266 1.00 15.46 38 GLN B CA 1
ATOM 2739 C C . GLN B 2 39 ? 70.213 21.824 -0.191 1.00 15.49 38 GLN B C 1
ATOM 2740 O O . GLN B 2 39 ? 70.685 22.243 0.857 1.00 15.32 38 GLN B O 1
ATOM 2746 N N . PHE B 2 40 ? 70.187 22.544 -1.305 1.00 15.45 39 PHE B N 1
ATOM 2747 C CA . PHE B 2 40 ? 70.773 23.874 -1.352 1.00 15.48 39 PHE B CA 1
ATOM 2748 C C . PHE B 2 40 ? 69.993 24.797 -0.428 1.00 14.73 39 PHE B C 1
ATOM 2749 O O . PHE B 2 40 ? 70.574 25.575 0.340 1.00 14.97 39 PHE B O 1
ATOM 2757 N N . SER B 2 41 ? 68.676 24.675 -0.505 1.00 14.09 40 SER B N 1
ATOM 2758 C CA . SER B 2 41 ? 67.783 25.538 0.251 1.00 13.92 40 SER B CA 1
ATOM 2759 C C . SER B 2 41 ? 67.858 25.226 1.742 1.00 13.82 40 SER B C 1
ATOM 2760 O O . SER B 2 41 ? 67.831 26.108 2.590 1.00 13.24 40 SER B O 1
ATOM 2764 N N . ILE B 2 42 ? 68.055 23.966 2.132 1.00 13.88 41 ILE B N 1
ATOM 2765 C CA . ILE B 2 42 ? 68.246 23.652 3.552 1.00 13.84 41 ILE B CA 1
ATOM 2766 C C . ILE B 2 42 ? 69.552 24.288 4.031 1.00 14.05 41 ILE B C 1
ATOM 2767 O O . ILE B 2 42 ? 69.592 24.872 5.095 1.00 13.82 41 ILE B O 1
ATOM 2772 N N . ASP B 2 43 ? 70.603 24.181 3.233 1.00 14.75 42 ASP B N 1
ATOM 2773 C CA . ASP B 2 43 ? 71.908 24.741 3.589 1.00 16.00 42 ASP B CA 1
ATOM 2774 C C . ASP B 2 43 ? 71.805 26.238 3.847 1.00 15.74 42 ASP B C 1
ATOM 2775 O O . ASP B 2 43 ? 72.354 26.734 4.823 1.00 15.48 42 ASP B O 1
ATOM 2780 N N . ILE B 2 44 ? 71.074 26.937 2.981 1.00 15.52 43 ILE B N 1
ATOM 2781 C CA . ILE B 2 44 ? 70.857 28.370 3.112 1.00 16.52 43 ILE B CA 1
ATOM 2782 C C . ILE B 2 44 ? 70.101 28.698 4.392 1.00 15.80 43 ILE B C 1
ATOM 2783 O O . ILE B 2 44 ? 70.474 29.622 5.117 1.00 15.22 43 ILE B O 1
ATOM 2788 N N . ALA B 2 45 ? 69.031 27.945 4.660 1.00 14.85 44 ALA B N 1
ATOM 2789 C CA . ALA B 2 45 ? 68.235 28.172 5.847 1.00 14.18 44 ALA B CA 1
ATOM 2790 C C . ALA B 2 45 ? 69.028 27.907 7.124 1.00 14.00 44 ALA B C 1
ATOM 2791 O O . ALA B 2 45 ? 68.959 28.697 8.061 1.00 13.03 44 ALA B O 1
ATOM 2793 N N . GLN B 2 46 ? 69.785 26.809 7.163 1.00 14.26 45 GLN B N 1
ATOM 2794 C CA . GLN B 2 46 ? 70.586 26.495 8.341 1.00 14.95 45 GLN B CA 1
ATOM 2795 C C . GLN B 2 46 ? 71.681 27.536 8.622 1.00 15.22 45 GLN B C 1
ATOM 2796 O O . GLN B 2 46 ? 71.930 27.898 9.776 1.00 14.92 45 GLN B O 1
ATOM 2802 N N . ALA B 2 47 ? 72.326 28.015 7.566 1.00 15.10 46 ALA B N 1
ATOM 2803 C CA . ALA B 2 47 ? 73.353 29.056 7.698 1.00 14.84 46 ALA B CA 1
ATOM 2804 C C . ALA B 2 47 ? 72.776 30.353 8.278 1.00 14.77 46 ALA B C 1
ATOM 2805 O O . ALA B 2 47 ? 73.431 31.037 9.078 1.00 15.06 46 ALA B O 1
ATOM 2807 N N . SER B 2 48 ? 71.559 30.698 7.865 1.00 13.59 47 SER B N 1
ATOM 2808 C CA . SER B 2 48 ? 70.873 31.869 8.402 1.00 13.37 47 SER B CA 1
ATOM 2809 C C . SER B 2 48 ? 70.568 31.673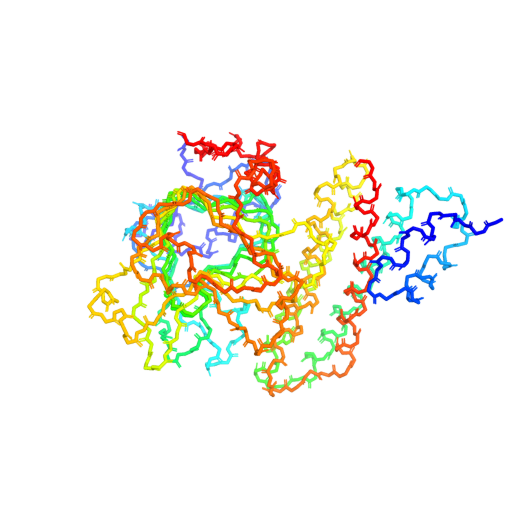 9.885 1.00 13.05 47 SER B C 1
ATOM 2810 O O . SER B 2 48 ? 70.840 32.557 10.701 1.00 13.20 47 SER B O 1
ATOM 2813 N N . ALA B 2 49 ? 70.017 30.511 10.235 1.00 13.17 48 ALA B N 1
ATOM 2814 C CA . ALA B 2 49 ? 69.724 30.203 11.633 1.00 13.14 48 ALA B CA 1
ATOM 2815 C C . ALA B 2 49 ? 70.992 30.290 12.474 1.00 13.74 48 ALA B C 1
ATOM 2816 O O . ALA B 2 49 ? 70.956 30.773 13.593 1.00 14.03 48 ALA B O 1
ATOM 2818 N N . LYS B 2 50 ? 72.114 29.829 11.928 1.00 14.86 49 LYS B N 1
ATOM 2819 C CA . LYS B 2 50 ? 73.374 29.811 12.672 1.00 15.68 49 LYS B CA 1
ATOM 2820 C C . LYS B 2 50 ? 73.871 31.232 12.914 1.00 15.90 49 LYS B C 1
ATOM 2821 O O . LYS B 2 50 ? 74.297 31.567 14.024 1.00 16.36 49 LYS B O 1
ATOM 2827 N N . GLN B 2 51 ? 73.773 32.081 11.898 1.00 16.21 50 GLN B N 1
ATOM 2828 C CA . GLN B 2 51 ? 74.154 33.478 12.047 1.00 17.02 50 GLN B CA 1
ATOM 2829 C C . GLN B 2 51 ? 73.279 34.182 13.090 1.00 16.50 50 GLN B C 1
ATOM 2830 O O . GLN B 2 51 ? 73.769 34.980 13.900 1.00 15.55 50 GLN B O 1
ATOM 2836 N N . THR B 2 52 ? 71.981 33.889 13.070 1.00 15.59 51 THR B N 1
ATOM 2837 C CA . THR B 2 52 ? 71.045 34.540 13.967 1.00 15.30 51 THR B CA 1
ATOM 2838 C C . THR B 2 52 ? 71.258 34.097 15.410 1.00 15.57 51 THR B C 1
ATOM 2839 O O . THR B 2 52 ? 71.106 34.897 16.327 1.00 14.82 51 THR B O 1
ATOM 2843 N N . SER B 2 53 ? 71.651 32.842 15.603 1.00 16.24 52 SER B N 1
ATOM 2844 C CA . SER B 2 53 ? 72.032 32.353 16.923 1.00 17.46 52 SER B CA 1
ATOM 2845 C C . SER B 2 53 ? 73.115 33.263 17.526 1.00 17.42 52 SER B C 1
ATOM 2846 O O . SER B 2 53 ? 73.084 33.591 18.716 1.00 16.78 52 SER B O 1
ATOM 2850 N N . LYS B 2 54 ? 74.060 33.682 16.692 1.00 17.07 53 LYS B N 1
ATOM 2851 C CA . LYS B 2 54 ? 75.141 34.572 17.151 1.00 17.31 53 LYS B CA 1
ATOM 2852 C C . LYS B 2 54 ? 74.645 35.981 17.419 1.00 16.37 53 LYS B C 1
ATOM 2853 O O . LYS B 2 54 ? 75.096 36.628 18.358 1.00 16.26 53 LYS B O 1
ATOM 2859 N N . ILE B 2 55 ? 73.705 36.452 16.598 1.00 15.77 54 ILE B N 1
ATOM 2860 C CA . ILE B 2 55 ? 73.065 37.744 16.803 1.00 15.79 54 ILE B CA 1
ATOM 2861 C C . ILE B 2 55 ? 72.347 37.776 18.150 1.00 15.16 54 ILE B C 1
ATOM 2862 O O . ILE B 2 55 ? 72.454 38.750 18.897 1.00 14.07 54 ILE B O 1
ATOM 2867 N N . ILE B 2 56 ? 71.627 36.707 18.468 1.00 15.05 55 ILE B N 1
ATOM 2868 C CA . ILE B 2 56 ? 70.914 36.634 19.743 1.00 15.33 55 ILE B CA 1
ATOM 2869 C C . ILE B 2 56 ? 71.898 36.618 20.909 1.00 15.85 55 ILE B C 1
ATOM 2870 O O . ILE B 2 56 ? 71.692 37.311 21.894 1.00 16.85 55 ILE B O 1
ATOM 2875 N N . ALA B 2 57 ? 72.960 35.835 20.794 1.00 16.63 56 ALA B N 1
ATOM 2876 C CA . ALA B 2 57 ? 73.975 35.786 21.845 1.00 17.43 56 ALA B CA 1
ATOM 2877 C C . ALA B 2 57 ? 74.534 37.203 22.086 1.00 17.86 56 ALA B C 1
ATOM 2878 O O . ALA B 2 57 ? 74.704 37.635 23.232 1.00 17.83 56 ALA B O 1
ATOM 2880 N N . SER B 2 58 ? 74.745 37.943 21.002 1.00 18.30 57 SER B N 1
ATOM 2881 C CA . SER B 2 58 ? 75.299 39.298 21.087 1.00 18.85 57 SER B CA 1
ATOM 2882 C C . SER B 2 58 ? 74.319 40.267 21.759 1.00 19.22 57 SER B C 1
ATOM 2883 O O . SER B 2 58 ? 74.722 41.064 22.608 1.00 19.18 57 SER B O 1
ATOM 2886 N N . LEU B 2 59 ? 73.029 40.170 21.425 1.00 19.24 58 LEU B N 1
ATOM 2887 C CA . LEU B 2 59 ? 71.990 40.990 22.054 1.00 19.72 58 LEU B CA 1
ATOM 2888 C C . LEU B 2 59 ? 71.842 40.720 23.557 1.00 20.78 58 LEU B C 1
ATOM 2889 O O . LEU B 2 59 ? 71.650 41.652 24.340 1.00 20.64 58 LEU B O 1
ATOM 2894 N N . THR B 2 60 ? 71.921 39.445 23.930 1.00 22.29 59 THR B N 1
ATOM 2895 C CA . THR B 2 60 ? 71.910 38.987 25.320 1.00 24.30 59 THR B CA 1
ATOM 2896 C C . THR B 2 60 ? 73.088 39.576 26.109 1.00 24.73 59 THR B C 1
ATOM 2897 O O . THR B 2 60 ? 72.926 40.048 27.228 1.00 24.41 59 THR B O 1
ATOM 2903 N N . ASN B 2 61 ? 74.267 39.534 25.497 1.00 25.72 60 ASN B N 1
ATOM 2904 C CA . ASN B 2 61 ? 75.519 39.962 26.119 1.00 26.56 60 ASN B CA 1
ATOM 2905 C C . ASN B 2 61 ? 75.555 41.465 26.453 1.00 26.76 60 ASN B C 1
ATOM 2906 O O . ASN B 2 61 ? 76.458 41.923 27.167 1.00 27.72 60 ASN B O 1
ATOM 2911 N N . GLN B 2 62 ? 74.601 42.238 25.931 1.00 26.50 61 GLN B N 1
ATOM 2912 C CA . GLN B 2 62 ? 74.511 43.671 26.230 1.00 26.89 61 GLN B CA 1
ATOM 2913 C C . GLN B 2 62 ? 73.236 44.038 26.999 1.00 26.73 61 GLN B C 1
ATOM 2914 O O . GLN B 2 62 ? 72.920 45.211 27.168 1.00 27.10 61 GLN B O 1
ATOM 2920 N N . ALA B 2 63 ? 72.500 43.023 27.438 1.00 26.78 62 ALA B N 1
ATOM 2921 C CA . ALA B 2 63 ? 71.236 43.214 28.131 1.00 26.56 62 ALA B CA 1
ATOM 2922 C C . ALA B 2 63 ? 71.409 42.935 29.618 1.00 26.04 62 ALA B C 1
ATOM 2923 O O . ALA B 2 63 ? 72.171 42.053 30.013 1.00 25.82 62 ALA B O 1
ATOM 2925 N N . THR B 2 64 ? 70.682 43.692 30.428 1.00 25.80 63 THR B N 1
ATOM 2926 C CA . THR B 2 64 ? 70.602 43.441 31.865 1.00 26.29 63 THR B CA 1
ATOM 2927 C C . THR B 2 64 ? 69.170 43.233 32.360 1.00 25.67 63 THR B C 1
ATOM 2928 O O . THR B 2 64 ? 68.977 42.632 33.397 1.00 26.03 63 THR B O 1
ATOM 2932 N N . ASP B 2 65 ? 68.175 43.718 31.625 1.00 25.42 64 ASP B N 1
ATOM 2933 C CA . ASP B 2 65 ? 66.786 43.587 32.048 1.00 25.30 64 ASP B CA 1
ATOM 2934 C C . ASP B 2 65 ? 66.367 42.115 32.038 1.00 24.76 64 ASP B C 1
ATOM 2935 O O . ASP B 2 65 ? 66.391 41.490 30.979 1.00 23.78 64 ASP B O 1
ATOM 2940 N N . PRO B 2 66 ? 66.009 41.546 33.195 1.00 24.21 65 PRO B N 1
ATOM 2941 C CA . PRO B 2 66 ? 65.665 40.115 33.266 1.00 24.17 65 PRO B CA 1
ATOM 2942 C C . PRO B 2 66 ? 64.575 39.628 32.291 1.00 23.60 65 PRO B C 1
ATOM 2943 O O . PRO B 2 66 ? 64.696 38.516 31.771 1.00 23.23 65 PRO B O 1
ATOM 2947 N N . LYS B 2 67 ? 63.548 40.434 32.046 1.00 22.95 66 LYS B N 1
ATOM 2948 C CA . LYS B 2 67 ? 62.464 40.018 31.156 1.00 22.63 66 LYS B CA 1
ATOM 2949 C C . LYS B 2 67 ? 62.966 39.917 29.721 1.00 21.58 66 LYS B C 1
ATOM 2950 O O . LYS B 2 67 ? 62.682 38.948 29.017 1.00 20.82 66 LYS B O 1
ATOM 2956 N N . LEU B 2 68 ? 63.724 40.925 29.303 1.00 20.06 67 LEU B N 1
ATOM 2957 C CA . LEU B 2 68 ? 64.301 40.951 27.971 1.00 19.36 67 LEU B CA 1
ATOM 2958 C C . LEU B 2 68 ? 65.251 39.776 27.777 1.00 18.89 67 LEU B C 1
ATOM 2959 O O . LEU B 2 68 ? 65.216 39.119 26.740 1.00 18.30 67 LEU B O 1
ATOM 2964 N N . LYS B 2 69 ? 66.092 39.517 28.778 1.00 18.38 68 LYS B N 1
ATOM 2965 C CA . LYS B 2 69 ? 67.040 38.414 28.721 1.00 18.75 68 LYS B CA 1
ATOM 2966 C C . LYS B 2 69 ? 66.319 37.071 28.595 1.00 17.75 68 LYS B C 1
ATOM 2967 O O . LYS B 2 69 ? 66.797 36.172 27.911 1.00 17.42 68 LYS B O 1
ATOM 2973 N N . GLY B 2 70 ? 65.181 36.945 29.266 1.00 16.96 69 GLY B N 1
ATOM 2974 C CA . GLY B 2 70 ? 64.370 35.735 29.175 1.00 15.99 69 GLY B CA 1
ATOM 2975 C C . GLY B 2 70 ? 63.786 35.548 27.777 1.00 15.29 69 GLY B C 1
ATOM 2976 O O . GLY B 2 70 ? 63.642 34.424 27.316 1.00 14.99 69 GLY B O 1
ATOM 2977 N N . ARG B 2 71 ? 63.434 36.647 27.117 1.00 14.39 70 ARG B N 1
ATOM 2978 C CA . ARG B 2 71 ? 62.970 36.605 25.732 1.00 14.29 70 ARG B CA 1
ATOM 2979 C C . ARG B 2 71 ? 64.090 36.165 24.792 1.00 14.83 70 ARG B C 1
ATOM 2980 O O . ARG B 2 71 ? 63.900 35.269 23.942 1.00 14.25 70 ARG B O 1
ATOM 2988 N N . TYR B 2 72 ? 65.279 36.737 24.967 1.00 14.48 71 TYR B N 1
ATOM 2989 C CA . TYR B 2 72 ? 66.420 36.324 24.165 1.00 14.59 71 TYR B CA 1
ATOM 2990 C C . TYR B 2 72 ? 66.791 34.865 24.414 1.00 14.85 71 TYR B C 1
ATOM 2991 O O . TYR B 2 72 ? 67.207 34.168 23.496 1.00 14.51 71 TYR B O 1
ATOM 3000 N N . GLU B 2 73 ? 66.661 34.403 25.654 1.00 15.53 72 GLU B N 1
ATOM 3001 C CA . GLU B 2 73 ? 67.048 33.031 25.957 1.00 16.31 72 GLU B CA 1
ATOM 3002 C C . GLU B 2 73 ? 66.080 32.069 25.280 1.00 14.85 72 GLU B C 1
ATOM 3003 O O . GLU B 2 73 ? 66.487 31.031 24.780 1.00 14.11 72 GLU B O 1
ATOM 3009 N N . THR B 2 74 ? 64.810 32.441 25.238 1.00 14.98 73 THR B N 1
ATOM 3010 C CA . THR B 2 74 ? 63.794 31.647 24.546 1.00 14.55 73 THR B CA 1
ATOM 3011 C C . THR B 2 74 ? 64.128 31.597 23.048 1.00 14.84 73 THR B C 1
ATOM 3012 O O . THR B 2 74 ? 64.105 30.535 22.418 1.00 14.33 73 THR B O 1
ATOM 3016 N N . CYS B 2 75 ? 64.462 32.756 22.477 1.00 14.55 74 CYS B N 1
ATOM 3017 C CA . CYS B 2 75 ? 64.850 32.830 21.065 1.00 14.53 74 CYS B CA 1
ATOM 3018 C C . CYS B 2 75 ? 66.030 31.931 20.791 1.00 14.19 74 CYS B C 1
ATOM 3019 O O . CYS B 2 75 ? 66.039 31.167 19.827 1.00 13.74 74 CYS B O 1
ATOM 3022 N N . SER B 2 76 ? 67.015 31.996 21.680 1.00 14.08 75 SER B N 1
ATOM 3023 C CA . SER B 2 76 ? 68.218 31.199 21.565 1.00 14.43 75 SER B CA 1
ATOM 3024 C C . SER B 2 76 ? 67.923 29.684 21.570 1.00 14.04 75 SER B C 1
ATOM 3025 O O . SER B 2 76 ? 68.458 28.942 20.754 1.0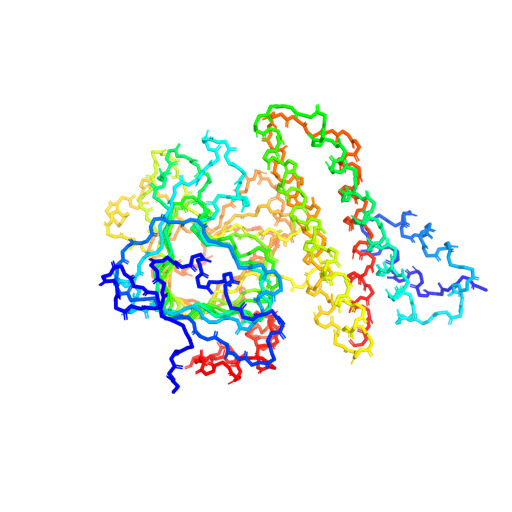0 13.05 75 SER B O 1
ATOM 3029 N N . GLU B 2 77 ? 67.068 29.240 22.484 1.00 13.79 76 GLU B N 1
ATOM 3030 C CA . GLU B 2 77 ? 66.690 27.815 22.562 1.00 14.35 76 GLU B CA 1
ATOM 3031 C C . GLU B 2 77 ? 65.963 27.359 21.294 1.00 13.53 76 GLU B C 1
ATOM 3032 O O . GLU B 2 77 ? 66.227 26.282 20.764 1.00 13.30 76 GLU B O 1
ATOM 3038 N N . ASN B 2 78 ? 65.083 28.213 20.791 1.00 12.55 77 ASN B N 1
ATOM 3039 C CA . ASN B 2 78 ? 64.345 27.938 19.567 1.00 12.41 77 ASN B CA 1
ATOM 3040 C C . ASN B 2 78 ? 65.232 27.864 18.343 1.00 12.07 77 ASN B C 1
ATOM 3041 O O . ASN B 2 78 ? 65.050 26.985 17.500 1.00 11.48 77 ASN B O 1
ATOM 3046 N N . TYR B 2 79 ? 66.218 28.756 18.251 1.00 11.64 78 TYR B N 1
ATOM 3047 C CA . TYR B 2 79 ? 67.130 28.709 17.123 1.00 11.48 78 TYR B CA 1
ATOM 3048 C C . TYR B 2 79 ? 68.023 27.469 17.202 1.00 11.63 78 TYR B C 1
ATOM 3049 O O . TYR B 2 79 ? 68.355 26.895 16.178 1.00 11.86 78 TYR B O 1
ATOM 3058 N N . ALA B 2 80 ? 68.385 27.057 18.413 1.00 11.47 79 ALA B N 1
ATOM 3059 C CA . ALA B 2 80 ? 69.210 25.877 18.591 1.00 12.14 79 ALA B CA 1
ATOM 3060 C C . ALA B 2 80 ? 68.451 24.655 18.079 1.00 11.90 79 ALA B C 1
ATOM 3061 O O . ALA B 2 80 ? 69.011 23.829 17.367 1.00 12.03 79 ALA B O 1
ATOM 3063 N N . ASP B 2 81 ? 67.171 24.574 18.413 1.00 12.39 80 ASP B N 1
ATOM 3064 C CA . ASP B 2 81 ? 66.320 23.487 17.948 1.00 13.33 80 ASP B CA 1
ATOM 3065 C C . ASP B 2 81 ? 66.132 23.557 16.426 1.00 13.02 80 ASP B C 1
ATOM 3066 O O . ASP B 2 81 ? 66.196 22.531 15.750 1.00 12.80 80 ASP B O 1
ATOM 3071 N N . ALA B 2 82 ? 65.922 24.764 15.892 1.00 12.64 81 ALA B N 1
ATOM 3072 C CA . ALA B 2 82 ? 65.785 24.957 14.445 1.00 12.16 81 ALA B CA 1
ATOM 3073 C C . ALA B 2 82 ? 67.018 24.474 13.685 1.00 12.36 81 ALA B C 1
ATOM 3074 O O . ALA B 2 82 ? 66.895 23.823 12.636 1.00 11.00 81 ALA B O 1
ATOM 3076 N N . ILE B 2 83 ? 68.208 24.783 14.213 1.00 12.46 82 ILE B N 1
ATOM 3077 C CA . ILE B 2 83 ? 69.461 24.354 13.586 1.00 12.96 82 ILE B CA 1
ATOM 3078 C C . ILE B 2 83 ? 69.535 22.828 13.562 1.00 13.55 82 ILE B C 1
ATOM 3079 O O . ILE B 2 83 ? 69.864 22.227 12.536 1.00 13.05 82 ILE B O 1
ATOM 3084 N N . ASP B 2 84 ? 69.185 22.216 14.687 1.00 14.05 83 ASP B N 1
ATOM 3085 C CA . ASP B 2 84 ? 69.170 20.765 14.804 1.00 15.03 83 ASP B CA 1
ATOM 3086 C C . ASP B 2 84 ? 68.188 20.131 13.813 1.00 13.82 83 ASP B C 1
ATOM 3087 O O . ASP B 2 84 ? 68.499 19.127 13.165 1.00 13.68 83 ASP B O 1
ATOM 3095 N N . SER B 2 85 ? 67.009 20.724 13.692 1.00 13.17 84 SER B N 1
ATOM 3096 C CA . SER B 2 85 ? 65.966 20.190 12.838 1.00 12.87 84 SER B CA 1
ATOM 3097 C C . SER B 2 85 ? 66.330 20.309 11.368 1.00 12.98 84 SER B C 1
ATOM 3098 O O . SER B 2 85 ? 66.043 19.407 10.588 1.00 12.14 84 SER B O 1
ATOM 3101 N N . LEU B 2 86 ? 66.974 21.410 10.986 1.00 13.31 85 LEU B N 1
ATOM 3102 C CA . LEU B 2 86 ? 67.403 21.569 9.606 1.00 13.99 85 LEU B CA 1
ATOM 3103 C C . LEU B 2 86 ? 68.536 20.589 9.266 1.00 14.82 85 LEU B C 1
ATOM 3104 O O . LEU B 2 86 ? 68.610 20.074 8.146 1.00 14.72 85 LEU B O 1
ATOM 3109 N N . GLY B 2 87 ? 69.407 20.318 10.234 1.00 15.65 86 GLY B N 1
ATOM 3110 C CA . GLY B 2 87 ? 70.445 19.310 10.068 1.00 16.38 86 GLY B CA 1
ATOM 3111 C C . GLY B 2 87 ? 69.860 17.959 9.720 1.00 16.99 86 GLY B C 1
ATOM 3112 O O . GLY B 2 87 ? 70.357 17.282 8.820 1.00 17.80 86 GLY B O 1
ATOM 3113 N N . GLN B 2 88 ? 68.787 17.578 10.416 1.00 17.07 87 GLN B N 1
ATOM 3114 C CA . GLN B 2 88 ? 68.122 16.307 10.185 1.00 17.71 87 GLN B CA 1
ATOM 3115 C C . GLN B 2 88 ? 67.327 16.312 8.893 1.00 17.09 87 GLN B C 1
ATOM 3116 O O . GLN B 2 88 ? 67.192 15.287 8.247 1.00 16.45 87 GLN B O 1
ATOM 3122 N N . ALA B 2 89 ? 66.809 17.481 8.523 1.00 16.55 88 ALA B N 1
ATOM 3123 C CA . ALA B 2 89 ? 66.106 17.653 7.257 1.00 16.39 88 ALA B CA 1
ATOM 3124 C C . ALA B 2 89 ? 66.958 17.195 6.073 1.00 16.20 88 ALA B C 1
ATOM 3125 O O . ALA B 2 89 ? 66.446 16.581 5.146 1.00 15.23 88 ALA B O 1
ATOM 3127 N N . LYS B 2 90 ? 68.256 17.473 6.098 1.00 17.03 89 LYS B N 1
ATOM 3128 C CA . LYS B 2 90 ? 69.128 17.022 5.003 1.00 17.49 89 LYS B CA 1
ATOM 3129 C C . LYS B 2 90 ? 69.092 15.495 4.826 1.00 17.57 89 LYS B C 1
ATOM 3130 O O . LYS B 2 90 ? 69.022 14.985 3.707 1.00 16.64 89 LYS B O 1
ATOM 3136 N N . GLN B 2 91 ? 69.168 14.771 5.935 1.00 18.19 90 GLN B N 1
ATOM 3137 C CA . GLN B 2 91 ? 69.201 13.306 5.889 1.00 18.76 90 GLN B CA 1
ATOM 3138 C C . GLN B 2 91 ? 67.869 12.751 5.405 1.00 17.67 90 GLN B C 1
ATOM 3139 O O . GLN B 2 91 ? 67.822 11.780 4.664 1.00 17.33 90 GLN B O 1
ATOM 3145 N N . PHE B 2 92 ? 66.774 13.371 5.838 1.00 17.08 91 PHE B N 1
ATOM 3146 C CA . PHE B 2 92 ? 65.446 12.946 5.418 1.00 16.42 91 PHE B CA 1
ATOM 3147 C C . PHE B 2 92 ? 65.263 13.145 3.906 1.00 16.15 91 PHE B C 1
ATOM 3148 O O . PHE B 2 92 ? 64.695 12.291 3.215 1.00 15.72 91 PHE B O 1
ATOM 3156 N N . LEU B 2 93 ? 65.753 14.264 3.384 1.00 16.11 92 LEU B N 1
ATOM 3157 C CA . LEU B 2 93 ? 65.651 14.525 1.950 1.00 16.67 92 LEU B CA 1
ATOM 3158 C C . LEU B 2 93 ? 66.446 13.460 1.159 1.00 16.57 92 LEU B C 1
ATOM 3159 O O . LEU B 2 93 ? 65.946 12.916 0.178 1.00 16.40 92 LEU B O 1
ATOM 3164 N N . THR B 2 94 ? 67.655 13.155 1.620 1.00 17.28 93 THR B N 1
ATOM 3165 C CA . THR B 2 94 ? 68.511 12.133 0.996 1.00 18.08 93 THR B CA 1
ATOM 3166 C C . THR B 2 94 ? 67.828 10.771 0.952 1.00 18.30 93 THR B C 1
ATOM 3167 O O . THR B 2 94 ? 67.882 10.065 -0.051 1.00 18.66 93 THR B O 1
ATOM 3171 N N . SER B 2 95 ? 67.142 10.445 2.046 1.00 18.50 94 SER B N 1
ATOM 3172 C CA . SER B 2 95 ? 66.490 9.144 2.189 1.00 18.29 94 SER B CA 1
ATOM 3173 C C . SER B 2 95 ? 65.144 9.085 1.453 1.00 18.23 94 SER B C 1
ATOM 3174 O O . SER B 2 95 ? 64.544 8.031 1.284 1.00 18.80 94 SER B O 1
ATOM 3178 N N . GLY B 2 96 ? 64.657 10.217 0.967 1.00 17.41 95 GLY B N 1
ATOM 3179 C CA . GLY B 2 96 ? 63.374 10.262 0.293 1.00 16.66 95 GLY B CA 1
ATOM 3180 C C . GLY B 2 96 ? 62.183 10.300 1.237 1.00 16.13 95 GLY B C 1
ATOM 3181 O O . GLY B 2 96 ? 61.074 10.018 0.836 1.00 16.85 95 GLY B O 1
ATOM 3182 N N . ASP B 2 97 ? 62.411 10.653 2.495 1.00 15.68 96 ASP B N 1
ATOM 3183 C CA . ASP B 2 97 ? 61.327 10.761 3.473 1.00 14.73 96 ASP B CA 1
ATOM 3184 C C . ASP B 2 97 ? 60.841 12.216 3.492 1.00 14.44 96 ASP B C 1
ATOM 3185 O O . ASP B 2 97 ? 61.214 13.010 4.357 1.00 13.29 96 ASP B O 1
ATOM 3190 N N . TYR B 2 98 ? 59.982 12.540 2.534 1.00 14.37 97 TYR B N 1
ATOM 3191 C CA . TYR B 2 98 ? 59.543 13.915 2.334 1.00 14.42 97 TYR B CA 1
ATOM 3192 C C . TYR B 2 98 ? 58.543 14.347 3.399 1.00 14.60 97 TYR B C 1
ATOM 3193 O O . TYR B 2 98 ? 58.411 15.543 3.666 1.00 14.19 97 TYR B O 1
ATOM 3202 N N . ASN B 2 99 ? 57.855 13.382 4.009 1.00 13.96 98 ASN B N 1
ATOM 3203 C CA . ASN B 2 99 ? 56.937 13.699 5.108 1.00 14.23 98 ASN B CA 1
ATOM 3204 C C . ASN B 2 99 ? 57.740 14.202 6.301 1.00 13.30 98 ASN B C 1
ATOM 3205 O O . ASN B 2 99 ? 57.419 15.245 6.857 1.00 12.52 98 ASN B O 1
ATOM 3210 N N . SER B 2 100 ? 58.833 13.516 6.644 1.00 12.29 99 SER B N 1
ATOM 3211 C CA . SER B 2 100 ? 59.677 13.970 7.740 1.00 12.05 99 SER B CA 1
ATOM 3212 C C . SER B 2 100 ? 60.356 15.282 7.390 1.00 11.79 99 SER B C 1
ATOM 3213 O O . SER B 2 100 ? 60.511 16.142 8.241 1.00 10.96 99 SER B O 1
ATOM 3216 N N . LEU B 2 101 ? 60.747 15.443 6.132 1.00 11.48 100 LEU B N 1
ATOM 3217 C CA . LEU B 2 101 ? 61.373 16.689 5.702 1.00 11.22 100 LEU B CA 1
ATOM 3218 C C . LEU B 2 101 ? 60.435 17.857 5.973 1.00 10.88 100 LEU B C 1
ATOM 3219 O O . LEU B 2 101 ? 60.860 18.863 6.527 1.00 10.35 100 LEU B O 1
ATOM 3224 N N . ASN B 2 102 ? 59.164 17.718 5.609 1.00 10.33 101 ASN B N 1
ATOM 3225 C CA . ASN B 2 102 ? 58.209 18.809 5.838 1.00 10.74 101 ASN B CA 1
ATOM 3226 C C . ASN B 2 102 ? 58.096 19.136 7.336 1.00 10.91 101 ASN B C 1
ATOM 3227 O O . ASN B 2 102 ? 58.278 20.275 7.746 1.00 10.77 101 ASN B O 1
ATOM 3232 N N . ILE B 2 103 ? 57.870 18.113 8.147 1.00 10.99 102 ILE B N 1
ATOM 3233 C CA . ILE B 2 103 ? 57.735 18.274 9.592 1.00 11.10 102 ILE B CA 1
ATOM 3234 C C . ILE B 2 103 ? 58.942 19.002 10.213 1.00 11.41 102 ILE B C 1
ATOM 3235 O O . ILE B 2 103 ? 58.764 19.912 11.037 1.00 11.00 102 ILE B O 1
ATOM 3240 N N . TYR B 2 104 ? 60.154 18.617 9.828 1.00 10.84 103 TYR B N 1
ATOM 3241 C CA . TYR B 2 104 ? 61.339 19.214 10.427 1.00 11.57 103 TYR B CA 1
ATOM 3242 C C . TYR B 2 104 ? 61.563 20.640 9.919 1.00 11.08 103 TYR B C 1
ATOM 3243 O O . TYR B 2 104 ? 61.949 21.502 10.703 1.00 11.56 103 TYR B O 1
ATOM 3252 N N . ALA B 2 105 ? 61.291 20.895 8.641 1.00 11.17 104 ALA B N 1
ATOM 3253 C CA . ALA B 2 105 ? 61.334 22.270 8.132 1.00 11.23 104 ALA B CA 1
ATOM 3254 C C . ALA B 2 105 ? 60.245 23.138 8.755 1.00 10.82 104 ALA B C 1
ATOM 3255 O O . ALA B 2 105 ? 60.475 24.323 9.010 1.00 10.11 104 ALA B O 1
ATOM 3257 N N . SER B 2 106 ? 59.076 22.554 9.031 1.00 10.45 105 SER B N 1
ATOM 3258 C CA . SER B 2 106 ? 58.002 23.266 9.711 1.00 10.27 105 SER B CA 1
ATOM 3259 C C . SER B 2 106 ? 58.413 23.643 11.130 1.00 9.88 105 SER B C 1
ATOM 3260 O O . SER B 2 106 ? 58.120 24.751 11.593 1.00 8.63 105 SER B O 1
ATOM 3263 N N . ALA B 2 107 ? 59.116 22.733 11.811 1.00 9.48 106 ALA B N 1
ATOM 3264 C CA . ALA B 2 107 ? 59.580 22.989 13.172 1.00 10.00 106 ALA B CA 1
ATOM 3265 C C . ALA B 2 107 ? 60.629 24.097 13.194 1.00 10.07 106 ALA B C 1
ATOM 3266 O O . ALA B 2 107 ? 60.616 24.961 14.080 1.00 10.53 106 ALA B O 1
ATOM 3268 N N . ALA B 2 108 ? 61.525 24.082 12.216 1.00 10.56 107 ALA B N 1
ATOM 3269 C CA . ALA B 2 108 ? 62.563 25.105 12.095 1.00 10.86 107 ALA B CA 1
ATOM 3270 C C . ALA B 2 108 ? 61.941 26.479 11.876 1.00 10.72 107 ALA B C 1
ATOM 3271 O O . ALA B 2 108 ? 62.271 27.425 12.573 1.00 11.39 107 ALA B O 1
ATOM 3273 N N . PHE B 2 109 ? 61.041 26.565 10.906 1.00 11.04 108 PHE B N 1
ATOM 3274 C CA . PHE B 2 109 ? 60.236 27.764 10.660 1.00 10.94 108 PHE B CA 1
ATOM 3275 C C . PHE B 2 109 ? 59.670 28.321 11.951 1.00 10.69 108 PHE B C 1
ATOM 3276 O O . PHE B 2 109 ? 59.726 29.514 12.202 1.00 10.43 108 PHE B O 1
ATOM 3284 N N . ASP B 2 110 ? 59.105 27.443 12.767 1.00 11.12 109 ASP B N 1
ATOM 3285 C CA . ASP B 2 110 ? 58.442 27.832 14.007 1.00 11.22 109 ASP B CA 1
ATOM 3286 C C . ASP B 2 110 ? 59.392 28.249 15.132 1.00 10.94 109 ASP B C 1
ATOM 3287 O O . ASP B 2 110 ? 58.954 28.825 16.123 1.00 11.62 109 ASP B O 1
ATOM 3292 N N . GLY B 2 111 ? 60.666 27.914 15.031 1.00 11.09 110 GLY B N 1
ATOM 3293 C CA . GLY B 2 111 ? 61.650 28.464 15.950 1.00 11.17 110 GLY B CA 1
ATOM 3294 C C . GLY B 2 111 ? 61.697 29.985 15.853 1.00 11.43 110 GLY B C 1
ATOM 3295 O O . GLY B 2 111 ? 61.699 30.692 16.866 1.00 11.80 110 GLY B O 1
ATOM 3296 N N . ALA B 2 112 ? 61.720 30.492 14.624 1.00 11.97 111 ALA B N 1
ATOM 3297 C CA . ALA B 2 112 ? 61.734 31.938 14.390 1.00 11.65 111 ALA B CA 1
ATOM 3298 C C . ALA B 2 112 ? 60.406 32.560 14.830 1.00 11.96 111 ALA B C 1
ATOM 3299 O O . ALA B 2 112 ? 60.374 33.636 15.424 1.00 12.54 111 ALA B O 1
ATOM 3301 N N . GLY B 2 113 ? 59.310 31.867 14.553 1.00 11.78 112 GLY B N 1
ATOM 3302 C CA . GLY B 2 113 ? 57.988 32.343 14.913 1.00 12.10 112 GLY B CA 1
ATOM 3303 C C . GLY B 2 113 ? 57.755 32.372 16.407 1.00 12.20 112 GLY B C 1
ATOM 3304 O O . GLY B 2 113 ? 57.036 33.235 16.921 1.00 12.47 112 GLY B O 1
ATOM 3305 N N . THR B 2 114 ? 58.365 31.430 17.112 1.00 12.10 113 THR B N 1
ATOM 3306 C CA . THR B 2 114 ? 58.257 31.377 18.562 1.00 12.56 113 THR B CA 1
ATOM 3307 C C . THR B 2 114 ? 59.064 32.517 19.188 1.00 13.02 113 THR B C 1
ATOM 3308 O O . THR B 2 114 ? 58.654 33.097 20.181 1.00 12.59 113 THR B O 1
ATOM 3312 N N . CYS B 2 115 ? 60.211 32.835 18.592 1.00 13.62 114 CYS B N 1
ATOM 3313 C CA . CYS B 2 115 ? 60.964 34.022 18.999 1.00 14.14 114 CYS B CA 1
ATOM 3314 C C . CYS B 2 115 ? 60.064 35.246 18.856 1.00 14.94 114 CYS B C 1
ATOM 3315 O O . CYS B 2 115 ? 59.899 36.011 19.810 1.00 15.05 114 CYS B O 1
ATOM 3318 N N . GLU B 2 116 ? 59.433 35.386 17.684 1.00 16.31 115 GLU B N 1
ATOM 3319 C CA . GLU B 2 116 ? 58.517 36.492 17.391 1.00 17.57 115 GLU B CA 1
ATOM 3320 C C . GLU B 2 116 ? 57.376 36.586 18.397 1.00 18.42 115 GLU B C 1
ATOM 3321 O O . GLU B 2 116 ? 57.081 37.672 18.912 1.00 18.98 115 GLU B O 1
ATOM 3327 N N . ASP B 2 117 ? 56.731 35.454 18.661 1.00 18.85 116 ASP B N 1
ATOM 3328 C CA . ASP B 2 117 ? 55.627 35.394 19.619 1.00 20.00 116 ASP B CA 1
ATOM 3329 C C . ASP B 2 117 ? 56.054 35.764 21.048 1.00 20.08 116 ASP B C 1
ATOM 3330 O O . ASP B 2 117 ? 55.225 36.221 21.824 1.00 20.40 116 ASP B O 1
ATOM 3335 N N . SER B 2 118 ? 57.322 35.549 21.392 1.00 20.13 117 SER B N 1
ATOM 3336 C CA . SER B 2 118 ? 57.820 35.832 22.742 1.00 20.43 117 SER B CA 1
ATOM 3337 C C . SER B 2 118 ? 58.011 37.326 23.007 1.00 21.08 117 SER B C 1
ATOM 3338 O O . SER B 2 118 ? 58.191 37.739 24.158 1.00 20.40 117 SER B O 1
ATOM 3341 N N . PHE B 2 119 ? 57.987 38.129 21.947 1.00 22.02 118 PHE B N 1
ATOM 3342 C CA . PHE B 2 119 ? 58.149 39.579 22.073 1.00 23.14 118 PHE B CA 1
ATOM 3343 C C . PHE B 2 119 ? 56.814 40.303 21.936 1.00 24.84 118 PHE B C 1
ATOM 3344 O O . PHE B 2 119 ? 56.680 41.255 21.174 1.00 25.55 118 PHE B O 1
ATOM 3352 N N . GLU B 2 120 ? 55.829 39.868 22.705 1.00 26.60 119 GLU B N 1
ATOM 3353 C CA . GLU B 2 120 ? 54.521 40.496 22.654 1.00 28.09 119 GLU B CA 1
ATOM 3354 C C . GLU B 2 120 ? 54.422 41.492 23.791 1.00 27.65 119 GLU B C 1
ATOM 3355 O O . GLU B 2 120 ? 54.541 41.142 24.968 1.00 27.91 119 GLU B O 1
ATOM 3361 N N . GLY B 2 121 ? 54.244 42.753 23.404 1.00 27.56 120 GLY B N 1
ATOM 3362 C CA . GLY B 2 121 ? 54.309 43.872 24.319 1.00 27.16 120 GLY B CA 1
ATOM 3363 C C . GLY B 2 121 ? 55.762 44.193 24.601 1.00 26.72 120 GLY B C 1
ATOM 3364 O O . GLY B 2 121 ? 56.651 43.539 24.072 1.00 26.71 120 GLY B O 1
ATOM 3365 N N . PRO B 2 122 ? 56.010 45.213 25.412 1.00 26.03 121 PRO B N 1
ATOM 3366 C CA . PRO B 2 122 ? 57.374 45.542 25.840 1.00 25.45 121 PRO B CA 1
ATOM 3367 C C . PRO B 2 122 ? 57.977 44.460 26.750 1.00 24.60 121 PRO B C 1
ATOM 3368 O O . PRO B 2 122 ? 57.223 43.776 27.436 1.00 24.36 121 PRO B O 1
ATOM 3372 N N . PRO B 2 123 ? 59.296 44.304 26.782 1.00 23.48 122 PRO B N 1
ATOM 3373 C CA . PRO B 2 123 ? 60.243 45.075 25.960 1.00 23.22 122 PRO B CA 1
ATOM 3374 C C . PRO B 2 123 ? 60.241 44.606 24.506 1.00 22.82 122 PRO B C 1
ATOM 3375 O O . PRO B 2 123 ? 60.286 43.396 24.265 1.00 22.21 122 PRO B O 1
ATOM 3379 N N . ASN B 2 124 ? 60.194 45.554 23.568 1.00 22.35 123 ASN B N 1
ATOM 3380 C CA . ASN B 2 124 ? 60.003 45.256 22.155 1.00 22.08 123 ASN B CA 1
ATOM 3381 C C . ASN B 2 124 ? 61.214 44.621 21.513 1.00 20.90 123 ASN B C 1
ATOM 3382 O O . ASN B 2 124 ? 62.346 44.820 21.934 1.00 20.21 123 ASN B O 1
ATOM 3387 N N . ILE B 2 125 ? 60.957 43.871 20.453 1.00 20.05 124 ILE B N 1
ATOM 3388 C CA . ILE B 2 125 ? 62.012 43.156 19.768 1.00 19.55 124 ILE B CA 1
ATOM 3389 C C . ILE B 2 125 ? 62.896 44.139 19.021 1.00 19.15 124 ILE B C 1
ATOM 3390 O O . ILE B 2 125 ? 62.390 45.098 18.444 1.00 18.59 124 ILE B O 1
ATOM 3395 N N . PRO B 2 126 ? 64.204 43.915 19.032 1.00 18.97 125 PRO B N 1
ATOM 3396 C CA . PRO B 2 126 ? 65.103 44.673 18.160 1.00 19.14 125 PRO B CA 1
ATOM 3397 C C . PRO B 2 126 ? 64.787 44.390 16.696 1.00 19.36 125 PRO B C 1
ATOM 3398 O O . PRO B 2 126 ? 64.535 43.240 16.330 1.00 18.39 125 PRO B O 1
ATOM 3402 N N . THR B 2 127 ? 64.762 45.443 15.887 1.00 19.27 126 THR B N 1
ATOM 3403 C CA . THR B 2 127 ? 64.532 45.324 14.453 1.00 19.32 126 THR B CA 1
ATOM 3404 C C . THR B 2 127 ? 65.412 44.269 13.802 1.00 18.46 126 THR B C 1
ATOM 3405 O O . THR B 2 127 ? 64.928 43.504 12.976 1.00 18.48 126 THR B O 1
ATOM 3409 N N . GLN B 2 128 ? 66.689 44.228 14.180 1.00 17.75 127 GLN B N 1
ATOM 3410 C CA . GLN B 2 128 ? 67.648 43.248 13.655 1.00 17.78 127 GLN B CA 1
ATOM 3411 C C . GLN B 2 128 ? 67.142 41.807 13.814 1.00 16.80 127 GLN B C 1
ATOM 3412 O O . GLN B 2 128 ? 67.292 40.970 12.920 1.00 16.69 127 GLN B O 1
ATOM 3418 N N . LEU B 2 129 ? 66.584 41.516 14.979 1.00 16.40 128 LEU B N 1
ATOM 3419 C CA . LEU B 2 129 ? 66.095 40.172 15.270 1.00 15.37 128 LEU B CA 1
ATOM 3420 C C . LEU B 2 129 ? 64.764 39.924 14.563 1.00 15.18 128 LEU B C 1
ATOM 3421 O O . LEU B 2 129 ? 64.527 38.831 14.056 1.00 15.17 128 LEU B O 1
ATOM 3426 N N . HIS B 2 130 ? 63.881 40.918 14.548 1.00 14.97 129 HIS B N 1
ATOM 3427 C CA . HIS B 2 130 ? 62.630 40.791 13.809 1.00 15.40 129 HIS B CA 1
ATOM 3428 C C . HIS B 2 130 ? 62.933 40.415 12.348 1.00 15.60 129 HIS B C 1
ATOM 3429 O O . HIS B 2 130 ? 62.345 39.484 11.813 1.00 14.25 129 HIS B O 1
ATOM 3436 N N . GLN B 2 131 ? 63.904 41.083 11.729 1.00 15.87 130 GLN B N 1
ATOM 3437 C CA . GLN B 2 131 ? 64.228 40.801 10.330 1.00 16.49 130 GLN B CA 1
ATOM 3438 C C . GLN B 2 131 ? 64.826 39.413 10.153 1.00 15.34 130 GLN B C 1
ATOM 3439 O O . GLN B 2 131 ? 64.517 38.720 9.173 1.00 15.06 130 GLN B O 1
ATOM 3449 N N . ALA B 2 132 ? 65.660 39.002 11.103 1.00 14.31 131 ALA B N 1
ATOM 3450 C CA . ALA B 2 132 ? 66.315 37.697 11.055 1.00 13.67 131 ALA B CA 1
ATOM 3451 C C . ALA B 2 132 ? 65.296 36.555 11.200 1.00 13.29 131 ALA B C 1
ATOM 3452 O O . ALA B 2 132 ? 65.436 35.541 10.533 1.00 12.71 131 ALA B O 1
ATOM 3454 N N . ASP B 2 133 ? 64.278 36.731 12.056 1.00 13.54 132 ASP B N 1
ATOM 3455 C CA . ASP B 2 133 ? 63.174 35.772 12.193 1.00 13.51 132 ASP B CA 1
ATOM 3456 C C . ASP B 2 133 ? 62.406 35.629 10.876 1.00 14.21 132 ASP B C 1
ATOM 3457 O O . ASP B 2 133 ? 62.135 34.518 10.416 1.00 13.86 132 ASP B O 1
ATOM 3462 N N . LEU B 2 134 ? 62.051 36.761 10.270 1.00 14.53 133 LEU B N 1
ATOM 3463 C CA . LEU B 2 134 ? 61.271 36.738 9.032 1.00 14.94 133 LEU B CA 1
ATOM 3464 C C . LEU B 2 134 ? 62.072 36.097 7.922 1.00 14.13 133 LEU B C 1
ATOM 3465 O O . LEU B 2 134 ? 61.506 35.419 7.043 1.00 13.32 133 LEU B O 1
ATOM 3470 N N . LYS B 2 135 ? 63.386 36.289 7.964 1.00 13.51 134 LYS B N 1
ATOM 3471 C CA . LYS B 2 135 ? 64.259 35.686 6.973 1.00 13.93 134 LYS B CA 1
ATOM 3472 C C . LYS B 2 135 ? 64.312 34.158 7.122 1.00 13.04 134 LYS B C 1
ATOM 3473 O O . LYS B 2 135 ? 64.243 33.441 6.141 1.00 11.75 134 LYS B O 1
ATOM 3479 N N . LEU B 2 136 ? 64.436 33.663 8.345 1.00 12.29 135 LEU B N 1
ATOM 3480 C CA . LEU B 2 136 ? 64.463 32.222 8.531 1.00 11.81 135 LEU B CA 1
ATOM 3481 C C . LEU B 2 136 ? 63.143 31.636 8.070 1.00 11.69 135 LEU B C 1
ATOM 3482 O O . LEU B 2 136 ? 63.118 30.572 7.475 1.00 11.30 135 LEU B O 1
ATOM 3487 N N . GLU B 2 137 ? 62.053 32.330 8.371 1.00 12.00 136 GLU B N 1
ATOM 3488 C CA . GLU B 2 137 ? 60.723 31.875 7.981 1.00 12.74 136 GLU B CA 1
ATOM 3489 C C . GLU B 2 137 ? 60.629 31.784 6.459 1.00 12.69 136 GLU B C 1
ATOM 3490 O O . GLU B 2 137 ? 60.189 30.767 5.916 1.00 13.25 136 GLU B O 1
ATOM 3496 N N . ASP B 2 138 ? 61.092 32.824 5.771 1.00 13.16 137 ASP B N 1
ATOM 3497 C CA . ASP B 2 138 ? 61.052 32.872 4.304 1.00 13.10 137 ASP B CA 1
ATOM 3498 C C . ASP B 2 138 ? 61.912 31.760 3.694 1.00 12.80 137 ASP B C 1
ATOM 3499 O O . ASP B 2 138 ? 61.527 31.117 2.707 1.00 12.65 137 ASP B O 1
ATOM 3504 N N . LEU B 2 139 ? 63.082 31.530 4.281 1.00 12.19 138 LEU B N 1
ATOM 3505 C CA . LEU B 2 139 ? 64.008 30.535 3.775 1.00 11.54 138 LEU B CA 1
ATOM 3506 C C . LEU B 2 139 ? 63.495 29.127 4.008 1.00 11.26 138 LEU B C 1
ATOM 3507 O O . LEU B 2 139 ? 63.631 28.267 3.138 1.00 11.07 138 LEU B O 1
ATOM 3512 N N . CYS B 2 140 ? 62.916 28.904 5.185 1.00 10.82 139 CYS B N 1
ATOM 3513 C CA . CYS B 2 140 ? 62.361 27.592 5.528 1.00 11.13 139 CYS B CA 1
ATOM 3514 C C . CYS B 2 140 ? 61.157 27.287 4.642 1.00 11.02 139 CYS B C 1
ATOM 3515 O O . CYS B 2 140 ? 60.880 26.128 4.313 1.00 10.49 139 CYS B O 1
ATOM 3518 N N . ASP B 2 141 ? 60.445 28.331 4.239 1.00 11.71 140 ASP B N 1
ATOM 3519 C CA . ASP B 2 141 ? 59.309 28.160 3.347 1.00 12.13 140 ASP B CA 1
ATOM 3520 C C . ASP B 2 141 ? 59.737 27.634 1.965 1.00 12.02 140 ASP B C 1
ATOM 3521 O O . ASP B 2 141 ? 59.002 26.875 1.341 1.00 11.85 140 ASP B O 1
ATOM 3526 N N . ILE B 2 142 ? 60.927 28.005 1.498 1.00 12.03 141 ILE B N 1
ATOM 3527 C CA . ILE B 2 142 ? 61.450 27.439 0.259 1.00 11.52 141 ILE B CA 1
ATOM 3528 C C . ILE B 2 142 ? 61.571 25.921 0.429 1.00 11.34 141 ILE B C 1
ATOM 3529 O O . ILE B 2 142 ? 61.186 25.149 -0.436 1.00 9.90 141 ILE B O 1
ATOM 3534 N N . VAL B 2 143 ? 62.101 25.504 1.568 1.00 10.84 142 VAL B N 1
ATOM 3535 C CA . VAL B 2 143 ? 62.267 24.091 1.842 1.00 10.91 142 VAL B CA 1
ATOM 3536 C C . VAL B 2 143 ? 60.922 23.396 1.908 1.00 10.59 142 VAL B C 1
ATOM 3537 O O . VAL B 2 143 ? 60.764 22.318 1.364 1.00 10.05 142 VAL B O 1
ATOM 3541 N N . LEU B 2 144 ? 59.953 24.019 2.563 1.00 10.81 143 LEU B N 1
ATOM 3542 C CA . LEU B 2 144 ? 58.620 23.434 2.680 1.00 10.82 143 LEU B CA 1
ATOM 3543 C C . LEU B 2 144 ? 57.979 23.246 1.302 1.00 10.89 143 LEU B C 1
ATOM 3544 O O . LEU B 2 144 ? 57.385 22.213 1.025 1.00 10.30 143 LEU B O 1
ATOM 3549 N N . VAL B 2 145 ? 58.117 24.243 0.428 1.00 10.67 144 VAL B N 1
ATOM 3550 C CA . VAL B 2 145 ? 57.506 24.169 -0.896 1.00 10.76 144 VAL B CA 1
ATOM 3551 C C . VAL B 2 145 ? 58.130 23.013 -1.686 1.00 10.84 144 VAL B C 1
ATOM 3552 O O . VAL B 2 145 ? 57.434 22.220 -2.328 1.00 11.86 144 VAL B O 1
ATOM 3556 N N . ILE B 2 146 ? 59.440 22.888 -1.605 1.00 10.89 145 ILE B N 1
ATOM 3557 C CA . ILE B 2 146 ? 60.125 21.838 -2.324 1.00 11.20 145 ILE B CA 1
ATOM 3558 C C . ILE B 2 146 ? 59.685 20.478 -1.756 1.00 11.38 145 ILE B C 1
ATOM 3559 O O . ILE B 2 146 ? 59.419 19.545 -2.519 1.00 11.65 145 ILE B O 1
ATOM 3564 N N . SER B 2 147 ? 59.553 20.378 -0.433 1.00 11.64 146 SER B N 1
ATOM 3565 C CA . SER B 2 147 ? 59.118 19.110 0.188 1.00 12.10 146 SER B CA 1
ATOM 3566 C C . SER B 2 147 ? 57.731 18.673 -0.314 1.00 12.78 146 SER B C 1
ATOM 3567 O O . SER B 2 147 ? 57.443 17.466 -0.373 1.00 13.12 146 SER B O 1
ATOM 3570 N N . ASN B 2 148 ? 56.872 19.629 -0.661 1.00 12.63 147 ASN B N 1
ATOM 3571 C CA . ASN B 2 148 ? 55.541 19.293 -1.164 1.00 13.36 147 ASN B CA 1
ATOM 3572 C C . ASN B 2 148 ? 55.527 18.991 -2.665 1.00 13.99 147 ASN B C 1
ATOM 3573 O O . ASN B 2 148 ? 54.648 18.287 -3.129 1.00 13.88 147 ASN B O 1
ATOM 3578 N N . LEU B 2 149 ? 56.489 19.522 -3.410 1.00 14.44 148 LEU B N 1
ATOM 3579 C CA . LEU B 2 149 ? 56.614 19.226 -4.839 1.00 15.50 148 LEU B CA 1
ATOM 3580 C C . LEU B 2 149 ? 57.256 17.855 -5.105 1.00 16.68 148 LEU B C 1
ATOM 3581 O O . LEU B 2 149 ? 57.003 17.245 -6.145 1.00 16.56 148 LEU B O 1
ATOM 3586 N N . LEU B 2 150 ? 58.097 17.387 -4.191 1.00 17.60 149 LEU B N 1
ATOM 3587 C CA . LEU B 2 150 ? 58.777 16.101 -4.366 1.00 19.60 149 LEU B CA 1
ATOM 3588 C C . LEU B 2 150 ? 57.736 14.977 -4.362 1.00 22.18 149 LEU B C 1
ATOM 3589 O O . LEU B 2 150 ? 56.723 15.104 -3.672 1.00 22.37 149 LEU B O 1
ATOM 3594 N N . PRO B 2 151 ? 57.950 13.906 -5.125 1.00 25.00 150 PRO B N 1
ATOM 3595 C CA . PRO B 2 151 ? 56.870 12.917 -5.348 1.00 27.21 150 PRO B CA 1
ATOM 3596 C C . PRO B 2 151 ? 56.379 12.268 -4.049 1.00 28.31 150 PRO B C 1
ATOM 3597 O O . PRO B 2 151 ? 55.769 12.982 -3.221 1.00 30.17 150 PRO B O 1
#

CATH classification: 2.160.20.10

Nearest PDB structures (foldseek):
  1xg2-assembly1_B  TM=1.007E+00  e=5.986E-20  Actinidia chinensis
  1x91-assembly1_A  TM=9.176E-01  e=1.707E-08  Arabidopsis thaliana
  1x8z-assembly1_A-2  TM=7.826E-01  e=5.829E-09  Arabidopsis thaliana
  1x8z-assembly3_A  TM=7.826E-01  e=5.829E-09  Arabidopsis thaliana
  1x8z-assembly2_C  TM=7.881E-01  e=2.632E-07  Arabidopsis thaliana